Protein AF-T1ITH0-F1 (afdb_monomer_lite)

InterPro domains:
  IPR001873 Epithelial sodium channel [PF00858] (325-694)
  IPR001873 Epithelial sodium channel [PTHR11690] (325-701)

Foldseek 3Di:
DPPPAFFDDQQPDTHAWDDDDPDIDGHGPDLRSVQVVLVVVLVVCVVVVHDDDLVLDADEAADPDDDDDPSNWHDHPNHTHHYDQWDADPNQIQGNPSDRVVSQVVLLVVLLVQLVVLVVVCVVVVNLQPVVLVVCCVPPNLVSNCVVCLVPLLDADVSSVLSVLVNQCVSVVHDSPPDSLLSCQQALNFGPSLCPVSNVVVVVVRPPRPDDDDVSNVVLCVVLVPVPLVVCVVVVHDPVVNVVSVVVSSVSVSVVRNVVSVVCQVPDPPDPCSPVVDDDRHHDPVSCVPPPDDVVPVVVVVVVVVVVVVVVVVCVVVPPFQFPQPVQLPPPPDDPVSNVVSVVQLVVLVVVLVVLLVVLVVVQVVLDKDKDKDKDFDQWDFFFKKKKFWAFLGQVQQQVVLCVVCVVVVDDSSPDGSLVSFDPVQAQQNSLQSLGCVQFWDDKFKDFPVCVPPVDDDDDGQDWDDQDWAQALSGTMGIIGGPDIGRDDARGIKIKIFGDQDDDPDNFGWMWMATAHPLADDRQAASVRTDTDGQNDAFEKAKDKEKEAEDADPVAGADANNQLRVQLLVQLLVVLVVQAQADHNSHPPVVHHHDRDSVRVVSSSVSSNVCSHDPDCVVRTPGGHHRIGMDMDIDTDDDDDDPDGGMYMYDHNRSIYTYMHMDRPDDPVVSLVSSQVSCCVSGVGGPVNVVVVVVVVVVVVVVVVVVVVVVD

Sequence (712 aa):
MRWNIGETSLGKWKLYCLKFADDVAMLAESVDGLQAMITDLERYVVDSKLIVNIVKSKVVVFRRGGRWAKEECWQFMGQSFEVVNSFKYLGFIFSTENARSEHRKERTAKASKVVNKIWGLAKRAGLQEFGKMELLFDLLVLSVVSYGVEVWGLCAYEMVERVQGKFFKMMTGLDRNTPEYIWRMELGRPSIVQWLLRCLQLDLSYKQAERRWCKDLEDLLRSVGSLDLLRGTRNNAPLETICVYMEEVLTIEIEQDFQNCWSRIDGSSYCPYYKDIKLTIGREAYLSVYSDNSNKARKMAFIKKKKNATSIIKSDKYGLYGEPGFKRVLNSGKGFNYNLLWLVVISFSICACSHQIYDRLDYLLSRPIDTKVTVTRNTSVKFPSFTLCPAIGNYRFLEMLRMQKELQTMIPYCESSALILLNPQLNISTLWDLMTLNGTLTDAYVVSRADVFWGERLFISPTLSGPIVTKTVFGSCFTYSLNDLLFYRKNDFGVRFYFQNDVPLCQSIATLFQLHDIDDIINFKIVPGFQLHLPNRQLALGLTAKRFKILNREKQPCDTIKVVSECELKCIENALKNSTHCRLPFTSLFELPLCLNVAEAIDAYIKALKLAYTFDYLAKCNCSKICDEIVYTQALRIDRPETSGSYLTFIFDDNVIEEIEEYYCYTFIPFICDAGGNLGLFLGLSILAVFELGEKIIMYFIKKLKYFKSIF

Secondary structure (DSSP, 8-state):
--TTSS-EEETTEEE-EEEETTEEEE--SSHHHHHHHHHHHHHHHHHTT----TTT-EE----SS-PPPTT---EETTEEPEE-SEEEETTEEEETT--THHHHHHHHHHHHHHHHHHHHHHHHTT---HHHHHHHIIIIIHHHHTTTHHHHTTS--HHHHHHHHHHHHHHHT--TTS-HHHHHHHHT---TTTTHHHHHHHHHHHTTS-----HHHHHHHHHHT-HHHHHHHHTT--HHHHHHHHHHHHHHHHHHHHHHHHHHHHT--S-GGGGGS-SSSS--GGGGTTS-S-TTHHHHHHHHHHHHHHHHHHHGGGTT---TTHHHHS-TTS-HHHHHHHHHHHHHHHHHHHHHHHHHHHHHHT--EEEEEEEEE-SEE-PPEEEEEEPTT--HHHHHHHHHHHTTTT--TTTS-GGGG--SSS-HHHHHHHSBSBTTEEEEEEEETTHHHHSS--S-PPPPEEEEEEEETTEEEEEEE--SPEEP-TTTEEEEEEE--PPPSSS---EEEEEE-TT---TT--GGGSEEE-TTS-EEEEEEEEEEEPPPBTTB-EE-HHHHHHHHHHHHHHHHHTT-SSB-TT---TTSPBP-SHHHHHHHHHHHHHHHHH--HHHH--PPEESEEEEEEEEEE-PPPPSS-EEEEEEEEEEEEEEEEEEESS-HHHHHHHHHHHHHHHH---HHHHHHHHHHHHHHHHHHHHHHTTT-

pLDDT: mean 77.88, std 16.11, range [27.53, 95.75]

Organism: Strigamia maritima (NCBI:txid126957)

Structure (mmCIF, N/CA/C/O backbone):
data_AF-T1ITH0-F1
#
_entry.id   AF-T1ITH0-F1
#
loop_
_atom_site.group_PDB
_atom_site.id
_atom_site.type_symbol
_atom_site.label_atom_id
_atom_site.label_alt_id
_atom_site.label_comp_id
_atom_site.label_asym_id
_atom_site.label_entity_id
_atom_site.label_seq_id
_atom_site.pdbx_PDB_ins_code
_atom_site.Cartn_x
_atom_site.Cartn_y
_atom_site.Cartn_z
_atom_site.occupancy
_atom_site.B_iso_or_equiv
_atom_site.auth_seq_id
_atom_site.auth_comp_id
_atom_site.auth_asym_id
_atom_site.auth_atom_id
_atom_site.pdbx_PDB_model_num
ATOM 1 N N . MET A 1 1 ? -0.686 22.660 19.519 1.00 48.50 1 MET A N 1
ATOM 2 C CA . MET A 1 1 ? -1.688 23.615 20.031 1.00 48.50 1 MET A CA 1
ATOM 3 C C . MET A 1 1 ? -0.980 24.603 20.932 1.00 48.50 1 MET A C 1
ATOM 5 O O . MET A 1 1 ? -0.372 24.188 21.915 1.00 48.50 1 MET A O 1
ATOM 9 N N . ARG A 1 2 ? -0.988 25.881 20.557 1.00 45.59 2 ARG A N 1
ATOM 10 C CA . ARG A 1 2 ? -0.619 26.976 21.448 1.00 45.59 2 ARG A CA 1
ATOM 11 C C . ARG A 1 2 ? -1.685 27.037 22.541 1.00 45.59 2 ARG A C 1
ATOM 13 O O . ARG A 1 2 ? -2.868 27.170 22.257 1.00 45.59 2 ARG A O 1
ATOM 20 N N . TRP A 1 3 ? -1.262 26.872 23.786 1.00 49.34 3 TRP A N 1
ATOM 21 C CA . TRP A 1 3 ? -2.124 27.068 24.947 1.00 49.34 3 TRP A CA 1
ATOM 22 C C . TRP A 1 3 ? -2.513 28.558 24.997 1.00 49.34 3 TRP A C 1
ATOM 24 O O . TRP A 1 3 ? -1.638 29.389 24.747 1.00 49.34 3 TRP A O 1
ATOM 34 N N . ASN A 1 4 ? -3.784 28.873 25.296 1.00 56.50 4 ASN A N 1
ATOM 35 C CA . ASN A 1 4 ? -4.419 30.213 25.378 1.00 56.50 4 ASN A CA 1
ATOM 36 C C . ASN A 1 4 ? -5.311 30.668 24.200 1.00 56.50 4 ASN A C 1
ATOM 38 O O . ASN A 1 4 ? -5.625 31.855 24.126 1.00 56.50 4 ASN A O 1
ATOM 42 N N . ILE A 1 5 ? -5.739 29.789 23.288 1.00 62.69 5 ILE A N 1
ATOM 43 C CA . ILE A 1 5 ? -6.687 30.173 22.226 1.00 62.69 5 ILE A CA 1
ATOM 44 C C . ILE A 1 5 ? -7.815 29.146 22.139 1.00 62.69 5 ILE A C 1
ATOM 46 O O . ILE A 1 5 ? -7.532 27.976 21.905 1.00 62.69 5 ILE A O 1
ATOM 50 N N . GLY A 1 6 ? -9.062 29.598 22.324 1.00 62.47 6 GLY A N 1
ATOM 51 C CA . GLY A 1 6 ? -10.261 28.754 22.345 1.00 62.47 6 GLY A CA 1
ATOM 52 C C . GLY A 1 6 ? -10.281 27.815 23.553 1.00 62.47 6 GLY A C 1
ATOM 53 O O . GLY A 1 6 ? -9.510 26.869 23.643 1.00 62.47 6 GLY A O 1
ATOM 54 N N . GLU A 1 7 ? -11.140 28.092 24.526 1.00 79.25 7 GLU A N 1
ATOM 55 C CA . GLU A 1 7 ? -11.193 27.332 25.775 1.00 79.25 7 GLU A CA 1
ATOM 56 C C . GLU A 1 7 ? -12.628 27.240 26.284 1.00 79.25 7 GLU A C 1
ATOM 58 O O . GLU A 1 7 ? -13.491 28.042 25.920 1.00 79.25 7 GLU A O 1
ATOM 63 N N . THR A 1 8 ? -12.884 26.245 27.125 1.00 81.38 8 THR A N 1
ATOM 64 C CA . THR A 1 8 ? -14.062 26.198 27.988 1.00 81.38 8 THR A CA 1
ATOM 65 C C . THR A 1 8 ? -13.615 26.272 29.438 1.00 81.38 8 THR A C 1
ATOM 67 O O . THR A 1 8 ? -12.768 25.491 29.884 1.00 81.38 8 THR A O 1
ATOM 70 N N . SER A 1 9 ? -14.174 27.221 30.179 1.00 77.88 9 SER A N 1
ATOM 71 C CA . SER A 1 9 ? -13.851 27.450 31.579 1.00 77.88 9 SER A CA 1
ATOM 72 C C . SER A 1 9 ? -14.640 26.498 32.468 1.00 77.88 9 SER A C 1
ATOM 74 O O . SER A 1 9 ? -15.864 26.394 32.400 1.00 77.88 9 SER A O 1
ATOM 76 N N . LEU A 1 10 ? -13.925 25.811 33.352 1.00 70.81 10 LEU A N 1
ATOM 77 C CA . LEU A 1 10 ? -14.481 24.919 34.350 1.00 70.81 10 LEU A CA 1
ATOM 78 C C . LEU A 1 10 ? -13.967 25.293 35.743 1.00 70.81 10 LEU A C 1
ATOM 80 O O . LEU A 1 10 ? -12.945 24.791 36.223 1.00 70.81 10 LEU A O 1
ATOM 84 N N . GLY A 1 11 ? -14.686 26.193 36.411 1.00 70.12 11 GLY A N 1
ATOM 85 C CA . GLY A 1 11 ? -14.236 26.774 37.673 1.00 70.12 11 GLY A CA 1
ATOM 86 C C . GLY A 1 11 ? -12.901 27.497 37.480 1.00 70.12 11 GLY A C 1
ATOM 87 O O . GLY A 1 11 ? -12.825 28.476 36.748 1.00 70.12 11 GLY A O 1
ATOM 88 N N . LYS A 1 12 ? -11.832 26.998 38.115 1.00 71.69 12 LYS A N 1
ATOM 89 C CA . LYS A 1 12 ? -10.462 27.532 37.959 1.00 71.69 12 LYS A CA 1
ATOM 90 C C . LYS A 1 12 ? -9.676 26.908 36.800 1.00 71.69 12 LYS A C 1
ATOM 92 O O . LYS A 1 12 ? -8.558 27.338 36.527 1.00 71.69 12 LYS A O 1
ATOM 97 N N . TRP A 1 13 ? -10.214 25.872 36.164 1.00 71.69 13 TRP A N 1
ATOM 98 C CA . TRP A 1 13 ? -9.530 25.105 35.128 1.00 71.69 13 TRP A CA 1
ATOM 99 C C . TRP A 1 13 ? -9.992 25.545 33.745 1.00 71.69 13 TRP A C 1
ATOM 101 O O . TRP A 1 13 ? -11.167 25.828 33.544 1.00 71.69 13 TRP A O 1
ATOM 111 N N . LYS A 1 14 ? -9.077 25.558 32.778 1.00 79.56 14 LYS A N 1
ATOM 112 C CA . LYS A 1 14 ? -9.389 25.791 31.365 1.00 79.56 14 LYS A CA 1
ATOM 113 C C . LYS A 1 14 ? -9.250 24.478 30.612 1.00 79.56 14 LYS A C 1
ATOM 115 O O . LYS A 1 14 ? -8.180 23.866 30.633 1.00 79.56 14 LYS A O 1
ATOM 120 N N . LEU A 1 15 ? -10.331 24.034 29.984 1.00 81.75 15 LEU A N 1
ATOM 121 C CA . LEU A 1 15 ? -10.377 22.811 29.199 1.00 81.75 15 LEU A CA 1
ATOM 122 C C . LEU A 1 15 ? -10.345 23.165 27.712 1.00 81.75 15 LEU A C 1
ATOM 124 O O . LEU A 1 15 ? -11.206 23.890 27.228 1.00 81.75 15 LEU A O 1
ATOM 128 N N . TYR A 1 16 ? -9.354 22.628 27.004 1.00 83.94 16 TYR A N 1
ATOM 129 C CA . TYR A 1 16 ? -9.150 22.879 25.575 1.00 83.94 16 TYR A CA 1
ATOM 130 C C . TYR A 1 16 ? -9.593 21.674 24.742 1.00 83.94 16 TYR A C 1
ATOM 132 O O . TYR A 1 16 ? -10.399 21.784 23.826 1.00 83.94 16 TYR A O 1
ATOM 140 N N . CYS A 1 17 ? -9.088 20.481 25.063 1.00 86.50 17 CYS A N 1
ATOM 141 C CA . CYS A 1 17 ? -9.446 19.271 24.334 1.00 86.50 17 CYS A CA 1
ATOM 142 C C . CYS A 1 17 ? -9.474 18.029 25.226 1.00 86.50 17 CYS A C 1
ATOM 144 O O . CYS A 1 17 ? -8.793 17.957 26.250 1.00 86.50 17 CYS A O 1
ATOM 146 N N . LEU A 1 18 ? -10.251 17.040 24.793 1.00 85.38 18 LEU A N 1
ATOM 147 C CA . LEU A 1 18 ? -10.263 15.675 25.300 1.00 85.38 18 LEU A CA 1
ATOM 148 C C . LEU A 1 18 ? -9.633 14.779 24.236 1.00 85.38 18 LEU A C 1
ATOM 150 O O . LEU A 1 18 ? -9.989 14.874 23.063 1.00 85.38 18 LEU A O 1
ATOM 154 N N . LYS A 1 19 ? -8.694 13.925 24.638 1.00 84.12 19 LYS A N 1
ATOM 155 C CA . LYS A 1 19 ? -7.997 13.002 23.738 1.00 84.12 19 LYS A CA 1
ATOM 156 C C . LYS A 1 19 ? -8.232 11.580 24.214 1.00 84.12 19 LYS A C 1
ATOM 158 O O . LYS A 1 19 ? -7.979 11.286 25.382 1.00 84.12 19 LYS A O 1
ATOM 163 N N . PHE A 1 20 ? -8.704 10.716 23.328 1.00 80.25 20 PHE A N 1
ATOM 164 C CA . PHE A 1 20 ? -8.919 9.310 23.630 1.00 80.25 20 PHE A CA 1
ATOM 165 C C . PHE A 1 20 ? -8.610 8.457 22.402 1.00 80.25 20 PHE A C 1
ATOM 167 O O . PHE A 1 20 ? -9.308 8.561 21.402 1.00 80.25 20 PHE A O 1
ATOM 174 N N . ALA A 1 21 ? -7.591 7.597 22.496 1.00 81.69 21 ALA A N 1
ATOM 175 C CA . ALA A 1 21 ? -7.097 6.803 21.369 1.00 81.69 21 ALA A CA 1
ATOM 176 C C . ALA A 1 21 ? -6.842 7.678 20.121 1.00 81.69 21 ALA A C 1
ATOM 178 O O . ALA A 1 21 ? -5.970 8.546 20.160 1.00 81.69 21 ALA A O 1
ATOM 179 N N . ASP A 1 22 ? -7.591 7.447 19.045 1.00 77.75 22 ASP A N 1
ATOM 180 C CA . ASP A 1 22 ? -7.567 8.176 17.778 1.00 77.75 22 ASP A CA 1
ATOM 181 C C . ASP A 1 22 ? -8.533 9.378 17.722 1.00 77.75 22 ASP A C 1
ATOM 183 O O . ASP A 1 22 ? -8.431 10.198 16.809 1.00 77.75 22 ASP A O 1
ATOM 187 N N . ASP A 1 23 ? -9.419 9.539 18.711 1.00 82.62 23 ASP A N 1
ATOM 188 C CA . ASP A 1 23 ? -10.396 10.627 18.780 1.00 82.62 23 ASP A CA 1
ATOM 189 C C . ASP A 1 23 ? -9.871 11.842 19.570 1.00 82.62 23 ASP A C 1
ATOM 191 O O . ASP A 1 23 ? -9.338 11.735 20.683 1.00 82.62 23 ASP A O 1
ATOM 195 N N . VAL A 1 24 ? -10.105 13.041 19.026 1.00 87.62 24 VAL A N 1
ATOM 196 C CA . VAL A 1 24 ? -9.873 14.325 19.706 1.00 87.62 24 VAL A CA 1
ATOM 197 C C . VAL A 1 24 ? -11.154 15.154 19.677 1.00 87.62 24 VAL A C 1
ATOM 199 O O . VAL A 1 24 ? -11.662 15.478 18.607 1.00 87.62 24 VAL A O 1
ATOM 202 N N . ALA A 1 25 ? -11.654 15.543 20.849 1.00 90.06 25 ALA A N 1
ATOM 203 C CA . ALA A 1 25 ? -12.754 16.493 20.987 1.00 90.06 25 ALA A CA 1
ATOM 204 C C . ALA A 1 25 ? -12.211 17.848 21.453 1.00 90.06 25 ALA A C 1
ATOM 206 O O . ALA A 1 25 ? -11.591 17.936 22.511 1.00 90.06 25 ALA A O 1
ATOM 207 N N . MET A 1 26 ? -12.436 18.900 20.669 1.00 90.56 26 MET A N 1
ATOM 208 C CA . MET A 1 26 ? -12.062 20.280 21.004 1.00 90.56 26 MET A CA 1
ATOM 209 C C . MET A 1 26 ? -13.279 21.029 21.550 1.00 90.56 26 MET A C 1
ATOM 211 O O . MET A 1 26 ? -14.391 20.838 21.061 1.00 90.56 26 MET A O 1
ATOM 215 N N . LEU A 1 27 ? -13.072 21.850 22.579 1.00 89.94 27 LEU A N 1
ATOM 216 C CA . LEU A 1 27 ? -14.124 22.558 23.306 1.00 89.94 27 LEU A CA 1
ATOM 217 C C . LEU A 1 27 ? -13.781 24.049 23.368 1.00 89.94 27 LEU A C 1
ATOM 219 O O . LEU A 1 27 ? -12.684 24.411 23.788 1.00 89.94 27 LEU A O 1
ATOM 223 N N . ALA A 1 28 ? -14.721 24.906 22.971 1.00 90.69 28 ALA A N 1
ATOM 224 C CA . ALA A 1 28 ? -14.567 26.355 23.026 1.00 90.69 28 ALA A CA 1
ATOM 225 C C . ALA A 1 28 ? -15.904 27.039 23.341 1.00 90.69 28 ALA A C 1
ATOM 227 O O . ALA A 1 28 ? -16.963 26.556 22.939 1.00 90.69 28 ALA A O 1
ATOM 228 N N . GLU A 1 29 ? -15.845 28.179 24.028 1.00 88.81 29 GLU A N 1
ATOM 229 C CA . GLU A 1 29 ? -17.014 29.022 24.330 1.00 88.81 29 GLU A CA 1
ATOM 230 C C . GLU A 1 29 ? -17.378 30.001 23.201 1.00 88.81 29 GLU A C 1
ATOM 232 O O . GLU A 1 29 ? -18.481 30.547 23.199 1.00 88.81 29 GLU A O 1
ATOM 237 N N . SER A 1 30 ? -16.480 30.220 22.233 1.00 88.00 30 SER A N 1
ATOM 238 C CA . SER A 1 30 ? -16.688 31.136 21.107 1.00 88.00 30 SER A CA 1
ATOM 239 C C . SER A 1 30 ? -16.411 30.481 19.754 1.00 88.00 30 SER A C 1
ATOM 241 O O . SER A 1 30 ? -15.579 29.577 19.632 1.00 88.00 30 SER A O 1
ATOM 243 N N . VAL A 1 31 ? -17.101 30.979 18.725 1.00 88.81 31 VAL A N 1
ATOM 244 C CA . VAL A 1 31 ? -16.951 30.544 17.328 1.00 88.81 31 VAL A CA 1
ATOM 245 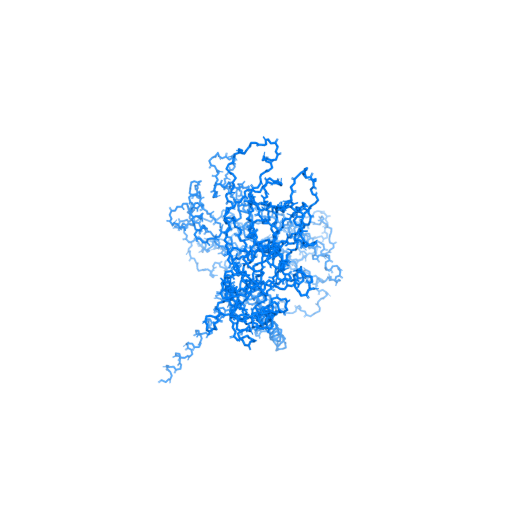C C . VAL A 1 31 ? -15.509 30.728 16.852 1.00 88.81 31 VAL A C 1
ATOM 247 O O . VAL A 1 31 ? -14.888 29.764 16.399 1.00 88.81 31 VAL A O 1
ATOM 250 N N . ASP A 1 32 ? -14.964 31.933 17.038 1.00 89.69 32 ASP A N 1
ATOM 251 C CA . ASP A 1 32 ? -13.588 32.279 16.662 1.00 89.69 32 ASP A CA 1
ATOM 252 C C . ASP A 1 32 ? -12.560 31.458 17.442 1.00 89.69 32 ASP A C 1
ATOM 254 O O . ASP A 1 32 ? -11.541 31.034 16.896 1.00 89.69 32 ASP A O 1
ATOM 258 N N . GLY A 1 33 ? -12.844 31.187 18.721 1.00 90.12 33 GLY A N 1
ATOM 259 C CA . GLY A 1 33 ? -11.999 30.358 19.571 1.00 90.12 33 GLY A CA 1
ATOM 260 C C . GLY A 1 33 ? -11.863 28.944 19.017 1.00 90.12 33 GLY A C 1
ATOM 261 O O . GLY A 1 33 ? -10.745 28.457 18.859 1.00 90.12 33 GLY A O 1
ATOM 262 N N . LEU A 1 34 ? -12.983 28.309 18.653 1.00 92.12 34 LEU A N 1
ATOM 263 C CA . LEU A 1 34 ? -12.957 26.978 18.048 1.00 92.12 34 LEU A CA 1
ATOM 264 C C . LEU A 1 34 ? -12.237 26.986 16.694 1.00 92.12 34 LEU A C 1
ATOM 266 O O . LEU A 1 34 ? -11.426 26.098 16.436 1.00 92.12 34 LEU A O 1
ATOM 270 N N . GLN A 1 35 ? -12.476 27.993 15.846 1.00 93.00 35 GLN A N 1
ATOM 271 C CA . GLN A 1 35 ? -11.798 28.094 14.550 1.00 93.00 35 GLN A CA 1
ATOM 272 C C . GLN A 1 35 ? -10.280 28.229 14.712 1.00 93.00 35 GLN A C 1
ATOM 274 O O . GLN A 1 35 ? -9.521 27.558 14.014 1.00 93.00 35 GLN A O 1
ATOM 279 N N . ALA A 1 36 ? -9.818 29.030 15.670 1.00 90.12 36 ALA A N 1
ATOM 280 C CA . ALA A 1 36 ? -8.393 29.179 15.923 1.00 90.12 36 ALA A CA 1
ATOM 281 C C . ALA A 1 36 ? -7.748 27.879 16.442 1.00 90.12 36 ALA A C 1
ATOM 283 O O . ALA A 1 36 ? -6.635 27.542 16.031 1.00 90.12 36 ALA A O 1
ATOM 284 N N . MET A 1 37 ? -8.455 27.104 17.275 1.00 90.94 37 MET A N 1
ATOM 285 C CA . MET A 1 37 ? -8.010 25.765 17.688 1.00 90.94 37 MET A CA 1
ATOM 286 C C . MET A 1 37 ? -7.925 24.790 16.508 1.00 90.94 37 MET A C 1
ATOM 288 O O . MET A 1 37 ? -6.983 24.000 16.433 1.00 90.94 37 MET A O 1
ATOM 292 N N . ILE A 1 38 ? -8.882 24.857 15.578 1.00 91.69 38 ILE A N 1
ATOM 293 C CA . ILE A 1 38 ? -8.898 24.047 14.354 1.00 91.69 38 ILE A CA 1
ATOM 294 C C . ILE A 1 38 ? -7.692 24.393 13.474 1.00 91.69 38 ILE A C 1
ATOM 296 O O . ILE A 1 38 ? -6.977 23.491 13.050 1.00 91.69 38 ILE A O 1
ATOM 300 N N . THR A 1 39 ? -7.387 25.673 13.270 1.00 90.81 39 THR A N 1
ATOM 301 C CA . THR A 1 39 ? -6.201 26.109 12.509 1.00 90.81 39 THR A CA 1
ATOM 302 C C . THR A 1 39 ? -4.886 25.688 13.177 1.00 90.81 39 THR A C 1
ATOM 304 O O . THR A 1 39 ? -3.896 25.371 12.516 1.00 90.81 39 THR A O 1
ATOM 307 N N . ASP A 1 40 ? -4.850 25.641 14.506 1.00 88.12 40 ASP A N 1
ATOM 308 C CA . ASP A 1 40 ? -3.724 25.076 15.251 1.00 88.12 40 ASP A CA 1
ATOM 309 C C . ASP A 1 40 ? -3.594 23.553 15.058 1.00 88.12 40 ASP A C 1
ATOM 311 O O . ASP A 1 40 ? -2.474 23.031 15.006 1.00 88.12 40 ASP A O 1
ATOM 315 N N . LEU A 1 41 ? -4.720 22.840 14.948 1.00 88.75 41 LEU A N 1
ATOM 316 C CA . LEU A 1 41 ? -4.749 21.418 14.613 1.00 88.75 41 LEU A CA 1
ATOM 317 C C . LEU A 1 41 ? -4.273 21.176 13.175 1.00 88.75 41 LEU A C 1
ATOM 319 O O . LEU A 1 41 ? -3.493 20.254 12.966 1.00 88.75 41 LEU A O 1
ATOM 323 N N . GLU A 1 42 ? -4.673 22.005 12.208 1.00 90.19 42 GLU A N 1
ATOM 324 C CA . GLU A 1 42 ? -4.209 21.917 10.815 1.00 90.19 42 GLU A CA 1
ATOM 325 C C . GLU A 1 42 ? -2.685 21.947 10.730 1.00 90.19 42 GLU A C 1
ATOM 327 O O . GLU A 1 42 ? -2.092 21.047 10.141 1.00 90.19 42 GLU A O 1
ATOM 332 N N . ARG A 1 43 ? -2.046 22.933 11.377 1.00 88.81 43 ARG A N 1
ATOM 333 C CA . ARG A 1 43 ? -0.578 23.045 11.412 1.00 88.81 43 ARG A CA 1
ATOM 334 C C . ARG A 1 43 ? 0.063 21.773 11.960 1.00 88.81 43 ARG A C 1
ATOM 336 O O . ARG A 1 43 ? 0.946 21.205 11.331 1.00 88.81 43 ARG A O 1
ATOM 343 N N . TYR A 1 44 ? -0.446 21.277 13.088 1.00 86.56 44 TYR A N 1
ATOM 344 C CA . TYR A 1 44 ? 0.057 20.045 13.695 1.00 86.56 44 TYR A CA 1
ATOM 345 C C . TYR A 1 44 ? -0.103 18.817 12.785 1.00 86.56 44 TYR A C 1
ATOM 347 O O . TYR A 1 44 ? 0.801 17.986 12.703 1.00 86.56 44 TYR A O 1
ATOM 355 N N . VAL A 1 45 ? -1.248 18.691 12.112 1.00 89.38 45 VAL A N 1
ATOM 356 C CA . VAL A 1 45 ? -1.560 17.576 11.208 1.00 89.38 45 VAL A CA 1
ATOM 357 C C . VAL A 1 45 ? -0.653 17.599 9.976 1.00 89.38 45 VAL A C 1
ATOM 359 O O . VAL A 1 45 ? -0.139 16.545 9.603 1.00 89.38 45 VAL A O 1
ATOM 362 N N . VAL A 1 46 ? -0.401 18.781 9.399 1.00 88.19 46 VAL A N 1
ATOM 363 C CA . VAL A 1 46 ? 0.540 18.972 8.278 1.00 88.19 46 VAL A CA 1
ATOM 364 C C . VAL A 1 46 ? 1.957 18.584 8.690 1.00 88.19 46 VAL A C 1
ATOM 366 O O . VAL A 1 46 ? 2.570 17.743 8.033 1.00 88.19 46 VAL A O 1
ATOM 369 N N . ASP A 1 47 ? 2.446 19.123 9.809 1.00 89.56 47 ASP A N 1
ATOM 370 C CA . ASP A 1 47 ? 3.798 18.844 10.311 1.00 89.56 47 ASP A CA 1
ATOM 371 C C . ASP A 1 47 ? 3.991 17.351 10.621 1.00 89.56 47 ASP A C 1
ATOM 373 O O . ASP A 1 47 ? 5.047 16.773 10.361 1.00 89.56 47 ASP A O 1
ATOM 377 N N . SER A 1 48 ? 2.943 16.704 11.138 1.00 87.06 48 SER A N 1
ATOM 378 C CA . SER A 1 48 ? 2.958 15.287 11.521 1.00 87.06 48 SER A CA 1
ATOM 379 C C . SER A 1 48 ? 2.616 14.330 10.372 1.00 87.06 48 SER A C 1
ATOM 381 O O . SER A 1 48 ? 2.594 13.120 10.590 1.00 87.06 48 SER A O 1
ATOM 383 N N . LYS A 1 49 ? 2.334 14.838 9.161 1.00 88.31 49 LYS A N 1
ATOM 384 C CA . LYS A 1 49 ? 1.889 14.054 7.990 1.00 88.31 49 LYS A CA 1
ATOM 385 C C . LYS A 1 49 ? 0.671 13.157 8.276 1.00 88.31 49 LYS A C 1
ATOM 387 O O . LYS A 1 49 ? 0.558 12.055 7.739 1.00 88.31 49 LYS A O 1
ATOM 392 N N . LEU A 1 50 ? -0.234 13.619 9.139 1.00 84.75 50 LEU A N 1
ATOM 393 C CA . LEU A 1 50 ? -1.479 12.924 9.471 1.00 84.75 50 LEU A CA 1
ATOM 394 C C . LEU A 1 50 ? -2.600 13.346 8.510 1.00 84.75 50 LEU A C 1
ATOM 396 O O . LEU A 1 50 ? -2.548 14.414 7.906 1.00 84.75 50 LEU A O 1
ATOM 400 N N . ILE A 1 51 ? -3.639 12.517 8.381 1.00 84.31 51 ILE A N 1
ATOM 401 C CA . ILE A 1 51 ? -4.824 12.819 7.564 1.00 84.31 51 ILE A CA 1
ATOM 402 C C . ILE A 1 51 ? -6.061 12.754 8.461 1.00 84.31 51 ILE A C 1
ATOM 404 O O . ILE A 1 51 ? -6.364 11.708 9.033 1.00 84.31 51 ILE A O 1
ATOM 408 N N . VAL A 1 52 ? -6.787 13.869 8.575 1.00 85.62 52 VAL A N 1
ATOM 409 C CA . VAL A 1 52 ? -8.045 13.949 9.334 1.00 85.62 52 VAL A CA 1
ATOM 410 C C . VAL A 1 52 ? -9.220 13.611 8.420 1.00 85.62 52 VAL A C 1
ATOM 412 O O . VAL A 1 52 ? -9.350 14.148 7.322 1.00 85.62 52 VAL A O 1
ATOM 415 N N . ASN A 1 53 ? -10.113 12.733 8.879 1.00 89.19 53 ASN A N 1
ATOM 416 C CA . ASN A 1 53 ? -11.326 12.390 8.143 1.00 89.19 53 ASN A CA 1
ATOM 417 C C . ASN A 1 53 ? -12.438 13.419 8.405 1.00 89.19 53 ASN A C 1
ATOM 419 O O . ASN A 1 53 ? -13.252 13.254 9.313 1.00 89.19 53 ASN A O 1
ATOM 423 N N . ILE A 1 54 ? -12.503 14.447 7.559 1.00 88.12 54 ILE A N 1
ATOM 424 C CA . ILE A 1 54 ? -13.468 15.557 7.661 1.00 88.12 54 ILE A CA 1
ATOM 425 C C . ILE A 1 54 ? -14.922 15.063 7.592 1.00 88.12 54 ILE A C 1
ATOM 427 O O . ILE A 1 54 ? -15.800 15.610 8.252 1.00 88.12 54 ILE A O 1
ATOM 431 N N . VAL A 1 55 ? -15.187 13.972 6.864 1.00 87.62 55 VAL A N 1
ATOM 432 C CA . VAL A 1 55 ? -16.532 13.380 6.767 1.00 87.62 55 VAL A CA 1
ATOM 433 C C . VAL A 1 55 ? -16.978 12.769 8.098 1.00 87.62 55 VAL A C 1
ATOM 435 O O . VAL A 1 55 ? -18.171 12.774 8.397 1.00 87.62 55 VAL A O 1
ATOM 438 N N . LYS A 1 56 ? -16.058 12.249 8.915 1.00 89.44 56 LYS A N 1
ATOM 439 C CA . LYS A 1 56 ? -16.373 11.708 10.248 1.00 89.44 56 LYS A CA 1
ATOM 440 C C . LYS A 1 56 ? -16.339 12.770 11.346 1.00 89.44 56 LYS A C 1
ATOM 442 O O . LYS A 1 56 ? -17.066 12.635 12.327 1.00 89.44 56 LYS A O 1
ATOM 447 N N . SER A 1 57 ? -15.531 13.811 11.182 1.00 91.62 57 SER A N 1
ATOM 448 C CA . SER A 1 57 ? -15.429 14.929 12.119 1.00 91.62 57 SER A CA 1
ATOM 449 C C . SER A 1 57 ? -16.659 15.839 12.033 1.00 91.62 57 SER A C 1
ATOM 451 O O . SER A 1 57 ? -17.048 16.274 10.950 1.00 91.62 57 SER A O 1
ATOM 453 N N . LYS A 1 58 ? -17.288 16.123 13.178 1.00 92.69 58 LYS A N 1
ATOM 454 C CA . LYS A 1 58 ? -18.512 16.934 13.278 1.00 92.69 58 LYS A CA 1
ATOM 455 C C . LYS A 1 58 ? -18.372 18.002 14.353 1.00 92.69 58 LYS A C 1
ATOM 457 O O . LYS A 1 58 ? -17.637 17.807 15.319 1.00 92.69 58 LYS A O 1
ATOM 462 N N . VAL A 1 59 ? -19.135 19.084 14.211 1.00 93.06 59 VAL A N 1
ATOM 463 C CA . VAL A 1 59 ? -19.269 20.130 15.234 1.00 93.06 59 VAL A CA 1
ATOM 464 C C . VAL A 1 59 ? -20.674 20.080 15.831 1.00 93.06 59 VAL A C 1
ATOM 466 O O . VAL A 1 59 ? -21.661 19.991 15.103 1.00 93.06 59 VAL A O 1
ATOM 469 N N . VAL A 1 60 ? -20.771 20.142 17.161 1.00 91.50 60 VAL A N 1
ATOM 470 C CA . VAL A 1 60 ? -22.041 20.302 17.885 1.00 91.50 60 VAL A CA 1
ATOM 471 C C . VAL A 1 60 ? -22.003 21.616 18.640 1.00 91.50 60 VAL A C 1
ATOM 473 O O . VAL A 1 60 ? -21.091 21.852 19.427 1.00 91.50 60 VAL A O 1
ATOM 476 N N . VAL A 1 61 ? -23.018 22.447 18.423 1.00 90.44 61 VAL A N 1
ATOM 477 C CA . VAL A 1 61 ? -23.164 23.734 19.107 1.00 90.44 61 VAL A CA 1
ATOM 478 C C . VAL A 1 61 ? -24.184 23.597 20.232 1.00 90.44 61 VAL A C 1
ATOM 480 O O . VAL A 1 61 ? -25.348 23.268 19.991 1.00 90.44 61 VAL A O 1
ATOM 483 N N . PHE A 1 62 ? -23.764 23.859 21.469 1.00 88.88 62 PHE A N 1
ATOM 484 C CA . PHE A 1 62 ? -24.666 23.851 22.618 1.00 88.88 62 PHE A CA 1
ATOM 485 C C . PHE A 1 62 ? -25.430 25.177 22.711 1.00 88.88 62 PHE A C 1
ATOM 487 O O . PHE A 1 62 ? -24.830 26.234 22.885 1.00 88.88 62 PHE A O 1
ATOM 494 N N . ARG A 1 63 ? -26.763 25.133 22.611 1.00 84.44 63 ARG A N 1
ATOM 495 C CA . ARG A 1 63 ? -27.637 26.319 22.586 1.00 84.44 63 ARG A CA 1
ATOM 496 C C . ARG A 1 63 ? -29.004 26.049 23.208 1.00 84.44 63 ARG A C 1
ATOM 498 O O . ARG A 1 63 ? -29.470 24.915 23.260 1.00 84.44 63 ARG A O 1
ATOM 505 N N . ARG A 1 64 ? -29.694 27.114 23.623 1.00 78.69 64 ARG A N 1
ATOM 506 C CA . ARG A 1 64 ? -31.063 27.064 24.175 1.00 78.69 64 ARG A CA 1
ATOM 507 C C . ARG A 1 64 ? -32.124 27.362 23.098 1.00 78.69 64 ARG A C 1
ATOM 509 O O . ARG A 1 64 ? -32.965 28.234 23.286 1.00 78.69 64 ARG A O 1
ATOM 516 N N . GLY A 1 65 ? -32.060 26.653 21.966 1.00 74.62 65 GLY A N 1
ATOM 517 C CA . GLY A 1 65 ? -32.952 26.837 20.807 1.00 74.62 65 GLY A CA 1
ATOM 518 C C . GLY A 1 65 ? -32.512 27.936 19.821 1.00 74.62 65 GLY A C 1
ATOM 519 O O . GLY A 1 65 ? -31.468 28.556 20.004 1.00 74.62 65 GLY A O 1
ATOM 520 N N . GLY A 1 66 ? -33.301 28.156 18.758 1.00 76.75 66 GLY A N 1
ATOM 521 C CA . GLY A 1 66 ? -33.046 29.166 17.711 1.00 76.75 66 GLY A CA 1
ATOM 522 C C . GLY A 1 66 ? -32.481 28.618 16.387 1.00 76.75 66 GLY A C 1
ATOM 523 O O . GLY A 1 66 ? -32.109 27.448 16.289 1.00 76.75 66 GLY A O 1
ATOM 524 N N . ARG A 1 67 ? -32.453 29.463 15.341 1.00 72.31 67 ARG A N 1
ATOM 525 C CA . ARG A 1 67 ? -31.790 29.166 14.050 1.00 72.31 67 ARG A CA 1
ATOM 526 C C . ARG A 1 67 ? -30.274 29.358 14.177 1.00 72.31 67 ARG A C 1
ATOM 528 O O . ARG A 1 67 ? -29.828 30.058 15.078 1.00 72.31 67 ARG A O 1
ATOM 535 N N . TRP A 1 68 ? -29.498 28.739 13.283 1.00 70.94 68 TRP A N 1
ATOM 536 C CA . TRP A 1 68 ? -28.048 28.963 13.217 1.00 70.94 68 TRP A CA 1
ATOM 537 C C . TRP A 1 68 ? -27.727 30.429 12.946 1.00 70.94 68 TRP A C 1
ATOM 539 O O . TRP A 1 68 ? -28.360 31.055 12.086 1.00 70.94 68 TRP A O 1
ATOM 549 N N . ALA A 1 69 ? -26.736 30.957 13.661 1.00 72.44 69 ALA A N 1
ATOM 550 C CA . ALA A 1 69 ? -26.124 32.213 13.258 1.00 72.44 69 ALA A CA 1
ATOM 551 C C . ALA A 1 69 ? -25.292 31.954 11.994 1.00 72.44 69 ALA A C 1
ATOM 553 O O . ALA A 1 69 ? -24.682 30.896 11.854 1.00 72.44 69 ALA A O 1
ATOM 554 N N . LYS A 1 70 ? -25.255 32.909 11.057 1.00 70.31 70 LYS A N 1
ATOM 555 C CA . LYS A 1 70 ? -24.452 32.769 9.823 1.00 70.31 70 LYS A CA 1
ATOM 556 C C . LYS A 1 70 ? -22.959 32.561 10.110 1.00 70.31 70 LYS A C 1
ATOM 558 O O . LYS A 1 70 ? -22.253 32.012 9.275 1.00 70.31 70 LYS A O 1
ATOM 563 N N . GLU A 1 71 ? -22.516 33.011 11.277 1.00 73.31 71 GLU A N 1
ATOM 564 C CA . GLU A 1 71 ? -21.141 32.939 11.765 1.00 73.31 71 GLU A CA 1
ATOM 565 C C . GLU A 1 71 ? -20.765 31.541 12.295 1.00 73.31 71 GLU A C 1
ATOM 567 O O . GLU A 1 71 ? -19.584 31.243 12.392 1.00 73.31 71 GLU A O 1
ATOM 572 N N . GLU A 1 72 ? -21.723 30.643 12.576 1.00 80.31 72 GLU A N 1
ATOM 573 C CA . GLU A 1 72 ? -21.476 29.273 13.073 1.00 80.31 72 GLU A CA 1
ATOM 574 C C . GLU A 1 72 ? -21.007 28.319 11.952 1.00 80.31 72 GLU A C 1
ATOM 576 O O . GLU A 1 72 ? -21.647 27.309 11.649 1.00 80.31 72 GLU A O 1
ATOM 581 N N . CYS A 1 73 ? -19.889 28.651 11.305 1.00 85.06 73 CYS A N 1
ATOM 582 C CA . CYS A 1 73 ? -19.266 27.864 10.246 1.00 85.06 73 CYS A CA 1
ATOM 583 C C . CYS A 1 73 ? -17.771 27.705 10.529 1.00 85.06 73 CYS A C 1
ATOM 585 O O . CYS A 1 73 ? -17.063 28.690 10.716 1.00 85.06 73 CYS A O 1
ATOM 587 N N . TRP A 1 74 ? -17.289 26.462 10.509 1.00 92.38 74 TRP A N 1
ATOM 588 C CA . TRP A 1 74 ? -15.886 26.137 10.762 1.00 92.38 74 TRP A CA 1
ATOM 589 C C . TRP A 1 74 ? -15.273 25.421 9.572 1.00 92.38 74 TRP A C 1
ATOM 591 O O . TRP A 1 74 ? -15.916 24.568 8.956 1.00 92.38 74 TRP A O 1
ATOM 601 N N . GLN A 1 75 ? -14.026 25.754 9.265 1.00 91.06 75 GLN A N 1
ATOM 602 C CA . GLN A 1 75 ? -13.291 25.201 8.133 1.00 91.06 75 GLN A CA 1
ATOM 603 C C . GLN A 1 75 ? -12.008 24.517 8.595 1.00 91.06 75 GLN A C 1
ATOM 605 O O . GLN A 1 75 ? -11.315 25.026 9.474 1.00 91.06 75 GLN A O 1
ATOM 610 N N . PHE A 1 76 ? -11.708 23.379 7.970 1.00 90.44 76 PHE A N 1
ATOM 611 C CA . PHE A 1 76 ? -10.456 22.644 8.089 1.00 90.44 76 PHE A CA 1
ATOM 612 C C . PHE A 1 76 ? -9.836 22.452 6.701 1.00 90.44 76 PHE A C 1
ATOM 614 O O . PHE A 1 76 ? -10.452 21.843 5.826 1.00 90.44 76 PHE A O 1
ATOM 621 N N . MET A 1 77 ? -8.636 22.985 6.475 1.00 86.94 77 MET A N 1
ATOM 622 C CA . MET A 1 77 ? -7.922 22.976 5.189 1.00 86.94 77 MET A CA 1
ATOM 623 C C . MET A 1 77 ? -8.791 23.464 4.014 1.00 86.94 77 MET A C 1
ATOM 625 O O . MET A 1 77 ? -8.766 22.903 2.920 1.00 86.94 77 MET A O 1
ATOM 629 N N . GLY A 1 78 ? -9.611 24.492 4.254 1.00 86.50 78 GLY A N 1
ATOM 630 C CA . GLY A 1 78 ? -10.538 25.052 3.263 1.00 86.50 78 GLY A CA 1
ATOM 631 C C . GLY A 1 78 ? -11.827 24.249 3.034 1.00 86.50 78 GLY A C 1
ATOM 632 O O . GLY A 1 78 ? -12.660 24.672 2.237 1.00 86.50 78 GLY A O 1
ATOM 633 N N . GLN A 1 79 ? -12.036 23.126 3.730 1.00 89.12 79 GLN A N 1
ATOM 634 C CA . GLN A 1 79 ? -13.289 22.361 3.699 1.00 89.12 79 GLN A CA 1
ATOM 635 C C . GLN A 1 79 ? -14.132 22.641 4.948 1.00 89.12 79 GLN A C 1
ATOM 637 O O . GLN A 1 79 ? -13.613 22.648 6.060 1.00 89.12 79 GLN A O 1
ATOM 642 N N . SER A 1 80 ? -15.440 22.844 4.792 1.00 89.56 80 SER A N 1
ATOM 643 C CA . SER A 1 80 ? -16.338 23.103 5.926 1.00 89.56 80 SER A CA 1
ATOM 644 C C . SER A 1 80 ? -16.671 21.832 6.715 1.00 89.56 80 SER A C 1
ATOM 646 O O . SER A 1 80 ? -17.031 20.810 6.129 1.00 89.56 80 SER A O 1
ATOM 648 N N . PHE A 1 81 ? -16.626 21.912 8.048 1.00 91.06 81 PHE A N 1
ATOM 649 C CA . PHE A 1 81 ? -17.170 20.863 8.912 1.00 91.06 81 PHE A CA 1
ATOM 650 C C . PHE A 1 81 ? -18.700 20.843 8.869 1.00 91.06 81 PHE A C 1
ATOM 652 O O . PHE A 1 81 ? -19.356 21.882 8.802 1.00 91.06 81 PHE A O 1
ATOM 659 N N . GLU A 1 82 ? -19.280 19.646 8.982 1.00 92.19 82 GLU A N 1
ATOM 660 C CA . GLU A 1 82 ? -20.725 19.501 9.157 1.00 92.19 82 GLU A CA 1
ATOM 661 C C . GLU A 1 82 ? -21.119 19.798 10.612 1.00 92.19 82 GLU A C 1
ATOM 663 O O . GLU A 1 82 ? -20.628 19.159 11.552 1.00 92.19 82 GLU A O 1
ATOM 668 N N . VAL A 1 83 ? -22.040 20.749 10.782 1.00 91.06 83 VAL A N 1
ATOM 669 C CA . VAL A 1 83 ? -22.659 21.082 12.069 1.00 91.06 83 VAL A CA 1
ATOM 670 C C . VAL A 1 83 ? -23.889 20.201 12.273 1.00 91.06 83 VAL A C 1
ATOM 672 O O . VAL A 1 83 ? -24.830 20.240 11.481 1.00 91.06 83 VAL A O 1
ATOM 675 N N . VAL A 1 84 ? -23.899 19.411 13.346 1.00 91.06 84 VAL A N 1
ATOM 676 C CA . VAL A 1 84 ? -24.958 18.430 13.633 1.00 91.06 84 VAL A CA 1
ATOM 677 C C . VAL A 1 84 ? -25.693 18.754 14.932 1.00 91.06 84 VAL A C 1
ATOM 679 O O . VAL A 1 84 ? -25.132 19.329 15.863 1.00 91.06 84 VAL A O 1
ATOM 682 N N . ASN A 1 85 ? -26.964 18.348 15.021 1.00 89.00 85 ASN A N 1
ATOM 683 C CA . ASN A 1 85 ? -27.778 18.578 16.223 1.00 89.00 85 ASN A CA 1
ATOM 684 C C . ASN A 1 85 ? -27.502 17.574 17.356 1.00 89.00 85 ASN A C 1
ATOM 686 O O . ASN A 1 85 ? -27.831 17.829 18.514 1.00 89.00 85 ASN A O 1
ATOM 690 N N . SER A 1 86 ? -26.917 16.428 17.016 1.00 90.56 86 SER A N 1
ATOM 691 C CA . SER A 1 86 ? -26.620 15.337 17.939 1.00 90.56 86 SER A CA 1
ATOM 692 C C . SER A 1 86 ? -25.358 14.612 17.486 1.00 90.56 86 SER A C 1
ATOM 694 O O . SER A 1 86 ? -25.246 14.255 16.311 1.00 90.56 86 SER A O 1
ATOM 696 N N . PHE A 1 87 ? -24.437 14.332 18.402 1.00 91.69 87 PHE A N 1
ATOM 697 C CA . PHE A 1 87 ? -23.225 13.571 18.110 1.00 91.69 87 PHE A CA 1
ATOM 698 C C . PHE A 1 87 ? -22.922 12.567 19.216 1.00 91.69 87 PHE A C 1
ATOM 700 O O . PHE A 1 87 ? -23.146 12.823 20.399 1.00 91.69 87 PHE A O 1
ATOM 707 N N . LYS A 1 88 ? -22.399 11.404 18.827 1.00 90.75 88 LYS A N 1
ATOM 708 C CA . LYS A 1 88 ? -22.016 10.344 19.758 1.00 90.75 88 LYS A CA 1
ATOM 709 C C . LYS A 1 88 ? -20.511 10.377 19.984 1.00 90.75 88 LYS A C 1
ATOM 711 O O . LYS A 1 88 ? -19.763 9.975 19.102 1.00 90.75 88 LYS A O 1
ATOM 716 N N . TYR A 1 89 ? -20.094 10.755 21.185 1.00 89.12 89 TYR A N 1
ATOM 717 C CA . TYR A 1 89 ? -18.694 10.753 21.601 1.00 89.12 89 TYR A CA 1
ATOM 718 C C . TYR A 1 89 ? -18.482 9.734 22.720 1.00 89.12 89 TYR A C 1
ATOM 720 O O . TYR A 1 89 ? -19.230 9.728 23.698 1.00 89.12 89 TYR A O 1
ATOM 728 N N . LEU A 1 90 ? -17.514 8.823 22.547 1.00 88.19 90 LEU A N 1
ATOM 729 C CA . LEU A 1 90 ? -17.268 7.688 23.451 1.00 88.19 90 LEU A CA 1
ATOM 730 C C . LEU A 1 90 ? -18.571 6.984 23.855 1.00 88.19 90 LEU A C 1
ATOM 732 O O . LEU A 1 90 ? -18.843 6.734 25.022 1.00 88.19 90 LEU A O 1
ATOM 736 N N . GLY A 1 91 ? -19.460 6.739 22.892 1.00 88.00 91 GLY A N 1
ATOM 737 C CA . GLY A 1 91 ? -20.751 6.094 23.131 1.00 88.00 91 GLY A CA 1
ATOM 738 C C . GLY A 1 91 ? -21.819 6.943 23.840 1.00 88.00 91 GLY A C 1
ATOM 739 O O . GLY A 1 91 ? -22.957 6.483 23.914 1.00 88.00 91 GLY A O 1
ATOM 740 N N . PHE A 1 92 ? -21.525 8.139 24.341 1.00 89.38 92 PHE A N 1
ATOM 741 C CA . PHE A 1 92 ? -22.524 9.039 24.923 1.00 89.38 92 PHE A CA 1
ATOM 742 C C . PHE A 1 92 ? -23.055 10.013 23.867 1.00 89.38 92 PHE A C 1
ATOM 744 O O . PHE A 1 92 ? -22.273 10.550 23.084 1.00 89.38 92 PHE A O 1
ATOM 751 N N . ILE A 1 93 ? -24.374 10.224 23.813 1.00 91.19 93 ILE A N 1
ATOM 752 C CA . ILE A 1 93 ? -24.977 11.166 22.858 1.00 91.19 93 ILE A CA 1
ATOM 753 C C . ILE A 1 93 ? -25.074 12.555 23.487 1.00 91.19 93 ILE A C 1
ATOM 755 O O . ILE A 1 93 ? -25.771 12.745 24.484 1.00 91.19 93 ILE A O 1
ATOM 759 N N . PHE A 1 94 ? -24.413 13.518 22.853 1.00 89.94 94 PHE A N 1
ATOM 760 C CA . PHE A 1 94 ? -24.528 14.943 23.131 1.00 89.94 94 PHE A CA 1
ATOM 761 C C . PHE A 1 94 ? -25.469 15.573 22.110 1.00 89.94 94 PHE A C 1
ATOM 763 O O . PHE A 1 94 ? -25.297 15.369 20.911 1.00 89.94 94 PHE A O 1
ATOM 770 N N . SER A 1 95 ? -26.455 16.329 22.583 1.00 89.75 95 SER A N 1
ATOM 771 C CA . SER A 1 95 ? -27.392 17.086 21.749 1.00 89.75 95 SER A CA 1
ATOM 772 C C . SER A 1 95 ? -27.166 18.588 21.915 1.00 89.75 95 SER A C 1
ATOM 774 O O . SER A 1 95 ? -26.575 19.019 22.906 1.00 89.75 95 SER A O 1
ATOM 776 N N . THR A 1 96 ? -27.668 19.400 20.984 1.00 88.00 96 THR A N 1
ATOM 777 C CA . THR A 1 96 ? -27.565 20.872 21.044 1.00 88.00 96 THR A CA 1
ATOM 778 C C . THR A 1 96 ? -28.154 21.462 22.324 1.00 88.00 96 THR A C 1
ATOM 780 O O . THR A 1 96 ? -27.617 22.417 22.869 1.00 88.00 96 THR A O 1
ATOM 783 N N . GLU A 1 97 ? -29.238 20.886 22.843 1.00 83.75 97 GLU A N 1
ATOM 784 C CA . GLU A 1 97 ? -29.859 21.317 24.107 1.00 83.75 97 GLU A CA 1
ATOM 785 C C . GLU A 1 97 ? -29.138 20.750 25.339 1.00 83.75 97 GLU A C 1
ATOM 787 O O . GLU A 1 97 ? -29.528 21.013 26.477 1.00 83.75 97 GLU A O 1
ATOM 792 N N . ASN A 1 98 ? -28.116 19.918 25.119 1.00 82.00 98 ASN A N 1
ATOM 793 C CA . ASN A 1 98 ? -27.489 19.066 26.122 1.00 82.00 98 ASN A CA 1
ATOM 794 C C . ASN A 1 98 ? -28.518 18.199 26.883 1.00 82.00 98 ASN A C 1
ATOM 796 O O . ASN A 1 98 ? -28.357 17.848 28.056 1.00 82.00 98 ASN A O 1
ATOM 800 N N . ALA A 1 99 ? -29.614 17.852 26.202 1.00 82.06 99 ALA A N 1
ATOM 801 C CA . ALA A 1 99 ? -30.673 17.018 26.731 1.00 82.06 99 ALA A CA 1
ATOM 802 C C . ALA A 1 99 ? -30.261 15.541 26.664 1.00 82.06 99 ALA A C 1
ATOM 804 O O . ALA A 1 99 ? -29.964 14.992 25.603 1.00 82.06 99 ALA A O 1
ATOM 805 N N . ARG A 1 100 ? -30.324 14.860 27.811 1.00 84.06 100 ARG A N 1
ATOM 806 C CA . ARG A 1 100 ? -29.964 13.433 27.972 1.00 84.06 100 ARG A CA 1
ATOM 807 C C . ARG A 1 100 ? -31.048 12.465 27.470 1.00 84.06 100 ARG A C 1
ATOM 809 O O . ARG A 1 100 ? -30.901 11.247 27.579 1.00 84.06 100 ARG A O 1
ATOM 816 N N . SER A 1 101 ? -32.170 12.986 26.974 1.00 85.25 101 SER A N 1
ATOM 817 C CA . SER A 1 101 ? -33.333 12.198 26.547 1.00 85.25 101 SER A CA 1
ATOM 818 C C . SER A 1 101 ? -33.017 11.305 25.348 1.00 85.25 101 SER A C 1
ATOM 820 O O . SER A 1 101 ? -33.438 10.149 25.321 1.00 85.25 101 SER A O 1
ATOM 822 N N . GLU A 1 102 ? -32.238 11.807 24.391 1.00 88.56 102 GLU A N 1
ATOM 823 C CA . GLU A 1 102 ? -31.834 11.068 23.196 1.00 88.56 102 GLU A CA 1
ATOM 824 C C . GLU A 1 102 ? -30.908 9.894 23.533 1.00 88.56 102 GLU A C 1
ATOM 826 O O . GLU A 1 102 ? -31.169 8.764 23.116 1.00 88.56 102 GLU A O 1
ATOM 831 N N . HIS A 1 103 ? -29.907 10.124 24.392 1.00 91.31 103 HIS A N 1
ATOM 832 C CA . HIS A 1 103 ? -29.045 9.062 24.921 1.00 91.31 103 HIS A CA 1
ATOM 833 C C . HIS A 1 103 ? -29.867 7.960 25.600 1.00 91.31 103 HIS A C 1
ATOM 835 O O . HIS A 1 103 ? -29.713 6.778 25.289 1.00 91.31 103 HIS A O 1
ATOM 841 N N . ARG A 1 104 ? -30.820 8.327 26.470 1.00 89.56 104 ARG A N 1
ATOM 842 C CA . ARG A 1 104 ? -31.711 7.350 27.123 1.00 89.56 104 ARG A CA 1
ATOM 843 C C . ARG A 1 104 ? -32.566 6.571 26.117 1.00 89.56 104 ARG A C 1
ATOM 845 O O . ARG A 1 104 ? -32.706 5.354 26.263 1.00 89.56 104 ARG A O 1
ATOM 852 N N . LYS A 1 105 ? -33.114 7.220 25.081 1.00 91.50 105 LYS A N 1
ATOM 853 C CA . LYS A 1 105 ? -33.869 6.552 23.995 1.00 91.50 105 LYS A CA 1
ATOM 854 C C . LYS A 1 105 ? -33.005 5.540 23.252 1.00 91.50 105 LYS A C 1
ATOM 856 O O . LYS A 1 105 ? -33.425 4.401 23.056 1.00 91.50 105 LYS A O 1
ATOM 861 N N . GLU A 1 106 ? -31.781 5.911 22.897 1.00 93.19 106 GLU A N 1
ATOM 862 C CA . GLU A 1 106 ? -30.857 5.001 22.223 1.00 93.19 106 GLU A CA 1
ATOM 863 C C . GLU A 1 106 ? -30.520 3.784 23.103 1.00 93.19 106 GLU A C 1
ATOM 865 O O . GLU A 1 106 ? -30.569 2.635 22.647 1.00 93.19 106 GLU A O 1
ATOM 870 N N . ARG A 1 107 ? -30.209 4.020 24.384 1.00 92.25 107 ARG A N 1
ATOM 871 C CA . ARG A 1 107 ? -29.810 2.973 25.335 1.00 92.25 107 ARG A CA 1
ATOM 872 C C . ARG A 1 107 ? -30.941 2.003 25.641 1.00 92.25 107 ARG A C 1
ATOM 874 O O . ARG A 1 107 ? -30.728 0.793 25.588 1.00 92.25 107 ARG A O 1
ATOM 881 N N . THR A 1 108 ? -32.153 2.505 25.861 1.00 92.25 108 THR A N 1
ATOM 882 C CA . THR A 1 108 ? -33.351 1.671 26.072 1.00 92.25 108 THR A CA 1
ATOM 883 C C . THR A 1 108 ? -33.724 0.859 24.830 1.00 92.25 108 THR A C 1
ATOM 885 O O . THR A 1 108 ? -34.059 -0.324 24.948 1.00 92.25 108 THR A O 1
ATOM 888 N N . ALA A 1 109 ? -33.589 1.428 23.626 1.00 94.12 109 ALA A N 1
ATOM 889 C CA . ALA A 1 109 ? -33.791 0.697 22.376 1.00 94.12 109 ALA A CA 1
ATOM 890 C C . ALA A 1 109 ? -32.750 -0.421 22.188 1.00 94.12 109 ALA A C 1
ATOM 892 O O . ALA A 1 109 ? -33.101 -1.553 21.842 1.00 94.12 109 ALA A O 1
ATOM 893 N N . LYS A 1 110 ? -31.468 -0.141 22.458 1.00 93.88 110 LYS A N 1
ATOM 894 C CA . LYS A 1 110 ? -30.393 -1.147 22.426 1.00 93.88 110 LYS A CA 1
ATOM 895 C C . LYS A 1 110 ? -30.618 -2.252 23.454 1.00 93.88 110 LYS A C 1
ATOM 897 O O . LYS A 1 110 ? -30.573 -3.426 23.093 1.00 93.88 110 LYS A O 1
ATOM 902 N N . ALA A 1 111 ? -30.928 -1.895 24.694 1.00 92.88 111 ALA A N 1
ATOM 903 C CA . ALA A 1 111 ? -31.218 -2.852 25.753 1.00 92.88 111 ALA A CA 1
ATOM 904 C C . ALA A 1 111 ? -32.423 -3.738 25.406 1.00 92.88 111 ALA A C 1
ATOM 906 O O . ALA A 1 111 ? -32.361 -4.953 25.558 1.00 92.88 111 ALA A O 1
ATOM 907 N N . SER A 1 112 ? -33.475 -3.170 24.813 1.00 93.50 112 SER A N 1
ATOM 908 C CA . SER A 1 112 ? -34.634 -3.935 24.334 1.00 93.50 112 SER A CA 1
ATOM 909 C C . SER A 1 112 ? -34.273 -4.970 23.262 1.00 93.50 112 SER A C 1
ATOM 911 O O . SER A 1 112 ? -34.844 -6.064 23.248 1.00 93.50 112 SER A O 1
ATOM 913 N N . LYS A 1 113 ? -33.318 -4.659 22.372 1.00 94.62 113 LYS A N 1
ATOM 914 C CA . LYS A 1 113 ? -32.784 -5.625 21.394 1.00 94.62 113 LYS A CA 1
ATOM 915 C C . LYS A 1 113 ? -31.992 -6.737 22.086 1.00 94.62 113 LYS A C 1
ATOM 917 O O . LYS A 1 113 ? -32.124 -7.897 21.702 1.00 94.62 113 LYS A O 1
ATOM 922 N N . VAL A 1 114 ? -31.207 -6.399 23.111 1.00 93.31 114 VAL A N 1
ATOM 923 C CA . VAL A 1 114 ? -30.456 -7.373 23.920 1.00 93.31 114 VAL A CA 1
ATOM 924 C C . VAL A 1 114 ? -31.405 -8.311 24.664 1.00 93.31 114 VAL A C 1
ATOM 926 O O . VAL A 1 114 ? -31.230 -9.522 24.570 1.00 93.31 114 VAL A O 1
ATOM 929 N N . VAL A 1 115 ? -32.468 -7.787 25.283 1.00 92.94 115 VAL A N 1
ATOM 930 C CA . VAL A 1 115 ? -33.538 -8.586 25.907 1.00 92.94 115 VAL A CA 1
ATOM 931 C C . VAL A 1 115 ? -34.093 -9.623 24.926 1.00 92.94 115 VAL A C 1
ATOM 933 O O . VAL A 1 115 ? -34.136 -10.806 25.249 1.00 92.94 115 VAL A O 1
ATOM 936 N N . ASN A 1 116 ? -34.450 -9.216 23.702 1.00 91.88 116 ASN A N 1
ATOM 937 C CA . ASN A 1 116 ? -34.983 -10.140 22.692 1.00 91.88 116 ASN A CA 1
ATOM 938 C C . ASN A 1 116 ? -33.968 -11.228 22.290 1.00 91.88 116 ASN A C 1
ATOM 940 O O . ASN A 1 116 ? -34.348 -12.382 22.089 1.00 91.88 116 ASN A O 1
ATOM 944 N N . LYS A 1 117 ? -32.678 -10.879 22.179 1.00 93.00 117 LYS A N 1
ATOM 945 C CA . LYS A 1 117 ? -31.611 -11.843 21.863 1.00 93.00 117 LYS A CA 1
ATOM 946 C C . LYS A 1 117 ? -31.398 -12.847 22.993 1.00 93.00 117 LYS A C 1
ATOM 948 O O . LYS A 1 117 ? -31.354 -14.045 22.719 1.00 93.00 117 LYS A O 1
ATOM 953 N N . ILE A 1 118 ? -31.304 -12.365 24.236 1.00 90.12 118 ILE A N 1
ATOM 954 C CA . ILE A 1 118 ? -31.194 -13.210 25.433 1.00 90.12 118 ILE A CA 1
ATOM 955 C C . ILE A 1 118 ? -32.378 -14.166 25.483 1.00 90.12 118 ILE A C 1
ATOM 957 O O . ILE A 1 118 ? -32.180 -15.361 25.656 1.00 90.12 118 ILE A O 1
ATOM 961 N N . TRP A 1 119 ? -33.589 -13.663 25.244 1.00 88.56 119 TRP A N 1
ATOM 962 C CA . TRP A 1 119 ? -34.793 -14.483 25.255 1.00 88.56 119 TRP A CA 1
ATOM 963 C C . TRP A 1 119 ? -34.760 -15.604 24.210 1.00 88.56 119 TRP A C 1
ATOM 965 O O . TRP A 1 119 ? -35.025 -16.762 24.523 1.00 88.56 119 TRP A O 1
ATOM 975 N N . GLY A 1 120 ? -34.383 -15.284 22.968 1.00 87.00 120 GLY A N 1
ATOM 976 C CA . GLY A 1 120 ? -34.253 -16.284 21.907 1.00 87.00 120 GLY A CA 1
ATOM 977 C C . GLY A 1 120 ? -33.189 -17.345 22.210 1.00 87.00 120 GLY A C 1
ATOM 978 O O . GLY A 1 120 ? -33.402 -18.522 21.924 1.00 87.00 120 GLY A O 1
ATOM 979 N N . LEU A 1 121 ? -32.061 -16.942 22.802 1.00 88.25 121 LEU A N 1
ATOM 980 C CA . LEU A 1 121 ? -30.993 -17.855 23.220 1.00 88.25 121 LEU A CA 1
ATOM 981 C C . LEU A 1 121 ? -31.428 -18.744 24.383 1.00 88.25 121 LEU A C 1
ATOM 983 O O . LEU A 1 121 ? -31.288 -19.959 24.288 1.00 88.25 121 LEU A O 1
ATOM 987 N N . ALA A 1 122 ? -31.999 -18.156 25.433 1.00 86.50 122 ALA A N 1
ATOM 988 C CA . ALA A 1 122 ? -32.492 -18.879 26.597 1.00 86.50 122 ALA A CA 1
ATOM 989 C C . ALA A 1 122 ? -33.530 -19.933 26.191 1.00 86.50 122 ALA A C 1
ATOM 991 O O . ALA A 1 122 ? -33.417 -21.087 26.594 1.00 86.50 122 ALA A O 1
ATOM 992 N N . LYS A 1 123 ? -34.467 -19.576 25.300 1.00 85.25 123 LYS A N 1
ATOM 993 C CA . LYS A 1 123 ? -35.475 -20.509 24.783 1.00 85.25 123 LYS 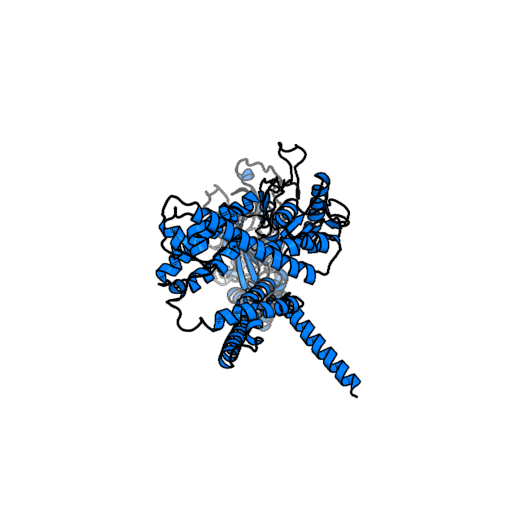A CA 1
ATOM 994 C C . LYS A 1 123 ? -34.853 -21.682 24.017 1.00 85.25 123 LYS A C 1
ATOM 996 O O . LYS A 1 123 ? -35.245 -22.819 24.249 1.00 85.25 123 LYS A O 1
ATOM 1001 N N . ARG A 1 124 ? -33.884 -21.428 23.128 1.00 87.19 124 ARG A N 1
ATOM 1002 C CA . ARG A 1 124 ? -33.185 -22.497 22.382 1.00 87.19 124 ARG A CA 1
ATOM 1003 C C . ARG A 1 124 ? -32.335 -23.388 23.283 1.00 87.19 124 ARG A C 1
ATOM 1005 O O . ARG A 1 124 ? -32.237 -24.578 23.032 1.00 87.19 124 ARG A O 1
ATOM 1012 N N . ALA A 1 125 ? -31.736 -22.808 24.317 1.00 85.75 125 ALA A N 1
ATOM 1013 C CA . ALA A 1 125 ? -30.910 -23.521 25.282 1.00 85.75 125 ALA A CA 1
ATOM 1014 C C . ALA A 1 125 ?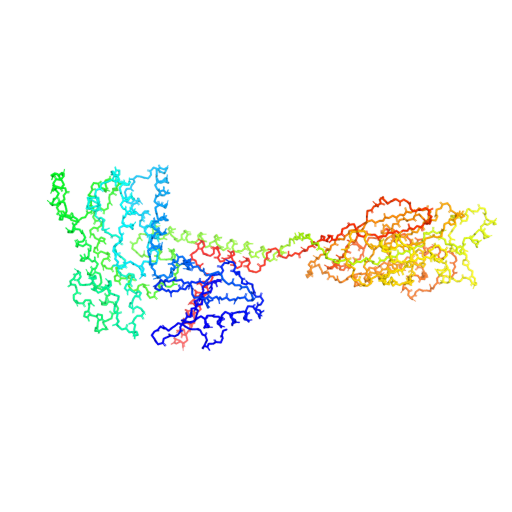 -31.726 -24.239 26.373 1.00 85.75 125 ALA A C 1
ATOM 1016 O O . ALA A 1 125 ? -31.133 -24.839 27.264 1.00 85.75 125 ALA A O 1
ATOM 1017 N N . GLY A 1 126 ? -33.062 -24.139 26.360 1.00 82.06 126 GLY A N 1
ATOM 1018 C CA . GLY A 1 126 ? -33.911 -24.692 27.419 1.00 82.06 126 GLY A CA 1
ATOM 1019 C C . GLY A 1 126 ? -33.684 -24.048 28.793 1.00 82.06 126 GLY A C 1
ATOM 1020 O O . GLY A 1 126 ? -33.989 -24.651 29.818 1.00 82.06 126 GLY A O 1
ATOM 1021 N N . LEU A 1 127 ? -33.131 -22.832 28.845 1.00 80.44 127 LEU A N 1
ATOM 1022 C CA . LEU A 1 127 ? -32.836 -22.141 30.094 1.00 80.44 127 LEU A CA 1
ATOM 1023 C C . LEU A 1 127 ? -34.121 -21.548 30.682 1.00 80.44 127 LEU A C 1
ATOM 1025 O O . LEU A 1 127 ? -34.594 -20.510 30.225 1.00 80.44 127 LEU A O 1
ATOM 1029 N N . GLN A 1 128 ? -34.655 -22.196 31.716 1.00 70.62 128 GLN A N 1
ATOM 1030 C CA . GLN A 1 128 ? -35.853 -21.738 32.435 1.00 70.62 128 GLN A CA 1
ATOM 1031 C C . GLN A 1 128 ? -35.581 -21.357 33.899 1.00 70.62 128 GLN A C 1
ATOM 1033 O O . GLN A 1 128 ? -36.484 -20.955 34.624 1.00 70.62 128 GLN A O 1
ATOM 1038 N N . GLU A 1 129 ? -34.329 -21.452 34.352 1.00 78.56 129 GLU A N 1
ATOM 1039 C CA . GLU A 1 129 ? -33.978 -21.148 35.737 1.00 78.56 129 GLU A CA 1
ATOM 1040 C C . GLU A 1 129 ? -33.983 -19.632 35.999 1.00 78.56 129 GLU A C 1
ATOM 1042 O O . GLU A 1 129 ? -33.166 -18.882 35.451 1.00 78.56 129 GLU A O 1
ATOM 1047 N N . PHE A 1 130 ? -34.865 -19.192 36.903 1.00 78.50 130 PHE A N 1
ATOM 1048 C CA . PHE A 1 130 ? -35.040 -17.784 37.271 1.00 78.50 130 PHE A CA 1
ATOM 1049 C C . PHE A 1 130 ? -33.737 -17.098 37.687 1.00 78.50 130 PHE A C 1
ATOM 1051 O O . PHE A 1 130 ? -33.458 -15.988 37.242 1.00 78.50 130 PHE A O 1
ATOM 1058 N N . GLY A 1 131 ? -32.918 -17.742 38.527 1.00 76.81 131 GLY A N 1
ATOM 1059 C CA . GLY A 1 131 ? -31.671 -17.146 39.019 1.00 76.81 131 GLY A CA 1
ATOM 1060 C C . GLY A 1 131 ? -30.659 -16.854 37.906 1.00 76.81 131 GLY A C 1
ATOM 1061 O O . GLY A 1 131 ? -29.978 -15.831 37.942 1.00 76.81 131 GLY A O 1
ATOM 1062 N N . LYS A 1 132 ? -30.587 -17.716 36.885 1.00 81.00 132 LYS A N 1
ATOM 1063 C CA . LYS A 1 132 ? -29.698 -17.524 35.731 1.00 81.00 132 LYS A CA 1
ATOM 1064 C C . LYS A 1 132 ? -30.223 -16.448 34.787 1.00 81.00 132 LYS A C 1
ATOM 1066 O O . LYS A 1 132 ? -29.440 -15.633 34.313 1.00 81.00 132 LYS A O 1
ATOM 1071 N N . MET A 1 133 ? -31.531 -16.411 34.542 1.00 83.44 133 MET A N 1
ATOM 1072 C CA . MET A 1 133 ? -32.152 -15.365 33.721 1.00 83.44 133 MET A CA 1
ATOM 1073 C C . MET A 1 133 ? -32.004 -13.980 34.352 1.00 83.44 133 MET A C 1
ATOM 1075 O O . MET A 1 133 ? -31.634 -13.020 33.682 1.00 83.44 133 MET A O 1
ATOM 1079 N N . GLU A 1 134 ? -32.205 -13.890 35.658 1.00 83.25 134 GLU A N 1
ATOM 1080 C CA . GLU A 1 134 ? -31.978 -12.678 36.434 1.00 83.25 134 GLU A CA 1
ATOM 1081 C C . GLU A 1 134 ? -30.506 -12.231 36.389 1.00 83.25 134 GLU A C 1
ATOM 1083 O O . GLU A 1 134 ? -30.220 -11.060 36.146 1.00 83.25 134 GLU A O 1
ATOM 1088 N N . LEU A 1 135 ? -29.559 -13.168 36.508 1.00 82.31 135 LEU A N 1
ATOM 1089 C CA . LEU A 1 135 ? -28.136 -12.868 36.338 1.00 82.31 135 LEU A CA 1
ATOM 1090 C C . LEU A 1 135 ? -27.820 -12.353 34.922 1.00 82.31 135 LEU A C 1
ATOM 1092 O O . LEU A 1 135 ? -27.028 -11.426 34.767 1.00 82.31 135 LEU A O 1
ATOM 1096 N N . LEU A 1 136 ? -28.435 -12.926 33.881 1.00 85.94 136 LEU A N 1
ATOM 1097 C CA . LEU A 1 136 ? -28.269 -12.455 32.502 1.00 85.94 136 LEU A CA 1
ATOM 1098 C C . LEU A 1 136 ? -28.802 -11.032 32.317 1.00 85.94 136 LEU A C 1
ATOM 1100 O O . LEU A 1 136 ? -28.188 -10.246 31.595 1.00 85.94 136 LEU A O 1
ATOM 1104 N N . PHE A 1 137 ? -29.904 -10.680 32.980 1.00 86.38 137 PHE A N 1
ATOM 1105 C CA . PHE A 1 137 ? -30.394 -9.306 33.000 1.00 86.38 137 PHE A CA 1
ATOM 1106 C C . PHE A 1 137 ? -29.367 -8.357 33.624 1.00 86.38 137 PHE A C 1
ATOM 1108 O O . PHE A 1 137 ? -28.962 -7.395 32.967 1.00 86.38 137 PHE A O 1
ATOM 1115 N N . ASP A 1 138 ? -28.897 -8.665 34.836 1.00 82.06 138 ASP A N 1
ATOM 1116 C CA . ASP A 1 138 ? -27.955 -7.819 35.579 1.00 82.06 138 ASP A CA 1
ATOM 1117 C C . ASP A 1 138 ? -26.607 -7.662 34.836 1.00 82.06 138 ASP A C 1
ATOM 1119 O O . ASP A 1 138 ? -25.992 -6.597 34.871 1.00 82.06 138 ASP A O 1
ATOM 1123 N N . LEU A 1 139 ? -26.143 -8.691 34.117 1.00 80.88 139 LEU A N 1
ATOM 1124 C CA . LEU A 1 139 ? -24.865 -8.647 33.393 1.00 80.88 139 LEU A CA 1
ATOM 1125 C C . LEU A 1 139 ? -24.957 -8.001 32.006 1.00 80.88 139 LEU A C 1
ATOM 1127 O O . LEU A 1 139 ? -24.041 -7.282 31.605 1.00 80.88 139 LEU A O 1
ATOM 1131 N N . LEU A 1 140 ? -26.020 -8.273 31.245 1.00 86.81 140 LEU A N 1
ATOM 1132 C CA . LEU A 1 140 ? -26.077 -7.942 29.814 1.00 86.81 140 LEU A CA 1
ATOM 1133 C C . LEU A 1 140 ? -27.049 -6.811 29.486 1.00 86.81 140 LEU A C 1
ATOM 1135 O O . LEU A 1 140 ? -26.788 -6.021 28.584 1.00 86.81 140 LEU A O 1
ATOM 1139 N N . VAL A 1 141 ? -28.193 -6.747 30.168 1.00 87.56 141 VAL A N 1
ATOM 1140 C CA . VAL A 1 141 ? -29.210 -5.719 29.901 1.00 87.56 141 VAL A CA 1
ATOM 1141 C C . VAL A 1 141 ? -28.891 -4.476 30.712 1.00 87.56 141 VAL A C 1
ATOM 1143 O O . VAL A 1 141 ? -28.823 -3.375 30.163 1.00 87.56 141 VAL A O 1
ATOM 1146 N N . LEU A 1 142 ? -28.637 -4.666 32.006 1.00 84.69 142 LEU A N 1
ATOM 1147 C CA . LEU A 1 142 ? -28.379 -3.580 32.934 1.00 84.69 142 LEU A CA 1
ATOM 1148 C C . LEU A 1 142 ? -27.102 -2.818 32.568 1.00 84.69 142 LEU A C 1
ATOM 1150 O O . LEU A 1 142 ? -27.124 -1.596 32.580 1.00 84.69 142 LEU A O 1
ATOM 1154 N N . SER A 1 143 ? -26.044 -3.511 32.131 1.00 85.44 143 SER A N 1
ATOM 1155 C CA . SER A 1 143 ? -24.788 -2.893 31.674 1.00 85.44 143 SER A CA 1
ATOM 1156 C C . SER A 1 143 ? -24.955 -1.990 30.445 1.00 85.44 143 SER A C 1
ATOM 1158 O O . SER A 1 143 ? -24.275 -0.972 30.319 1.00 85.44 143 SER A O 1
ATOM 1160 N N . VAL A 1 144 ? -25.883 -2.324 29.542 1.00 88.50 144 VAL A N 1
ATOM 1161 C CA . VAL A 1 144 ? -26.188 -1.511 28.354 1.00 88.50 144 VAL A CA 1
ATOM 1162 C C . VAL A 1 144 ? -27.004 -0.283 28.730 1.00 88.50 144 VAL A C 1
ATOM 1164 O O . VAL A 1 144 ? -26.732 0.808 28.222 1.00 88.50 144 VAL A O 1
ATOM 1167 N N . VAL A 1 145 ? -28.001 -0.466 29.600 1.00 87.75 145 VAL A N 1
ATOM 1168 C CA . VAL A 1 145 ? -28.847 0.621 30.097 1.00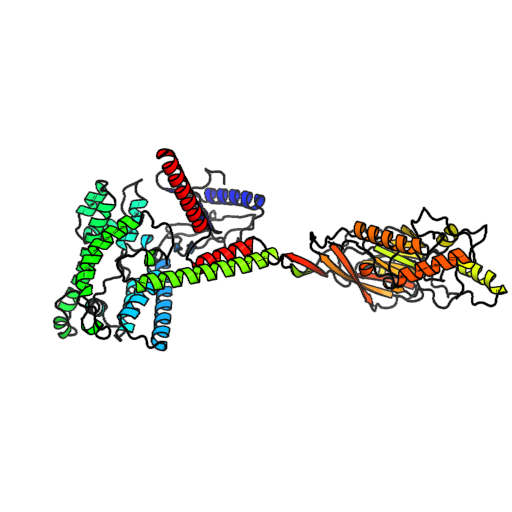 87.75 145 VAL A CA 1
ATOM 1169 C C . VAL A 1 145 ? -28.034 1.580 30.954 1.00 87.75 145 VAL A C 1
ATOM 1171 O O . VAL A 1 145 ? -28.168 2.776 30.757 1.00 87.75 145 VAL A O 1
ATOM 1174 N N . SER A 1 146 ? -27.164 1.088 31.839 1.00 83.06 146 SER A N 1
ATOM 1175 C CA . SER A 1 146 ? -26.417 1.889 32.818 1.00 83.06 146 SER A CA 1
ATOM 1176 C C . SER A 1 146 ? -25.250 2.681 32.222 1.00 83.06 146 SER A C 1
ATOM 1178 O O . SER A 1 146 ? -24.440 3.232 32.962 1.00 83.06 146 SER A O 1
ATOM 1180 N N . TYR A 1 147 ? -25.092 2.707 30.899 1.00 86.81 147 TYR A N 1
ATOM 1181 C CA . TYR A 1 147 ? -23.969 3.396 30.277 1.00 86.81 147 TYR A CA 1
ATOM 1182 C C . TYR A 1 147 ? -24.087 4.920 30.431 1.00 86.81 147 TYR A C 1
ATOM 1184 O O . TYR A 1 147 ? -25.020 5.543 29.904 1.00 86.81 147 TYR A O 1
ATOM 1192 N N . GLY A 1 148 ? -23.116 5.521 31.120 1.00 81.50 148 GLY A N 1
ATOM 1193 C CA . GLY A 1 148 ? -23.094 6.949 31.436 1.00 81.50 148 GLY A CA 1
ATOM 1194 C C . GLY A 1 148 ? -24.148 7.357 32.465 1.00 81.50 148 GLY A C 1
ATOM 1195 O O . GLY A 1 148 ? -24.554 8.518 32.484 1.00 81.50 148 GLY A O 1
ATOM 1196 N N . VAL A 1 149 ? -24.651 6.407 33.262 1.00 80.81 149 VAL A N 1
ATOM 1197 C CA . VAL A 1 149 ? -25.692 6.647 34.272 1.00 80.81 149 VAL A CA 1
ATOM 1198 C C . VAL A 1 149 ? -25.258 7.669 35.313 1.00 80.81 149 VAL A C 1
ATOM 1200 O O . VAL A 1 149 ? -26.090 8.368 35.865 1.00 80.81 149 VAL A O 1
ATOM 1203 N N . GLU A 1 150 ? -23.960 7.850 35.494 1.00 76.31 150 GLU A N 1
ATOM 1204 C CA . GLU A 1 150 ? -23.375 8.838 36.387 1.00 76.31 150 GLU A CA 1
ATOM 1205 C C . GLU A 1 150 ? -23.718 10.280 35.985 1.00 76.31 150 GLU A C 1
ATOM 1207 O O . GLU A 1 150 ? -23.698 11.181 36.815 1.00 76.31 150 GLU A O 1
ATOM 1212 N N . VAL A 1 151 ? -24.080 10.494 34.714 1.00 76.81 151 VAL A N 1
ATOM 1213 C CA . VAL A 1 151 ? -24.445 11.802 34.152 1.00 76.81 151 VAL A CA 1
ATOM 1214 C C . VAL A 1 151 ? -25.963 12.030 34.152 1.00 76.81 151 VAL A C 1
ATOM 1216 O O . VAL A 1 151 ? -26.409 13.178 34.125 1.00 76.81 151 VAL A O 1
ATOM 1219 N N . TRP A 1 152 ? -26.786 10.973 34.130 1.00 78.38 152 TRP A N 1
ATOM 1220 C CA . TRP A 1 152 ? -28.242 11.094 33.927 1.00 78.38 152 TRP A CA 1
ATOM 1221 C C . TRP A 1 152 ? -29.125 10.303 34.896 1.00 78.38 152 TRP A C 1
ATOM 1223 O O . TRP A 1 152 ? -30.339 10.467 34.838 1.00 78.38 152 TRP A O 1
ATOM 1233 N N . GLY A 1 153 ? -28.561 9.464 35.760 1.00 76.69 153 GLY A N 1
ATOM 1234 C CA . GLY A 1 153 ? -29.256 8.455 36.563 1.00 76.69 153 GLY A CA 1
ATOM 1235 C C . GLY A 1 153 ? -29.676 8.885 37.964 1.00 76.69 153 GLY A C 1
ATOM 1236 O O . GLY A 1 153 ? -29.885 8.024 38.810 1.00 76.69 153 GLY A O 1
ATOM 1237 N N . LEU A 1 154 ? -29.773 10.191 38.228 1.00 71.25 154 LEU A N 1
ATOM 1238 C CA . LEU A 1 154 ? -30.258 10.724 39.510 1.00 71.25 154 LEU A CA 1
ATOM 1239 C C . LEU A 1 154 ? -31.775 10.552 39.707 1.00 71.25 154 LEU A C 1
ATOM 1241 O O . LEU A 1 154 ? -32.249 10.638 40.833 1.00 71.25 154 LEU A O 1
ATOM 1245 N N . CYS A 1 155 ? -32.532 10.305 38.634 1.00 70.38 155 CYS A N 1
ATOM 1246 C CA . CYS A 1 155 ? -33.987 10.153 38.677 1.00 70.38 155 CYS A CA 1
ATOM 1247 C C . CYS A 1 155 ? -34.438 8.858 37.993 1.00 70.38 155 CYS A C 1
ATOM 1249 O O . CYS A 1 155 ? -33.778 8.364 37.072 1.00 70.38 155 CYS A O 1
ATOM 1251 N N . ALA A 1 156 ? -35.608 8.357 38.393 1.00 72.44 156 ALA A N 1
ATOM 1252 C CA . ALA A 1 156 ? -36.297 7.276 37.698 1.00 72.44 156 ALA A CA 1
ATOM 1253 C C . ALA A 1 156 ? -36.824 7.754 36.336 1.00 72.44 156 ALA A C 1
ATOM 1255 O O . ALA A 1 156 ? -37.413 8.829 36.221 1.00 72.44 156 ALA A O 1
ATOM 1256 N N . TYR A 1 157 ? -36.663 6.930 35.300 1.00 82.75 157 TYR A N 1
ATOM 1257 C CA . TYR A 1 157 ? -37.226 7.202 33.978 1.00 82.75 157 TYR A CA 1
ATOM 1258 C C . TYR A 1 157 ? -38.087 6.030 33.533 1.00 82.75 157 TYR A C 1
ATOM 1260 O O . TYR A 1 157 ? -37.583 4.927 33.331 1.00 82.75 157 TYR A O 1
ATOM 1268 N N . GLU A 1 158 ? -39.370 6.288 33.284 1.00 85.75 158 GLU A N 1
ATOM 1269 C CA . GLU A 1 158 ? -40.352 5.263 32.907 1.00 85.75 158 GLU A CA 1
ATOM 1270 C C . GLU A 1 158 ? -39.880 4.401 31.722 1.00 85.75 158 GLU A C 1
ATOM 1272 O O . GLU A 1 158 ? -39.989 3.180 31.724 1.00 85.75 158 GLU A O 1
ATOM 1277 N N . MET A 1 159 ? -39.269 5.018 30.709 1.00 87.19 159 MET A N 1
ATOM 1278 C CA . MET A 1 159 ? -38.741 4.300 29.545 1.00 87.19 159 MET A CA 1
ATOM 1279 C C . MET A 1 159 ? -37.645 3.274 29.875 1.00 87.19 159 MET A C 1
ATOM 1281 O O . MET A 1 159 ? -37.495 2.291 29.150 1.00 87.19 159 MET A O 1
ATOM 1285 N N . VAL A 1 160 ? -36.874 3.509 30.939 1.00 86.81 160 VAL A N 1
ATOM 1286 C CA . VAL A 1 160 ? -35.843 2.591 31.436 1.00 86.81 160 VAL A CA 1
ATOM 1287 C C . VAL A 1 160 ? -36.508 1.449 32.200 1.00 86.81 160 VAL A C 1
ATOM 1289 O O . VAL A 1 160 ? -36.217 0.282 31.938 1.00 86.81 160 VAL A O 1
ATOM 1292 N N . GLU A 1 161 ? -37.477 1.779 33.049 1.00 87.75 161 GLU A N 1
ATOM 1293 C CA . GLU A 1 161 ? -38.270 0.813 33.814 1.00 87.75 161 GLU A CA 1
ATOM 1294 C C . GLU A 1 161 ? -39.055 -0.152 32.918 1.00 87.75 161 GLU A C 1
ATOM 1296 O O . GLU A 1 161 ? -39.093 -1.357 33.173 1.00 87.75 161 GLU A O 1
ATOM 1301 N N . ARG A 1 162 ? -39.574 0.327 31.782 1.00 89.56 162 ARG A N 1
ATOM 1302 C CA . ARG A 1 162 ? -40.241 -0.519 30.779 1.00 89.56 162 ARG A CA 1
ATOM 1303 C C . ARG A 1 162 ? -39.338 -1.636 30.245 1.00 89.56 162 ARG A C 1
ATOM 1305 O O . ARG A 1 162 ? -39.842 -2.706 29.902 1.00 89.56 162 ARG A O 1
ATOM 1312 N N . VAL A 1 163 ? -38.016 -1.433 30.177 1.00 91.31 163 VAL A N 1
ATOM 1313 C CA . VAL A 1 163 ? -37.067 -2.486 29.764 1.00 91.31 163 VAL A CA 1
ATOM 1314 C C . VAL A 1 163 ? -36.965 -3.572 30.837 1.00 91.31 163 VAL A C 1
ATOM 1316 O O . VAL A 1 163 ? -37.002 -4.757 30.495 1.00 91.31 163 VAL A O 1
ATOM 1319 N N . GLN A 1 164 ? -36.898 -3.182 32.117 1.00 89.50 164 GLN A N 1
ATOM 1320 C CA . GLN A 1 164 ? -36.944 -4.114 33.249 1.00 89.50 164 GLN A CA 1
ATOM 1321 C C . GLN A 1 164 ? -38.255 -4.896 33.246 1.00 89.50 164 GLN A C 1
ATOM 1323 O O . GLN A 1 164 ? -38.242 -6.126 33.180 1.00 89.50 164 GLN A O 1
ATOM 1328 N N . GLY A 1 165 ? -39.385 -4.188 33.219 1.00 90.69 165 GLY A N 1
ATOM 1329 C CA . GLY A 1 165 ? -40.708 -4.801 33.226 1.00 90.69 165 GLY A CA 1
ATOM 1330 C C . GLY A 1 165 ? -40.900 -5.775 32.070 1.00 90.69 165 GLY A C 1
ATOM 1331 O O . GLY A 1 165 ? -41.367 -6.889 32.284 1.00 90.69 165 GLY A O 1
ATOM 1332 N N . LYS A 1 166 ? -40.464 -5.418 30.856 1.00 91.06 166 LYS A N 1
ATOM 1333 C CA . LYS A 1 166 ? -40.508 -6.329 29.707 1.00 91.06 166 LYS A CA 1
ATOM 1334 C C . LYS A 1 166 ? -39.749 -7.631 29.976 1.00 91.06 166 LYS A C 1
ATOM 1336 O O . LYS A 1 166 ? -40.289 -8.701 29.709 1.00 91.06 166 LYS A O 1
ATOM 1341 N N . PHE A 1 167 ? -38.519 -7.555 30.485 1.00 91.00 167 PHE A N 1
ATOM 1342 C CA . PHE A 1 167 ? -37.703 -8.744 30.743 1.00 91.00 167 PHE A CA 1
ATOM 1343 C C . PHE A 1 167 ? -38.334 -9.649 31.808 1.00 91.00 167 PHE A C 1
ATOM 1345 O O . PHE A 1 167 ? -38.502 -10.848 31.587 1.00 91.00 167 PHE A O 1
ATOM 1352 N N . PHE A 1 168 ? -38.721 -9.072 32.946 1.00 89.12 168 PHE A N 1
ATOM 1353 C CA . PHE A 1 168 ? -39.229 -9.830 34.087 1.00 89.12 168 PHE A CA 1
ATOM 1354 C C . PHE A 1 168 ? -40.638 -10.387 33.856 1.00 89.12 168 PHE A C 1
ATOM 1356 O O . PHE A 1 168 ? -40.907 -11.516 34.266 1.00 89.12 168 PHE A O 1
ATOM 1363 N N . LYS A 1 169 ? -41.507 -9.676 33.123 1.00 89.81 169 LYS A N 1
ATOM 1364 C CA . LYS A 1 169 ? -42.807 -10.210 32.680 1.00 89.81 169 LYS A CA 1
ATOM 1365 C C . LYS A 1 169 ? -42.639 -11.388 31.729 1.00 89.81 169 LYS A C 1
ATOM 1367 O O . LYS A 1 169 ? -43.278 -12.414 31.914 1.00 89.81 169 LYS A O 1
ATOM 1372 N N . MET A 1 170 ? -41.727 -11.279 30.758 1.00 88.50 170 MET A N 1
ATOM 1373 C CA . MET A 1 170 ? -41.422 -12.396 29.860 1.00 88.50 170 MET A CA 1
ATOM 1374 C C . MET A 1 170 ? -40.923 -13.609 30.652 1.00 88.50 170 MET A C 1
ATOM 1376 O O . MET A 1 170 ? -41.444 -14.702 30.463 1.00 88.50 170 MET A O 1
ATOM 1380 N N . MET A 1 171 ? -39.978 -13.407 31.578 1.00 86.06 171 MET A N 1
ATOM 1381 C CA . MET A 1 171 ? -39.421 -14.470 32.424 1.00 86.06 171 MET A CA 1
ATOM 1382 C C . MET A 1 171 ? -40.470 -15.176 33.291 1.00 86.06 171 MET A C 1
ATOM 1384 O O . MET A 1 171 ? -40.406 -16.389 33.444 1.00 86.06 171 MET A O 1
ATOM 1388 N N . THR A 1 172 ? -41.417 -14.427 33.852 1.00 82.31 172 THR A N 1
ATOM 1389 C CA . THR A 1 172 ? -42.487 -14.963 34.714 1.00 82.31 172 THR A CA 1
ATOM 1390 C C . THR A 1 172 ? -43.696 -15.484 33.933 1.00 82.31 172 THR A C 1
ATOM 1392 O O . THR A 1 172 ? -44.573 -16.100 34.526 1.00 82.31 172 THR A O 1
ATOM 1395 N N . GLY A 1 173 ? -43.764 -15.246 32.619 1.00 84.00 173 GLY A N 1
ATOM 1396 C CA . GLY A 1 173 ? -44.936 -15.574 31.803 1.00 84.00 173 GLY A CA 1
ATOM 1397 C C . GLY A 1 173 ? -46.136 -14.646 32.030 1.00 84.00 173 GLY A C 1
ATOM 1398 O O . GLY A 1 173 ? -47.244 -14.980 31.622 1.00 84.00 173 GLY A O 1
ATOM 1399 N N . LEU A 1 174 ? -45.932 -13.491 32.670 1.00 86.44 174 LEU A N 1
ATOM 1400 C CA . LEU A 1 174 ? -46.984 -12.506 32.912 1.00 86.44 174 LEU A CA 1
ATOM 1401 C C . LEU A 1 174 ? -47.381 -11.775 31.626 1.00 86.44 174 LEU A C 1
ATOM 1403 O O . LEU A 1 174 ? -46.555 -11.538 30.737 1.00 86.44 174 LEU A O 1
ATOM 1407 N N . ASP A 1 175 ? -48.645 -11.346 31.567 1.00 86.38 175 ASP A N 1
ATOM 1408 C CA . ASP A 1 175 ? -49.130 -10.506 30.478 1.00 86.38 175 ASP A CA 1
ATOM 1409 C C . ASP A 1 175 ? -48.349 -9.184 30.397 1.00 86.38 175 ASP A C 1
ATOM 1411 O O . ASP A 1 175 ? -47.856 -8.630 31.388 1.00 86.38 175 ASP A O 1
ATOM 1415 N N . ARG A 1 176 ? -48.240 -8.640 29.182 1.00 81.94 176 ARG A N 1
ATOM 1416 C CA . ARG A 1 176 ? -47.524 -7.379 28.949 1.00 81.94 176 ARG A CA 1
ATOM 1417 C C . ARG A 1 176 ? -48.147 -6.217 29.722 1.00 81.94 176 ARG A C 1
ATOM 1419 O O . ARG A 1 176 ? -47.405 -5.322 30.135 1.00 81.94 176 ARG A O 1
ATOM 1426 N N . ASN A 1 177 ? -49.454 -6.257 29.968 1.00 84.88 177 ASN A N 1
ATOM 1427 C CA . ASN A 1 177 ? -50.207 -5.215 30.656 1.00 84.88 177 ASN A CA 1
ATOM 1428 C C . ASN A 1 177 ? -50.231 -5.381 32.178 1.00 84.88 177 ASN A C 1
ATOM 1430 O O . ASN A 1 177 ? -50.749 -4.499 32.859 1.00 84.88 177 ASN A O 1
ATOM 1434 N N . THR A 1 178 ? -49.641 -6.449 32.734 1.00 84.75 178 THR A N 1
ATOM 1435 C CA . THR A 1 178 ? -49.597 -6.635 34.190 1.00 84.75 178 THR A CA 1
ATOM 1436 C C . THR A 1 178 ? -48.964 -5.409 34.865 1.00 84.75 178 THR A C 1
ATOM 1438 O O . THR A 1 178 ? -47.851 -5.021 34.483 1.00 84.75 178 THR A O 1
ATOM 1441 N N . PRO A 1 179 ? -49.632 -4.773 35.843 1.00 85.31 179 PRO A N 1
ATOM 1442 C CA . PRO A 1 179 ? -49.117 -3.577 36.498 1.00 85.31 179 PRO A CA 1
ATOM 1443 C C . PRO A 1 179 ? -47.727 -3.767 37.111 1.00 85.31 179 PRO A C 1
ATOM 1445 O O . PRO A 1 179 ? -47.385 -4.846 37.600 1.00 85.31 179 PRO A O 1
ATOM 1448 N N . GLU A 1 180 ? -46.903 -2.713 37.080 1.00 85.38 180 GLU A N 1
ATOM 1449 C CA . GLU A 1 180 ? -45.489 -2.843 37.444 1.00 85.38 180 GLU A CA 1
ATOM 1450 C C . GLU A 1 180 ? -45.240 -3.189 38.907 1.00 85.38 180 GLU A C 1
ATOM 1452 O O . GLU A 1 180 ? -44.376 -4.008 39.210 1.00 85.38 180 GLU A O 1
ATOM 1457 N N . TYR A 1 181 ? -46.033 -2.605 39.799 1.00 81.75 181 TYR A N 1
ATOM 1458 C CA . TYR A 1 181 ? -45.909 -2.811 41.236 1.00 81.75 181 TYR A CA 1
ATOM 1459 C C . TYR A 1 181 ? -46.141 -4.276 41.641 1.00 81.75 181 TYR A C 1
ATOM 1461 O O . TYR A 1 181 ? -45.535 -4.734 42.599 1.00 81.75 181 TYR A O 1
ATOM 1469 N N . ILE A 1 182 ? -46.937 -5.045 40.886 1.00 79.94 182 ILE A N 1
ATOM 1470 C CA . ILE A 1 182 ? -47.256 -6.445 41.213 1.00 79.94 182 ILE A CA 1
ATOM 1471 C C . ILE A 1 182 ? -46.027 -7.339 41.030 1.00 79.94 182 ILE A C 1
ATOM 1473 O O . ILE A 1 182 ? -45.582 -7.992 41.969 1.00 79.94 182 ILE A O 1
ATOM 1477 N N . TRP A 1 183 ? -45.429 -7.349 39.834 1.00 82.50 183 TRP A N 1
ATOM 1478 C CA . TRP A 1 183 ? -44.274 -8.218 39.577 1.00 82.50 183 TRP A CA 1
ATOM 1479 C C . TRP A 1 183 ? -43.017 -7.755 40.322 1.00 82.50 183 TRP A C 1
ATOM 1481 O O . TRP A 1 183 ? -42.180 -8.586 40.670 1.00 82.50 183 TRP A O 1
ATOM 1491 N N . ARG A 1 184 ? -42.874 -6.449 40.592 1.00 81.75 184 ARG A N 1
ATOM 1492 C CA . ARG A 1 184 ? -41.782 -5.914 41.423 1.00 81.75 184 ARG A CA 1
ATOM 1493 C C . ARG A 1 184 ? -41.859 -6.443 42.848 1.00 81.75 184 ARG A C 1
ATOM 1495 O O . ARG A 1 184 ? -40.849 -6.919 43.367 1.00 81.75 184 ARG A O 1
ATOM 1502 N N . MET A 1 185 ? -43.055 -6.403 43.440 1.00 76.31 185 MET A N 1
ATOM 1503 C CA . MET A 1 185 ? -43.315 -6.940 44.773 1.00 76.31 185 MET A CA 1
ATOM 1504 C C . MET A 1 185 ? -43.094 -8.449 44.829 1.00 76.31 185 MET A C 1
ATOM 1506 O O . MET A 1 185 ? -42.437 -8.931 45.751 1.00 76.31 185 MET A O 1
ATOM 1510 N N . GLU A 1 186 ? -43.551 -9.192 43.822 1.00 75.31 186 GLU A N 1
ATOM 1511 C CA . GLU A 1 186 ? -43.391 -10.649 43.779 1.00 75.31 186 GLU A CA 1
ATOM 1512 C C . GLU A 1 186 ? -41.919 -11.075 43.694 1.00 75.31 186 GLU A C 1
ATOM 1514 O O . GLU A 1 186 ? -41.454 -11.962 44.411 1.00 75.31 186 GLU A O 1
ATOM 1519 N N . LEU A 1 187 ? -41.145 -10.387 42.853 1.00 76.88 187 LEU A N 1
ATOM 1520 C CA . LEU A 1 187 ? -39.740 -10.706 42.614 1.00 76.88 187 LEU A CA 1
ATOM 1521 C C . LEU A 1 187 ? -38.777 -10.045 43.610 1.00 76.88 187 LEU A C 1
ATOM 1523 O O . LEU A 1 187 ? -37.585 -10.360 43.596 1.00 76.88 187 LEU A O 1
ATOM 1527 N N . GLY A 1 188 ? -39.262 -9.127 44.452 1.00 74.50 188 GLY A N 1
ATOM 1528 C CA . GLY A 1 188 ? -38.422 -8.300 45.320 1.00 74.50 188 GLY A CA 1
ATOM 1529 C C . GLY A 1 188 ? -37.441 -7.433 44.527 1.00 74.50 188 GLY A C 1
ATOM 1530 O O . GLY A 1 188 ? -36.292 -7.264 44.939 1.00 74.50 188 GLY A O 1
ATOM 1531 N N . ARG A 1 189 ? -37.861 -6.933 43.357 1.00 78.06 189 ARG A N 1
ATOM 1532 C CA . ARG A 1 189 ? -37.026 -6.134 42.450 1.00 78.06 189 ARG A CA 1
ATOM 1533 C C . ARG A 1 189 ? -37.444 -4.657 42.499 1.00 78.06 189 ARG A C 1
ATOM 1535 O O . ARG A 1 189 ? -38.537 -4.348 42.029 1.00 78.06 189 ARG A O 1
ATOM 1542 N N . PRO A 1 190 ? -36.591 -3.759 43.025 1.00 75.94 190 PRO A N 1
ATOM 1543 C CA . PRO A 1 190 ? -36.883 -2.329 43.049 1.00 75.94 190 PRO A CA 1
ATOM 1544 C C . PRO A 1 190 ? -36.688 -1.695 41.667 1.00 75.94 190 PRO A C 1
ATOM 1546 O O . PRO A 1 190 ? -36.218 -2.336 40.717 1.00 75.94 190 PRO A O 1
ATOM 1549 N N . SER A 1 191 ? -37.035 -0.416 41.562 1.00 77.38 191 SER A N 1
ATOM 1550 C CA . SER A 1 191 ? -36.727 0.422 40.403 1.00 77.38 191 SER A CA 1
ATOM 1551 C C . SER A 1 191 ? -35.224 0.446 40.081 1.00 77.38 191 SER A C 1
ATOM 1553 O O . SER A 1 191 ? -34.376 0.333 40.971 1.00 77.38 191 SER A O 1
ATOM 1555 N N . ILE A 1 192 ? -34.866 0.677 38.811 1.00 74.19 192 ILE A N 1
ATOM 1556 C CA . ILE A 1 192 ? -33.481 0.856 38.327 1.00 74.19 192 ILE A CA 1
ATOM 1557 C C . ILE A 1 192 ? -32.916 2.235 38.745 1.00 74.19 192 ILE A C 1
ATOM 1559 O O . ILE A 1 192 ? -32.229 2.917 37.987 1.00 74.19 192 ILE A O 1
ATOM 1563 N N . VAL A 1 193 ? -33.201 2.669 39.972 1.00 62.06 193 VAL A N 1
ATOM 1564 C CA . VAL A 1 193 ? -32.755 3.942 40.570 1.00 62.06 193 VAL A CA 1
ATOM 1565 C C . VAL A 1 193 ? -31.483 3.744 41.410 1.00 62.06 193 VAL A C 1
ATOM 1567 O O . VAL A 1 193 ? -30.855 4.698 41.851 1.00 62.06 193 VAL A O 1
ATOM 1570 N N . GLN A 1 194 ? -31.010 2.502 41.557 1.00 59.03 194 GLN A N 1
ATOM 1571 C CA . GLN A 1 194 ? -29.873 2.105 42.406 1.00 59.03 194 GLN A CA 1
ATOM 1572 C C . GLN A 1 194 ? -28.488 2.672 42.002 1.00 59.03 194 GLN A C 1
ATOM 1574 O O . GLN A 1 194 ? -27.461 2.236 42.523 1.00 59.03 194 GLN A O 1
ATOM 1579 N N . TRP A 1 195 ? -28.417 3.648 41.094 1.00 66.06 195 TRP A N 1
ATOM 1580 C CA . TRP A 1 195 ? -27.167 4.230 40.591 1.00 66.06 195 TRP A CA 1
ATOM 1581 C C . TRP A 1 195 ? -26.713 5.491 41.322 1.00 66.06 195 TRP A C 1
ATOM 1583 O O . TRP A 1 195 ? -25.689 6.061 40.947 1.00 66.06 195 TRP A O 1
ATOM 1593 N N . LEU A 1 196 ? -27.417 5.896 42.383 1.00 59.72 196 LEU A N 1
ATOM 1594 C CA . LEU A 1 196 ? -27.106 7.097 43.164 1.00 59.72 196 LEU A CA 1
ATOM 1595 C C . LEU A 1 196 ? -25.647 7.142 43.629 1.00 59.72 196 LEU A C 1
ATOM 1597 O O . LEU A 1 196 ? -25.008 8.183 43.499 1.00 59.72 196 LEU A O 1
ATOM 1601 N N . LEU A 1 197 ? -25.089 6.003 44.061 1.00 59.09 197 LEU A N 1
ATOM 1602 C CA . LEU A 1 197 ? -23.664 5.862 44.407 1.00 59.09 197 LEU A CA 1
ATOM 1603 C C . LEU A 1 197 ? -22.725 6.253 43.266 1.00 59.09 197 LEU A C 1
ATOM 1605 O O . LEU A 1 197 ? -21.749 6.955 43.507 1.00 59.09 197 LEU A O 1
ATOM 1609 N N . ARG A 1 198 ? -23.024 5.856 42.026 1.00 63.56 198 ARG A N 1
ATOM 1610 C CA . ARG A 1 198 ? -22.158 6.173 40.883 1.00 63.56 198 ARG A CA 1
ATOM 1611 C C . ARG A 1 198 ? -22.290 7.633 40.448 1.00 63.56 198 ARG A C 1
ATOM 1613 O O . ARG A 1 198 ? -21.281 8.263 40.153 1.00 63.56 198 ARG A O 1
ATOM 1620 N N . CYS A 1 199 ? -23.506 8.186 40.462 1.00 65.31 199 CYS A N 1
ATOM 1621 C CA . CYS A 1 199 ? -23.750 9.602 40.163 1.00 65.31 199 CYS A CA 1
ATOM 1622 C C . CYS A 1 199 ? -23.024 10.526 41.155 1.00 65.31 199 CYS A C 1
ATOM 1624 O O . CYS A 1 199 ? -22.351 11.474 40.757 1.00 65.31 199 CYS A O 1
ATOM 1626 N N . LEU A 1 200 ? -23.102 10.216 42.452 1.00 59.78 200 LEU A N 1
ATOM 1627 C CA . LEU A 1 200 ? -22.510 11.034 43.512 1.00 59.78 200 LEU A CA 1
ATOM 1628 C C . LEU A 1 200 ? -20.994 10.894 43.627 1.00 59.78 200 LEU A C 1
ATOM 1630 O O . LEU A 1 200 ? -20.333 11.886 43.916 1.00 59.78 200 LEU A O 1
ATOM 1634 N N . GLN A 1 201 ? -20.421 9.713 43.372 1.00 61.19 201 GLN A N 1
ATOM 1635 C CA . GLN A 1 201 ? -18.962 9.563 43.280 1.00 61.19 201 GLN A CA 1
ATOM 1636 C C . GLN A 1 201 ? -18.371 10.519 42.235 1.00 61.19 201 GLN A C 1
ATOM 1638 O O . GLN A 1 201 ? -17.348 11.157 42.488 1.00 61.19 201 GLN A O 1
ATOM 1643 N N . LEU A 1 202 ? -19.052 10.673 41.096 1.00 62.41 202 LEU A N 1
ATOM 1644 C CA . LEU A 1 202 ? -18.654 11.610 40.052 1.00 62.41 202 LEU A CA 1
ATOM 1645 C C . LEU A 1 202 ? -18.866 13.071 40.479 1.00 62.41 202 LEU A C 1
ATOM 1647 O O . LEU A 1 202 ? -17.924 13.859 40.395 1.00 62.41 202 LEU A O 1
ATOM 1651 N N . ASP A 1 203 ? -20.027 13.424 41.035 1.00 58.34 203 ASP A N 1
ATOM 1652 C CA . ASP A 1 203 ? -20.295 14.791 41.517 1.00 58.34 203 ASP A CA 1
ATOM 1653 C C . ASP A 1 203 ? -19.327 15.245 42.634 1.00 58.34 203 ASP A C 1
ATOM 1655 O O . ASP A 1 203 ? -18.845 16.383 42.618 1.00 58.34 203 ASP A O 1
ATOM 1659 N N . LEU A 1 204 ? -18.988 14.359 43.579 1.00 56.41 204 LEU A N 1
ATOM 1660 C CA . LEU A 1 204 ? -18.038 14.622 44.671 1.00 56.41 204 LEU A CA 1
ATOM 1661 C C . LEU A 1 204 ? -16.598 14.759 44.168 1.00 56.41 204 LEU A C 1
ATOM 1663 O O . LEU A 1 204 ? -15.846 15.579 44.694 1.00 56.41 204 LEU A O 1
ATOM 1667 N N . SER A 1 205 ? -16.218 13.988 43.145 1.00 54.97 205 SER A N 1
ATOM 1668 C CA . SER A 1 205 ? -14.892 14.089 42.525 1.00 54.97 205 SER A CA 1
ATOM 1669 C C . SER A 1 205 ? -14.684 15.411 41.775 1.00 54.97 205 SER A C 1
ATOM 1671 O O . SER A 1 205 ? -13.556 15.883 41.655 1.00 54.97 205 SER A O 1
ATOM 1673 N N . TYR A 1 206 ? -15.770 16.035 41.307 1.00 52.03 206 TYR A N 1
ATOM 1674 C CA . TYR A 1 206 ? -15.725 17.196 40.420 1.00 52.03 206 TYR A CA 1
ATOM 1675 C C . TYR A 1 206 ? -15.911 18.544 41.141 1.00 52.03 206 TYR A C 1
ATOM 1677 O O . TYR A 1 206 ? -15.318 19.549 40.749 1.00 52.03 206 TYR A O 1
ATOM 1685 N N . LYS A 1 207 ? -16.704 18.603 42.223 1.00 52.56 207 LYS A N 1
ATOM 1686 C CA . LYS A 1 207 ? -17.106 19.866 42.886 1.00 52.56 207 LYS A CA 1
ATOM 1687 C C . LYS A 1 207 ? -16.310 20.239 44.143 1.00 52.56 207 LYS A C 1
ATOM 1689 O O . LYS A 1 207 ? -16.874 20.721 45.125 1.00 52.56 207 LYS A O 1
ATOM 1694 N N . GLN A 1 208 ? -14.981 20.150 44.088 1.00 47.69 208 GLN A N 1
ATOM 1695 C CA . GLN A 1 208 ? -14.127 20.893 45.032 1.00 47.69 208 GLN A CA 1
ATOM 1696 C C . GLN A 1 208 ? -14.081 22.413 44.747 1.00 47.69 208 GLN A C 1
ATOM 1698 O O . GLN A 1 208 ? -13.624 23.162 45.606 1.00 47.69 208 GLN A O 1
ATOM 1703 N N . ALA A 1 209 ? -14.572 22.891 43.591 1.00 41.12 209 ALA A N 1
ATOM 1704 C CA . ALA A 1 209 ? -14.361 24.277 43.150 1.00 41.12 209 ALA A CA 1
ATOM 1705 C C . ALA A 1 209 ? -15.560 25.244 43.279 1.00 41.12 209 ALA A C 1
ATOM 1707 O O . ALA A 1 209 ? -15.316 26.433 43.429 1.00 41.12 209 ALA A O 1
ATOM 1708 N N . GLU A 1 210 ? -16.823 24.799 43.289 1.00 44.03 210 GLU A N 1
ATOM 1709 C CA . GLU A 1 210 ? -17.979 25.686 43.535 1.00 44.03 210 GLU A CA 1
ATOM 1710 C C . GLU A 1 210 ? -19.208 24.861 43.959 1.00 44.03 210 GLU A C 1
ATOM 1712 O O . GLU A 1 210 ? -19.732 24.027 43.216 1.00 44.03 210 GLU A O 1
ATOM 1717 N N . ARG A 1 211 ? -19.645 25.042 45.210 1.00 47.53 211 ARG A N 1
ATOM 1718 C CA . ARG A 1 211 ? -20.650 24.193 45.870 1.00 47.53 211 ARG A CA 1
ATOM 1719 C C . ARG A 1 211 ? -22.083 24.627 45.536 1.00 47.53 211 ARG A C 1
ATOM 1721 O O . ARG A 1 211 ? -22.777 25.190 46.378 1.00 47.53 211 ARG A O 1
ATOM 1728 N N . ARG A 1 212 ? -22.546 24.334 44.319 1.00 47.25 212 ARG A N 1
ATOM 1729 C CA . ARG A 1 212 ? -23.984 24.249 43.990 1.00 47.25 212 ARG A CA 1
ATOM 1730 C C . ARG A 1 212 ? -24.304 22.824 43.571 1.00 47.25 212 ARG A C 1
ATOM 1732 O O . ARG A 1 212 ? -23.737 22.338 42.593 1.00 47.25 212 ARG A O 1
ATOM 1739 N N . TRP A 1 213 ? -25.166 22.133 44.307 1.00 53.53 213 TRP A N 1
ATOM 1740 C CA . TRP A 1 213 ? -25.581 20.776 43.953 1.00 53.53 213 TRP A CA 1
ATOM 1741 C C . TRP A 1 213 ? -26.492 20.794 42.727 1.00 53.53 213 TRP A C 1
ATOM 1743 O O . TRP A 1 213 ? -27.063 21.826 42.374 1.00 53.53 213 TRP A O 1
ATOM 1753 N N . CYS A 1 214 ? -26.585 19.660 42.028 1.00 59.06 214 CYS A N 1
ATOM 1754 C CA . CYS A 1 214 ? -27.633 19.511 41.028 1.00 59.06 214 CYS A CA 1
ATOM 1755 C C . CYS A 1 214 ? -28.980 19.595 41.754 1.00 59.06 214 CYS A C 1
ATOM 1757 O O . CYS A 1 214 ? -29.164 18.912 42.760 1.00 59.06 214 CYS A O 1
ATOM 1759 N N . LYS A 1 215 ? -29.902 20.425 41.257 1.00 64.00 215 LYS A N 1
ATOM 1760 C CA . LYS A 1 215 ? -31.245 20.561 41.834 1.00 64.00 215 LYS A CA 1
ATOM 1761 C C . LYS A 1 215 ? -31.928 19.193 41.980 1.00 64.00 215 LYS A C 1
ATOM 1763 O O . LYS A 1 215 ? -32.493 18.917 43.026 1.00 64.00 215 LYS A O 1
ATOM 1768 N N . ASP A 1 216 ? -31.738 18.314 40.996 1.00 63.53 216 ASP A N 1
ATOM 1769 C CA . ASP A 1 216 ? -32.258 16.940 40.989 1.00 63.53 216 ASP A CA 1
ATOM 1770 C C . ASP A 1 216 ? -31.775 16.118 42.197 1.00 63.53 216 ASP A C 1
ATOM 1772 O O . ASP A 1 216 ? -32.530 15.339 42.772 1.00 63.53 216 ASP A O 1
ATOM 1776 N N . LEU A 1 217 ? -30.521 16.309 42.617 1.00 67.12 217 LEU A N 1
ATOM 1777 C CA . LEU A 1 217 ? -29.981 15.649 43.800 1.00 67.12 217 LEU A CA 1
ATOM 1778 C C . LEU A 1 217 ? -30.500 16.297 45.090 1.00 67.12 217 LEU A C 1
ATOM 1780 O O . LEU A 1 217 ? -30.811 15.583 46.036 1.00 67.12 217 LEU A O 1
ATOM 1784 N N . GLU A 1 218 ? -30.592 17.627 45.160 1.00 66.25 218 GLU A N 1
ATOM 1785 C CA . GLU A 1 218 ? -31.173 18.290 46.336 1.00 66.25 218 GLU A CA 1
ATOM 1786 C C . GLU A 1 218 ? -32.632 17.874 46.550 1.00 66.25 218 GLU A C 1
ATOM 1788 O O . GLU A 1 218 ? -33.028 17.603 47.683 1.00 66.25 218 GLU A O 1
ATOM 1793 N N . ASP A 1 219 ? -33.409 17.785 45.471 1.00 69.75 219 ASP A N 1
ATOM 1794 C CA . ASP A 1 219 ? -34.802 17.344 45.483 1.00 69.75 219 ASP A CA 1
ATOM 1795 C C . ASP A 1 219 ? -34.909 15.877 45.937 1.00 69.75 219 ASP A C 1
ATOM 1797 O O . ASP A 1 219 ? -35.725 15.560 46.805 1.00 69.75 219 ASP A O 1
ATOM 1801 N N . LEU A 1 220 ? -34.020 15.000 45.454 1.00 68.12 220 LEU A N 1
ATOM 1802 C CA . LEU A 1 220 ? -33.938 13.613 45.916 1.00 68.12 220 LEU A CA 1
ATOM 1803 C C . LEU A 1 220 ? -33.596 13.523 47.411 1.00 68.12 220 LEU A C 1
ATOM 1805 O O . LEU A 1 220 ? -34.294 12.858 48.173 1.00 68.12 220 LEU A O 1
ATOM 1809 N N . LEU A 1 221 ? -32.550 14.215 47.866 1.00 69.00 221 LEU A N 1
ATOM 1810 C CA . LEU A 1 221 ? -32.131 14.181 49.271 1.00 69.00 221 LEU A CA 1
ATOM 1811 C C . LEU A 1 221 ? -33.215 14.718 50.212 1.00 69.00 221 LEU A C 1
ATOM 1813 O O . LEU A 1 221 ? -33.368 14.215 51.326 1.00 69.00 221 LEU A O 1
ATOM 1817 N N . ARG A 1 222 ? -34.002 15.700 49.754 1.00 69.94 222 ARG A N 1
ATOM 1818 C CA . ARG A 1 222 ? -35.196 16.178 50.464 1.00 69.94 222 ARG A CA 1
ATOM 1819 C C . ARG A 1 222 ? -36.292 15.114 50.525 1.00 69.94 222 ARG A C 1
ATOM 1821 O O . ARG A 1 222 ? -36.894 14.969 51.583 1.00 69.94 222 ARG A O 1
ATOM 1828 N N . SER A 1 223 ? -36.531 14.370 49.442 1.00 68.88 223 SER A N 1
ATOM 1829 C CA . SER A 1 223 ? -37.553 13.309 49.404 1.00 68.88 223 SER A CA 1
ATOM 1830 C C . SER A 1 223 ? -37.242 12.122 50.328 1.00 68.88 223 SER A C 1
ATOM 1832 O O . SER A 1 223 ? -38.141 11.585 50.971 1.00 68.88 223 SER A O 1
ATOM 1834 N N . VAL A 1 224 ? -35.959 11.784 50.489 1.00 67.81 224 VAL A N 1
ATOM 1835 C CA . VAL A 1 224 ? -35.497 10.682 51.352 1.00 67.81 224 VAL A CA 1
ATOM 1836 C C . VAL A 1 224 ? -35.436 11.086 52.839 1.00 67.81 224 VAL A C 1
ATOM 1838 O O . VAL A 1 224 ? -35.372 10.236 53.723 1.00 67.81 224 VAL A O 1
ATOM 1841 N N . GLY A 1 225 ? -35.468 12.387 53.154 1.00 62.34 225 GLY A N 1
ATOM 1842 C CA . GLY A 1 225 ? -35.489 12.895 54.534 1.00 62.34 225 GLY A CA 1
ATOM 1843 C C . GLY A 1 225 ? -34.143 12.849 55.277 1.00 62.34 225 GLY A C 1
ATOM 1844 O O . GLY A 1 225 ? -34.086 13.186 56.460 1.00 62.34 225 GLY A O 1
ATOM 1845 N N . SER A 1 226 ? -33.041 12.487 54.610 1.00 63.00 226 SER A N 1
ATOM 1846 C CA . SER A 1 226 ? -31.706 12.433 55.226 1.00 63.00 226 SER A CA 1
ATOM 1847 C C . SER A 1 226 ? -31.024 13.808 55.221 1.00 63.00 226 SER A C 1
ATOM 1849 O O . SER A 1 226 ? -30.255 14.169 54.325 1.00 63.00 226 SER A O 1
ATOM 1851 N N . LEU A 1 227 ? -31.298 14.603 56.261 1.00 59.22 227 LEU A N 1
ATOM 1852 C CA . LEU A 1 227 ? -30.617 15.883 56.510 1.00 59.22 227 LEU A CA 1
ATOM 1853 C C . LEU A 1 227 ? -29.124 15.708 56.855 1.00 59.22 227 LEU A C 1
ATOM 1855 O O . LEU A 1 227 ? -28.364 16.672 56.748 1.00 59.22 227 LEU A O 1
ATOM 1859 N N . ASP A 1 228 ? -28.694 14.503 57.236 1.00 61.38 228 ASP A N 1
ATOM 1860 C CA . ASP A 1 228 ? -27.323 14.211 57.667 1.00 61.38 228 ASP A CA 1
ATOM 1861 C C . ASP A 1 228 ? -26.337 14.108 56.497 1.00 61.38 228 ASP A C 1
ATOM 1863 O O . ASP A 1 228 ? -25.218 14.612 56.607 1.00 61.38 228 ASP A O 1
ATOM 1867 N N . LEU A 1 229 ? -26.757 13.596 55.331 1.00 61.75 229 LEU A N 1
ATOM 1868 C CA . LEU A 1 229 ? -25.941 13.633 54.109 1.00 61.75 229 LEU A CA 1
ATOM 1869 C C . LEU A 1 229 ? -25.771 15.073 53.593 1.00 61.75 229 LEU A C 1
ATOM 1871 O O . LEU A 1 229 ? -24.669 15.478 53.216 1.00 61.75 229 LEU A O 1
ATOM 1875 N N . LEU A 1 230 ? -26.831 15.887 53.647 1.00 61.47 230 LEU A N 1
ATOM 1876 C CA . LEU A 1 230 ? -26.769 17.315 53.311 1.00 61.47 230 LEU A CA 1
ATOM 1877 C C . LEU A 1 230 ? -25.858 18.092 54.278 1.00 61.47 230 LEU A C 1
ATOM 1879 O O . LEU A 1 230 ? -25.095 18.952 53.839 1.00 61.47 230 LEU A O 1
ATOM 1883 N N . ARG A 1 231 ? -25.878 17.785 55.584 1.00 63.31 231 ARG A N 1
ATOM 1884 C CA . ARG A 1 231 ? -24.962 18.390 56.573 1.00 63.31 231 ARG A CA 1
ATOM 1885 C C . ARG A 1 231 ? -23.522 17.907 56.407 1.00 63.31 231 ARG A C 1
ATOM 1887 O O . ARG A 1 231 ? -22.614 18.733 56.398 1.00 63.31 231 ARG A O 1
ATOM 1894 N N . GLY A 1 232 ? -23.302 16.604 56.246 1.00 59.75 232 GLY A N 1
ATOM 1895 C CA . GLY A 1 232 ? -21.973 16.003 56.097 1.00 59.75 232 GLY A CA 1
ATOM 1896 C C . GLY A 1 232 ? -21.246 16.490 54.846 1.00 59.75 232 GLY A C 1
ATOM 1897 O O . GLY A 1 232 ? -20.064 16.827 54.897 1.00 59.75 232 GLY A O 1
ATOM 1898 N N . THR A 1 233 ? -21.967 16.625 53.735 1.00 57.28 233 THR A N 1
ATOM 1899 C CA . THR A 1 233 ? -21.402 17.142 52.485 1.00 57.28 233 THR A CA 1
ATOM 1900 C C . THR A 1 233 ? -21.169 18.661 52.513 1.00 57.28 233 THR A C 1
ATOM 1902 O O . THR A 1 233 ? -20.203 19.149 51.925 1.00 57.28 233 THR A O 1
ATOM 1905 N N . ARG A 1 234 ? -21.973 19.430 53.264 1.00 61.12 234 ARG A N 1
ATOM 1906 C CA . ARG A 1 234 ? -21.750 20.872 53.498 1.00 61.12 234 ARG A CA 1
ATOM 1907 C C . ARG A 1 234 ? -20.568 21.136 54.445 1.00 61.12 234 ARG A C 1
ATOM 1909 O O . ARG A 1 234 ? -19.843 22.114 54.249 1.00 61.12 234 ARG A O 1
ATOM 1916 N N . ASN A 1 235 ? -20.329 20.225 55.391 1.00 62.41 235 ASN A N 1
ATOM 1917 C CA . ASN A 1 235 ? -19.263 20.284 56.398 1.00 62.41 235 ASN A CA 1
ATOM 1918 C C . ASN A 1 235 ? -17.960 19.570 55.987 1.00 62.41 235 ASN A C 1
ATOM 1920 O O . ASN A 1 235 ? -17.060 19.441 56.812 1.00 62.41 235 ASN A O 1
ATOM 1924 N N . ASN A 1 236 ? -17.818 19.156 54.720 1.00 61.84 236 ASN A N 1
ATOM 1925 C CA . ASN A 1 236 ? -16.583 18.563 54.187 1.00 61.84 236 ASN A CA 1
ATOM 1926 C C . ASN A 1 236 ? -16.175 17.233 54.868 1.00 61.84 236 ASN A C 1
ATOM 1928 O O . ASN A 1 236 ? -14.992 16.986 55.105 1.00 61.84 236 ASN A O 1
ATOM 1932 N N . ALA A 1 237 ? -17.150 16.377 55.195 1.00 64.00 237 ALA A N 1
ATOM 1933 C CA . ALA A 1 237 ? -16.891 15.061 55.778 1.00 64.00 237 ALA A CA 1
ATOM 1934 C C . ALA A 1 237 ? -16.029 14.161 54.854 1.00 64.00 237 ALA A C 1
ATOM 1936 O O . ALA A 1 237 ? -16.075 14.317 53.630 1.00 64.00 237 ALA A O 1
ATOM 1937 N N . PRO A 1 238 ? -15.268 13.196 55.410 1.00 66.94 238 PRO A N 1
ATOM 1938 C CA . PRO A 1 238 ? -14.498 12.229 54.627 1.00 66.94 238 PRO A CA 1
ATOM 1939 C C . PRO A 1 238 ? -15.370 11.436 53.644 1.00 66.94 238 PRO A C 1
ATOM 1941 O O . PRO A 1 238 ? -16.526 11.121 53.936 1.00 66.94 238 PRO A O 1
ATOM 1944 N N . LEU A 1 239 ? -14.794 11.049 52.500 1.00 63.50 239 LEU A N 1
ATOM 1945 C CA . LEU A 1 239 ? -15.495 10.304 51.444 1.00 63.50 239 LEU A CA 1
ATOM 1946 C C . LEU A 1 239 ? -16.111 8.992 51.959 1.00 63.50 239 LEU A C 1
ATOM 1948 O O . LEU A 1 239 ? -17.202 8.620 51.537 1.00 63.50 239 LEU A O 1
ATOM 1952 N N . GLU A 1 240 ? -15.449 8.316 52.901 1.00 66.38 240 GLU A N 1
ATOM 1953 C CA . GLU A 1 240 ? -15.964 7.090 53.523 1.00 66.38 240 GLU A CA 1
ATOM 1954 C C . GLU A 1 240 ? -17.248 7.347 54.318 1.00 66.38 240 GLU A C 1
ATOM 1956 O O . GLU A 1 240 ? -18.196 6.572 54.228 1.00 66.38 240 GLU A O 1
ATOM 1961 N N . THR A 1 241 ? -17.317 8.463 55.046 1.00 66.75 241 THR A N 1
ATOM 1962 C CA . THR A 1 241 ? -18.511 8.873 55.795 1.00 66.75 241 THR A CA 1
ATOM 1963 C C . THR A 1 241 ? -19.657 9.225 54.850 1.00 66.75 241 THR A C 1
ATOM 1965 O O . THR A 1 241 ? -20.797 8.835 55.085 1.00 66.75 241 THR A O 1
ATOM 1968 N N . ILE A 1 242 ? -19.346 9.900 53.741 1.00 65.75 242 ILE A N 1
ATOM 1969 C CA . ILE A 1 242 ? -20.329 10.214 52.701 1.00 65.75 242 ILE A CA 1
ATOM 1970 C C . ILE A 1 242 ? -20.881 8.923 52.076 1.00 65.75 242 ILE A C 1
ATOM 1972 O O . ILE A 1 242 ? -22.091 8.803 51.918 1.00 65.75 242 ILE A O 1
ATOM 1976 N N . CYS A 1 243 ? -20.033 7.927 51.800 1.00 64.81 243 CYS A N 1
ATOM 1977 C CA . CYS A 1 243 ? -20.476 6.629 51.282 1.00 64.81 243 CYS A CA 1
ATOM 1978 C C . CYS A 1 243 ? -21.421 5.895 52.250 1.00 64.81 243 CYS A C 1
ATOM 1980 O O . CYS A 1 243 ? -22.389 5.291 51.798 1.00 64.81 243 CYS A O 1
ATOM 1982 N N . VAL A 1 244 ? -21.187 5.970 53.566 1.00 69.56 244 VAL A N 1
ATOM 1983 C CA . VAL A 1 244 ? -22.070 5.347 54.573 1.00 69.56 244 VAL A CA 1
ATOM 1984 C C . VAL A 1 244 ? -23.449 6.006 54.588 1.00 69.56 244 VAL A C 1
ATOM 1986 O O . VAL A 1 244 ? -24.454 5.313 54.449 1.00 69.56 244 VAL A O 1
ATOM 1989 N N . TYR A 1 245 ? -23.509 7.340 54.658 1.00 70.94 245 TYR A N 1
ATOM 1990 C CA . TYR A 1 245 ? -24.781 8.072 54.576 1.00 70.94 245 TYR A CA 1
ATOM 1991 C C . TYR A 1 245 ? -25.536 7.782 53.274 1.00 70.94 245 TYR A C 1
ATOM 1993 O O . TYR A 1 245 ? -26.763 7.785 53.226 1.00 70.94 245 TYR A O 1
ATOM 2001 N N . MET A 1 246 ? -24.807 7.509 52.196 1.00 66.31 246 MET A N 1
ATOM 2002 C CA . MET A 1 246 ? -25.390 7.140 50.916 1.00 66.31 246 MET A CA 1
ATOM 2003 C C . MET A 1 246 ? -25.972 5.727 50.874 1.00 66.31 246 MET A C 1
ATOM 2005 O O . MET A 1 246 ? -27.008 5.525 50.242 1.00 66.31 246 MET A O 1
ATOM 2009 N N . GLU A 1 247 ? -25.326 4.749 51.509 1.00 67.50 247 GLU A N 1
ATOM 2010 C CA . GLU A 1 247 ? -25.896 3.405 51.650 1.00 67.50 247 GLU A CA 1
ATOM 2011 C C . GLU A 1 247 ? -27.218 3.457 52.429 1.00 67.50 247 GLU A C 1
ATOM 2013 O O . GLU A 1 247 ? -28.172 2.756 52.082 1.00 67.50 247 GLU A O 1
ATOM 2018 N N . GLU A 1 248 ? -27.308 4.337 53.428 1.00 71.19 248 GLU A N 1
ATOM 2019 C CA . GLU A 1 248 ? -28.545 4.604 54.165 1.00 71.19 248 GLU A CA 1
ATOM 2020 C C . GLU A 1 248 ? -29.610 5.243 53.266 1.00 71.19 248 GLU A C 1
ATOM 2022 O O . GLU A 1 248 ? -30.721 4.722 53.187 1.00 71.19 248 GLU A O 1
ATOM 2027 N N . VAL A 1 249 ? -29.267 6.296 52.513 1.00 70.94 249 VAL A N 1
ATOM 2028 C CA . VAL A 1 249 ? -30.182 6.950 51.554 1.00 70.94 249 VAL A CA 1
ATOM 2029 C C . VAL A 1 249 ? -30.712 5.968 50.509 1.00 70.94 249 VAL A C 1
ATOM 2031 O O . VAL A 1 249 ? -31.911 5.934 50.256 1.00 70.94 249 VAL A O 1
ATOM 2034 N N . LEU A 1 250 ? -29.849 5.123 49.939 1.00 69.62 250 LEU A N 1
ATOM 2035 C CA . LEU A 1 250 ? -30.259 4.081 48.993 1.00 69.62 250 LEU A CA 1
ATOM 2036 C C . LEU A 1 250 ? -31.204 3.058 49.621 1.00 69.62 250 LEU A C 1
ATOM 2038 O O . LEU A 1 250 ? -32.122 2.582 48.958 1.00 69.62 250 LEU A O 1
ATOM 2042 N N . THR A 1 251 ? -30.968 2.696 50.881 1.00 70.75 251 THR A N 1
ATOM 2043 C CA . THR A 1 251 ? -31.828 1.753 51.601 1.00 70.75 251 THR A CA 1
ATOM 2044 C C . THR A 1 251 ? -33.208 2.357 51.835 1.00 70.75 251 THR A C 1
ATOM 2046 O O . THR A 1 251 ? -34.206 1.679 51.606 1.00 70.75 251 THR A O 1
ATOM 2049 N N . ILE A 1 252 ? -33.267 3.632 52.230 1.00 72.94 252 ILE A N 1
ATOM 2050 C CA . ILE A 1 252 ? -34.528 4.351 52.435 1.00 72.94 252 ILE A CA 1
ATOM 2051 C C . ILE A 1 252 ? -35.285 4.499 51.110 1.00 72.94 252 ILE A C 1
ATOM 2053 O O . ILE A 1 252 ? -36.476 4.220 51.077 1.00 72.94 252 ILE A O 1
ATOM 2057 N N . GLU A 1 253 ? -34.611 4.856 50.015 1.00 72.88 253 GLU A N 1
ATOM 2058 C CA . GLU A 1 253 ? -35.235 4.976 48.687 1.00 72.88 253 GLU A CA 1
ATOM 2059 C C . GLU A 1 253 ? -35.842 3.642 48.217 1.00 72.88 253 GLU A C 1
ATOM 2061 O O . GLU A 1 253 ? -36.971 3.595 47.734 1.00 72.88 253 GLU A O 1
ATOM 2066 N N . ILE A 1 254 ? -35.115 2.530 48.393 1.00 73.12 254 ILE A N 1
ATOM 2067 C CA . ILE A 1 254 ? -35.617 1.186 48.062 1.00 73.12 254 ILE A CA 1
ATOM 2068 C C . ILE A 1 254 ? -36.843 0.839 48.912 1.00 73.12 254 ILE A C 1
ATOM 2070 O O . ILE A 1 254 ? -37.816 0.287 48.399 1.00 73.12 254 ILE A O 1
ATOM 2074 N N . GLU A 1 255 ? -36.796 1.150 50.205 1.00 73.75 255 GLU A N 1
ATOM 2075 C CA . GLU A 1 255 ? -37.904 0.908 51.124 1.00 73.75 255 GLU A CA 1
ATOM 2076 C C . GLU A 1 255 ? -39.135 1.748 50.746 1.00 73.75 255 GLU A C 1
ATOM 2078 O O . GLU A 1 255 ? -40.240 1.217 50.673 1.00 73.75 255 GLU A O 1
ATOM 2083 N N . GLN A 1 256 ? -38.948 3.028 50.411 1.00 77.31 256 GLN A N 1
ATOM 2084 C CA . GLN A 1 256 ? -40.011 3.913 49.928 1.00 77.31 256 GLN A CA 1
ATOM 2085 C C . GLN A 1 256 ? -40.616 3.423 48.600 1.00 77.31 256 GLN A C 1
ATOM 2087 O O . GLN A 1 256 ? -41.837 3.452 48.444 1.00 77.31 256 GLN A O 1
ATOM 2092 N N . ASP A 1 257 ? -39.810 2.924 47.655 1.00 76.38 257 ASP A N 1
ATOM 2093 C CA . ASP A 1 257 ? -40.301 2.326 46.399 1.00 76.38 257 ASP A CA 1
ATOM 2094 C C . ASP A 1 257 ? -41.204 1.109 46.672 1.00 76.38 257 ASP A C 1
ATOM 2096 O O . ASP A 1 257 ? -42.308 0.999 46.125 1.00 76.38 257 ASP A O 1
ATOM 2100 N N . PHE A 1 258 ? -40.791 0.222 47.585 1.00 76.50 258 PHE A N 1
ATOM 2101 C CA . PHE A 1 258 ? -41.616 -0.917 47.992 1.00 76.50 258 PHE A CA 1
ATOM 2102 C C . PHE A 1 258 ? -42.883 -0.488 48.737 1.00 76.50 258 PHE A C 1
ATOM 2104 O O . PHE A 1 258 ? -43.952 -1.026 48.449 1.00 76.50 258 PHE A O 1
ATOM 2111 N N . GLN A 1 259 ? -42.807 0.500 49.630 1.00 77.62 259 GLN A N 1
ATOM 2112 C CA . GLN A 1 259 ? -43.976 1.054 50.322 1.00 77.62 259 GLN A CA 1
ATOM 2113 C C . GLN A 1 259 ? -44.979 1.679 49.343 1.00 77.62 259 GLN A C 1
ATOM 2115 O O . GLN A 1 259 ? -46.184 1.456 49.458 1.00 77.62 259 GLN A O 1
ATOM 2120 N N . ASN A 1 260 ? -44.497 2.391 48.321 1.00 81.31 260 ASN A N 1
ATOM 2121 C CA . ASN A 1 260 ? -45.332 2.935 47.250 1.00 81.31 260 ASN A CA 1
ATOM 2122 C C . ASN A 1 260 ? -46.019 1.827 46.438 1.00 81.31 260 ASN A C 1
ATOM 2124 O O . ASN A 1 260 ? -47.190 1.956 46.070 1.00 81.31 260 ASN A O 1
ATOM 2128 N N . CYS A 1 261 ? -45.314 0.725 46.164 1.00 79.88 261 CYS A N 1
ATOM 2129 C CA . CYS A 1 261 ? -45.904 -0.447 45.518 1.00 79.88 261 CYS A CA 1
ATOM 2130 C C . CYS A 1 261 ? -46.983 -1.098 46.398 1.00 79.88 261 CYS A C 1
ATOM 2132 O O . CYS A 1 261 ? -48.063 -1.407 45.897 1.00 79.88 261 CYS A O 1
ATOM 2134 N N . TRP A 1 262 ? -46.717 -1.248 47.696 1.00 76.81 262 TRP A N 1
ATOM 2135 C CA . TRP A 1 262 ? -47.657 -1.767 48.693 1.00 76.81 262 TRP A CA 1
ATOM 2136 C C . TRP A 1 262 ? -48.926 -0.925 48.807 1.00 76.81 262 TRP A C 1
ATOM 2138 O O . TRP A 1 262 ? -50.023 -1.455 48.682 1.00 76.81 262 TRP A O 1
ATOM 2148 N N . SER A 1 263 ? -48.790 0.398 48.926 1.00 81.38 263 SER A N 1
ATOM 2149 C CA . SER A 1 263 ? -49.922 1.331 48.984 1.00 81.38 263 SER A CA 1
ATOM 2150 C C . SER A 1 263 ? -50.873 1.169 47.787 1.00 81.38 263 SER A C 1
ATOM 2152 O O . SER A 1 263 ? -52.097 1.207 47.934 1.00 81.38 263 SER A O 1
ATOM 2154 N N . ARG A 1 264 ? -50.325 0.909 46.590 1.00 82.25 264 ARG A N 1
ATOM 2155 C CA . ARG A 1 264 ? -51.115 0.630 45.378 1.00 82.25 264 ARG A CA 1
ATOM 2156 C C . ARG A 1 264 ? -51.805 -0.734 45.404 1.00 82.25 264 ARG A C 1
ATOM 2158 O O . ARG A 1 264 ? -52.867 -0.872 44.801 1.00 82.25 264 ARG A O 1
ATOM 2165 N N . ILE A 1 265 ? -51.215 -1.731 46.061 1.00 77.50 265 ILE A N 1
ATOM 2166 C CA . ILE A 1 265 ? -51.823 -3.054 46.255 1.00 77.50 265 ILE A CA 1
ATOM 2167 C C . ILE A 1 265 ? -52.983 -2.956 47.249 1.00 77.50 265 ILE A C 1
ATOM 2169 O O . ILE A 1 265 ? -54.087 -3.396 46.929 1.00 77.50 265 ILE A O 1
ATOM 2173 N N . ASP A 1 266 ? -52.774 -2.302 48.392 1.00 75.31 266 ASP A N 1
ATOM 2174 C CA . ASP A 1 266 ? -53.798 -2.120 49.430 1.00 75.31 266 ASP A CA 1
ATOM 2175 C C . ASP A 1 266 ? -55.005 -1.328 48.913 1.00 75.31 266 ASP A C 1
ATOM 2177 O O . ASP A 1 266 ? -56.163 -1.676 49.176 1.00 75.31 266 ASP A O 1
ATOM 2181 N N . GLY A 1 267 ? -54.733 -0.291 48.114 1.00 76.00 267 GLY A N 1
ATOM 2182 C CA . GLY A 1 267 ? -55.743 0.525 47.443 1.00 76.00 267 GLY A CA 1
ATOM 2183 C C . GLY A 1 267 ? -56.384 -0.126 46.212 1.00 76.00 267 GLY A C 1
ATOM 2184 O O . GLY A 1 267 ? -57.312 0.447 45.642 1.00 76.00 267 GLY A O 1
ATOM 2185 N N . SER A 1 268 ? -55.922 -1.304 45.776 1.00 72.06 268 SER A N 1
ATOM 2186 C CA . SER A 1 268 ? -56.451 -1.969 44.582 1.00 72.06 268 SER A CA 1
ATOM 2187 C C . SER A 1 268 ? -57.874 -2.483 44.815 1.00 72.06 268 SER A C 1
ATOM 2189 O O . SER A 1 268 ? -58.140 -3.251 45.742 1.00 72.06 268 SER A O 1
ATOM 2191 N N . SER A 1 269 ? -58.790 -2.095 43.927 1.00 69.69 269 SER A N 1
ATOM 2192 C CA . SER A 1 269 ? -60.155 -2.633 43.834 1.00 69.69 269 SER A CA 1
ATOM 2193 C C . SER A 1 269 ? -60.289 -3.755 42.797 1.00 69.69 269 SER A C 1
ATOM 2195 O O . SER A 1 269 ? -61.341 -4.379 42.702 1.00 69.69 269 SER A O 1
ATOM 2197 N N . TYR A 1 270 ? -59.235 -4.018 42.014 1.00 64.94 270 TYR A N 1
ATOM 2198 C CA . TYR A 1 270 ? -59.308 -4.856 40.813 1.00 64.94 270 TYR A CA 1
ATOM 2199 C C . TYR A 1 270 ? -59.284 -6.362 41.115 1.00 64.94 270 TYR A C 1
ATOM 2201 O O . TYR A 1 270 ? -59.890 -7.151 40.398 1.00 64.94 270 TYR A O 1
ATOM 2209 N N . CYS A 1 271 ? -58.569 -6.776 42.165 1.00 64.69 271 CYS A N 1
ATOM 2210 C CA . CYS A 1 271 ? -58.492 -8.170 42.601 1.00 64.69 271 CYS A CA 1
ATOM 2211 C C . CYS A 1 271 ? -58.205 -8.215 44.117 1.00 64.69 271 CYS A C 1
ATOM 2213 O O . CYS A 1 271 ? -57.109 -7.821 44.528 1.00 64.69 271 CYS A O 1
ATOM 2215 N N . PRO A 1 272 ? -59.166 -8.667 44.950 1.00 64.12 272 PRO A N 1
ATOM 2216 C CA . PRO A 1 272 ? -59.028 -8.704 46.410 1.00 64.12 272 PRO A CA 1
ATOM 2217 C C . PRO A 1 272 ? -57.865 -9.579 46.885 1.00 64.12 272 PRO A C 1
ATOM 2219 O O . PRO A 1 272 ? -57.197 -9.224 47.849 1.00 64.12 272 PRO A O 1
ATOM 2222 N N . TYR A 1 273 ? -57.571 -10.658 46.151 1.00 64.38 273 TYR A N 1
ATOM 2223 C CA . TYR A 1 273 ? -56.520 -11.622 46.483 1.00 64.38 273 TYR A CA 1
ATOM 2224 C C . TYR A 1 273 ? -55.111 -11.014 46.509 1.00 64.38 273 TYR A C 1
ATOM 2226 O O . TYR A 1 273 ? -54.227 -11.558 47.158 1.00 64.38 273 TYR A O 1
ATOM 2234 N N . TYR A 1 274 ? -54.873 -9.872 45.849 1.00 61.94 274 TYR A N 1
ATOM 2235 C CA . TYR A 1 274 ? -53.575 -9.190 45.947 1.00 61.94 274 TYR A CA 1
ATOM 2236 C C . TYR A 1 274 ? -53.268 -8.672 47.352 1.00 61.94 274 TYR A C 1
ATOM 2238 O O . TYR A 1 274 ? -52.095 -8.558 47.696 1.00 61.94 274 TYR A O 1
ATOM 2246 N N . LYS A 1 275 ? -54.294 -8.420 48.170 1.00 63.69 275 LYS A N 1
ATOM 2247 C CA . LYS A 1 275 ? -54.134 -8.022 49.576 1.00 63.69 275 LYS A CA 1
ATOM 2248 C C . LYS A 1 275 ? -53.659 -9.183 50.454 1.00 63.69 275 LYS A C 1
ATOM 2250 O O . LYS A 1 275 ? -53.073 -8.952 51.504 1.00 63.69 275 LYS A O 1
ATOM 2255 N N . ASP A 1 276 ? -53.843 -10.415 49.979 1.00 62.09 276 ASP A N 1
ATOM 2256 C CA . ASP A 1 276 ? -53.420 -11.640 50.659 1.00 62.09 276 ASP A CA 1
ATOM 2257 C C . ASP A 1 276 ? -52.013 -12.102 50.223 1.00 62.09 276 ASP A C 1
ATOM 2259 O O . ASP A 1 276 ? -51.444 -13.015 50.819 1.00 62.09 276 ASP A O 1
ATOM 2263 N N . ILE A 1 277 ? -51.438 -11.498 49.170 1.00 56.59 277 ILE A N 1
ATOM 2264 C CA . ILE A 1 277 ? -50.284 -12.053 48.441 1.00 56.59 277 ILE A CA 1
ATOM 2265 C C . ILE A 1 277 ? -48.930 -11.812 49.126 1.00 56.59 277 ILE A C 1
ATOM 2267 O O . ILE A 1 277 ? -47.961 -12.492 48.791 1.00 56.59 277 ILE A O 1
ATOM 2271 N N . LYS A 1 278 ? -48.803 -10.926 50.126 1.00 59.38 278 LYS A N 1
ATOM 2272 C CA . LYS A 1 278 ? -47.493 -10.730 50.770 1.00 59.38 278 LYS A CA 1
ATOM 2273 C C . LYS A 1 278 ? -47.578 -10.059 52.133 1.00 59.38 278 LYS A C 1
ATOM 2275 O O . LYS A 1 278 ? -48.282 -9.082 52.264 1.00 59.38 278 LYS A O 1
ATOM 2280 N N . LEU A 1 279 ? -46.812 -10.533 53.122 1.00 53.44 279 LEU A N 1
ATOM 2281 C CA . LEU A 1 279 ? -46.615 -9.868 54.430 1.00 53.44 279 LEU A CA 1
ATOM 2282 C C . LEU A 1 279 ? -45.149 -9.470 54.685 1.00 53.44 279 LEU A C 1
ATOM 2284 O O . LEU A 1 279 ? -44.838 -8.854 55.700 1.00 53.44 279 LEU A O 1
ATOM 2288 N N . THR A 1 280 ? -44.220 -9.840 53.792 1.00 54.81 280 THR A N 1
ATOM 2289 C CA . THR A 1 280 ? -42.774 -9.620 53.981 1.00 54.81 280 THR A CA 1
ATOM 2290 C C . THR A 1 280 ? -42.093 -9.124 52.705 1.00 54.81 280 THR A C 1
ATOM 2292 O O . THR A 1 280 ? -42.422 -9.556 51.604 1.00 54.81 280 THR A O 1
ATOM 2295 N N . ILE A 1 281 ? -41.123 -8.215 52.834 1.00 54.12 281 ILE A N 1
ATOM 2296 C CA . ILE A 1 281 ? -40.334 -7.695 51.706 1.00 54.12 281 ILE A CA 1
ATOM 2297 C C . ILE A 1 281 ? -39.236 -8.717 51.355 1.00 54.12 281 ILE A C 1
ATOM 2299 O O . ILE A 1 281 ? -38.383 -9.029 52.187 1.00 54.12 281 ILE A O 1
ATOM 2303 N N . GLY A 1 282 ? -39.242 -9.263 50.132 1.00 54.19 282 GLY A N 1
ATOM 2304 C CA . GLY A 1 282 ? -38.234 -10.236 49.685 1.00 54.19 282 GLY A CA 1
ATOM 2305 C C . GLY A 1 282 ? -38.678 -11.136 48.527 1.00 54.19 282 GLY A C 1
ATOM 2306 O O . GLY A 1 282 ? -39.811 -11.058 48.064 1.00 54.19 282 GLY A O 1
ATOM 2307 N N . ARG A 1 283 ? -37.769 -11.989 48.037 1.00 55.75 283 ARG A N 1
ATOM 2308 C CA . ARG A 1 283 ? -38.038 -12.967 46.967 1.00 55.75 283 ARG A CA 1
ATOM 2309 C C . ARG A 1 283 ? -38.713 -14.217 47.528 1.00 55.75 283 ARG A C 1
ATOM 2311 O O . ARG A 1 283 ? -38.245 -14.760 48.527 1.00 55.75 283 ARG A O 1
ATOM 2318 N N . GLU A 1 284 ? -39.731 -14.706 46.829 1.00 60.16 284 GLU A N 1
ATOM 2319 C CA . GLU A 1 284 ? -40.481 -15.894 47.233 1.00 60.16 284 GLU A CA 1
ATOM 2320 C C . GLU A 1 284 ? -39.656 -17.184 47.226 1.00 60.16 284 GLU A C 1
ATOM 2322 O O . GLU A 1 284 ? -38.835 -17.431 46.335 1.00 60.16 284 GLU A O 1
ATOM 2327 N N . ALA A 1 285 ? -39.920 -18.052 48.205 1.00 57.72 285 ALA A N 1
ATOM 2328 C CA . ALA A 1 285 ? -39.253 -19.345 48.322 1.00 57.72 285 ALA A CA 1
ATOM 2329 C C . ALA A 1 285 ? -39.589 -20.271 47.141 1.00 57.72 285 ALA A C 1
ATOM 2331 O O . ALA A 1 285 ? -38.729 -21.030 46.693 1.00 57.72 285 ALA A O 1
ATOM 2332 N N . TYR A 1 286 ? -40.792 -20.170 46.570 1.00 59.06 286 TYR A N 1
ATOM 2333 C CA . TYR A 1 286 ? -41.186 -21.000 45.431 1.00 59.06 286 TYR A CA 1
ATOM 2334 C C . TYR A 1 286 ? -40.429 -20.633 44.135 1.00 59.06 286 TYR A C 1
ATOM 2336 O O . TYR A 1 286 ? -40.187 -21.493 43.293 1.00 59.06 286 TYR A O 1
ATOM 2344 N N . LEU A 1 287 ? -39.927 -19.395 44.011 1.00 54.72 287 LEU A N 1
ATOM 2345 C CA . LEU A 1 287 ? -39.013 -18.986 42.930 1.00 54.72 287 LEU A CA 1
ATOM 2346 C C . LEU A 1 287 ? -37.608 -19.600 43.073 1.00 54.72 287 LEU A C 1
ATOM 2348 O O . LEU A 1 287 ? -36.766 -19.426 42.188 1.00 54.72 287 LEU A O 1
ATOM 2352 N N . SER A 1 288 ? -37.335 -20.285 44.190 1.00 51.34 288 SER A N 1
ATOM 2353 C CA . SER A 1 288 ? -36.088 -21.009 44.462 1.00 51.34 288 SER A CA 1
ATOM 2354 C C . SER A 1 288 ? -36.205 -22.534 44.314 1.00 51.34 288 SER A C 1
ATOM 2356 O O . SER A 1 288 ? -35.212 -23.231 44.506 1.00 51.34 288 SER A O 1
ATOM 2358 N N . VAL A 1 289 ? -37.370 -23.059 43.903 1.00 41.97 289 VAL A N 1
ATOM 2359 C CA . VAL A 1 289 ? -37.685 -24.509 43.865 1.00 41.97 289 VAL A CA 1
ATOM 2360 C C . VAL A 1 289 ? -36.936 -25.297 42.774 1.00 41.97 289 VAL A C 1
ATOM 2362 O O . VAL A 1 289 ? -37.010 -26.517 42.741 1.00 41.97 289 VAL A O 1
ATOM 2365 N N . TYR A 1 290 ? -36.101 -24.647 41.956 1.00 40.59 290 TYR A N 1
ATOM 2366 C CA . TYR A 1 290 ? -35.134 -25.329 41.075 1.00 40.59 290 TYR A CA 1
ATOM 2367 C C . TYR A 1 290 ? -33.660 -25.131 41.465 1.00 40.59 290 TYR A C 1
ATOM 2369 O O . TYR A 1 290 ? -32.764 -25.381 40.662 1.00 40.59 290 TYR A O 1
ATOM 2377 N N . SER A 1 291 ? -33.376 -24.709 42.700 1.00 33.16 291 SER A N 1
ATOM 2378 C CA . SER A 1 291 ? -32.013 -24.724 43.238 1.00 33.16 291 SER A CA 1
ATOM 2379 C C . SER A 1 291 ? -32.000 -25.357 44.623 1.00 33.16 291 SER A C 1
ATOM 2381 O O . SER A 1 291 ? -32.257 -24.696 45.633 1.00 33.16 291 SER A O 1
ATOM 2383 N N . ASP A 1 292 ? -31.686 -26.645 44.659 1.00 31.59 292 ASP A N 1
ATOM 2384 C CA . ASP A 1 292 ? -31.456 -27.364 45.899 1.00 31.59 292 ASP A CA 1
ATOM 2385 C C . ASP A 1 292 ? -30.242 -26.772 46.653 1.00 31.59 292 ASP A C 1
ATOM 2387 O O . ASP A 1 292 ? -29.227 -26.401 46.055 1.00 31.59 292 ASP A O 1
ATOM 2391 N N . ASN A 1 293 ? -30.364 -26.675 47.981 1.00 32.75 293 ASN A N 1
ATOM 2392 C CA . ASN A 1 293 ? -29.305 -26.389 48.967 1.00 32.75 293 ASN A CA 1
ATOM 2393 C C . ASN A 1 293 ? -28.596 -25.010 49.001 1.00 32.75 293 ASN A C 1
ATOM 2395 O O . ASN A 1 293 ? -27.366 -24.941 49.039 1.00 32.75 293 ASN A O 1
ATOM 2399 N N . SER A 1 294 ? -29.311 -23.879 49.150 1.00 37.00 294 SER A N 1
ATOM 2400 C CA . SER A 1 294 ? -28.635 -22.602 49.518 1.00 37.00 294 SER A CA 1
ATOM 2401 C C . SER A 1 294 ? -29.326 -21.670 50.531 1.00 37.00 294 SER A C 1
ATOM 2403 O O . SER A 1 294 ? -28.799 -20.594 50.841 1.00 37.00 294 SER A O 1
ATOM 2405 N N . ASN A 1 295 ? -30.441 -22.073 51.149 1.00 37.44 295 ASN A N 1
ATOM 2406 C CA . ASN A 1 295 ? -31.239 -21.148 51.972 1.00 37.44 295 ASN A CA 1
ATOM 2407 C C . ASN A 1 295 ? -30.788 -20.955 53.435 1.00 37.44 295 ASN A C 1
ATOM 2409 O O . ASN A 1 295 ? -31.288 -20.054 54.103 1.00 37.44 295 ASN A O 1
ATOM 2413 N N . LYS A 1 296 ? -29.746 -21.653 53.913 1.00 33.84 296 LYS A N 1
ATOM 2414 C CA . LYS A 1 296 ? -29.034 -21.270 55.157 1.00 33.84 296 LYS A CA 1
ATOM 2415 C C . LYS A 1 296 ? -27.838 -20.338 54.898 1.00 33.84 296 LYS A C 1
ATOM 2417 O O . LYS A 1 296 ? -27.477 -19.532 55.752 1.00 33.84 296 LYS A O 1
ATOM 2422 N N . ALA A 1 297 ? -27.275 -20.371 53.687 1.00 35.22 297 ALA A N 1
ATOM 2423 C CA . ALA A 1 297 ? -26.102 -19.582 53.307 1.00 35.22 297 ALA A CA 1
ATOM 2424 C C . ALA A 1 297 ? -26.440 -18.129 52.924 1.00 35.22 297 ALA A C 1
ATOM 2426 O O . ALA A 1 297 ? -25.607 -17.244 53.106 1.00 35.22 297 ALA A O 1
ATOM 2427 N N . ARG A 1 298 ? -27.660 -17.842 52.443 1.00 41.53 298 ARG A N 1
ATOM 2428 C CA . ARG A 1 298 ? -28.055 -16.488 52.000 1.00 41.53 298 ARG A CA 1
ATOM 2429 C C . ARG A 1 298 ? -28.380 -15.508 53.134 1.00 41.53 298 ARG A C 1
ATOM 2431 O O . ARG A 1 298 ? -28.015 -14.339 53.026 1.00 41.53 298 ARG A O 1
ATOM 2438 N N . LYS A 1 299 ? -28.934 -15.979 54.258 1.00 34.06 299 LYS A N 1
ATOM 2439 C CA . LYS A 1 299 ? -29.136 -15.148 55.466 1.00 34.06 299 LYS A CA 1
ATOM 2440 C C . LYS A 1 299 ? -27.792 -14.755 56.109 1.00 34.06 299 LYS A C 1
ATOM 2442 O O . LYS A 1 299 ? -27.619 -13.620 56.542 1.00 34.06 299 LYS A O 1
ATOM 2447 N N . MET A 1 300 ? -26.789 -15.640 56.037 1.00 32.25 300 MET A N 1
ATOM 2448 C CA . MET A 1 300 ? -25.391 -15.316 56.357 1.00 32.25 300 MET A CA 1
ATOM 2449 C C . MET A 1 300 ? -24.700 -14.474 55.270 1.00 32.25 300 MET A C 1
ATOM 2451 O O . MET A 1 300 ? -23.846 -13.660 55.605 1.00 32.25 300 MET A O 1
ATOM 2455 N N . ALA A 1 301 ? -25.064 -14.600 53.989 1.00 32.75 301 ALA A N 1
ATOM 2456 C CA . ALA A 1 301 ? -24.474 -13.819 52.897 1.00 32.75 301 ALA A CA 1
ATOM 2457 C C . ALA A 1 301 ? -24.899 -12.344 52.895 1.00 32.75 301 ALA A C 1
ATOM 2459 O O . ALA A 1 301 ? -24.127 -11.519 52.421 1.00 32.75 301 ALA A O 1
ATOM 2460 N N . PHE A 1 302 ? -26.060 -11.990 53.454 1.00 35.06 302 PHE A N 1
ATOM 2461 C CA . PHE A 1 302 ? -26.471 -10.590 53.623 1.00 35.06 302 PHE A CA 1
ATOM 2462 C C . PHE A 1 302 ? -25.648 -9.890 54.723 1.00 35.06 302 PHE A C 1
ATOM 2464 O O . PHE A 1 302 ? -25.141 -8.787 54.528 1.00 35.06 302 PHE A O 1
ATOM 2471 N N . ILE A 1 303 ? -25.368 -10.596 55.825 1.00 33.91 303 ILE A N 1
ATOM 2472 C CA . ILE A 1 303 ? -24.466 -10.136 56.898 1.00 33.91 303 ILE A CA 1
ATOM 2473 C C . ILE A 1 303 ? -22.991 -10.155 56.436 1.00 33.91 303 ILE A C 1
ATOM 2475 O O . ILE A 1 303 ? -22.208 -9.275 56.792 1.00 33.91 303 ILE A O 1
ATOM 2479 N N . LYS A 1 304 ? -22.603 -11.101 55.567 1.00 30.98 304 LYS A N 1
ATOM 2480 C CA . LYS A 1 304 ? -21.258 -11.180 54.962 1.00 30.98 304 LYS A CA 1
ATOM 2481 C C . LYS A 1 304 ? -21.054 -10.151 53.838 1.00 30.98 304 LYS A C 1
ATOM 2483 O O . LYS A 1 304 ? -19.942 -9.659 53.683 1.00 30.98 304 LYS A O 1
ATOM 2488 N N . LYS A 1 305 ? -22.114 -9.736 53.125 1.00 33.94 305 LYS A N 1
ATOM 2489 C CA . LYS A 1 305 ? -22.106 -8.580 52.204 1.00 33.94 305 LYS A CA 1
ATOM 2490 C C . LYS A 1 305 ? -21.819 -7.275 52.952 1.00 33.94 305 LYS A C 1
ATOM 2492 O O . LYS A 1 305 ? -21.052 -6.470 52.441 1.00 33.94 305 LYS A O 1
ATOM 2497 N N . LYS A 1 306 ? -22.319 -7.130 54.187 1.00 34.88 306 LYS A N 1
ATOM 2498 C CA . LYS A 1 306 ? -22.055 -5.971 55.062 1.00 34.88 306 LYS A CA 1
ATOM 2499 C C . LYS A 1 306 ? -20.584 -5.865 55.512 1.00 34.88 306 LYS A C 1
ATOM 2501 O O . LYS A 1 306 ? -20.073 -4.763 55.657 1.00 34.88 306 LYS A O 1
ATOM 2506 N N . LYS A 1 307 ? -19.874 -6.997 55.660 1.00 29.36 307 LYS A N 1
ATOM 2507 C CA . LYS A 1 307 ? -18.412 -7.038 55.911 1.00 29.36 307 LYS A CA 1
ATOM 2508 C C . LYS A 1 307 ? -17.559 -6.973 54.637 1.00 29.36 307 LYS A C 1
ATOM 2510 O O . LYS A 1 307 ? -16.432 -6.490 54.679 1.00 29.36 307 LYS A O 1
ATOM 2515 N N . ASN A 1 308 ? -18.085 -7.433 53.501 1.00 28.48 308 ASN A N 1
ATOM 2516 C CA . ASN A 1 308 ? -17.371 -7.368 52.227 1.00 28.48 308 ASN A CA 1
ATOM 2517 C C . ASN A 1 308 ? -17.468 -5.990 51.559 1.00 28.48 308 ASN A C 1
ATOM 2519 O O . ASN A 1 308 ? -16.522 -5.622 50.873 1.00 28.48 308 ASN A O 1
ATOM 2523 N N . ALA A 1 309 ? -18.524 -5.203 51.788 1.00 27.89 309 ALA A N 1
ATOM 2524 C CA . ALA A 1 309 ? -18.601 -3.811 51.327 1.00 27.89 309 ALA A CA 1
ATOM 2525 C C . ALA A 1 309 ? -17.454 -2.960 51.909 1.00 27.89 309 ALA A C 1
ATOM 2527 O O . ALA A 1 309 ? -16.772 -2.243 51.184 1.00 27.89 309 ALA A O 1
ATOM 2528 N N . THR A 1 310 ? -17.106 -3.182 53.180 1.00 28.03 310 THR A N 1
ATOM 2529 C CA . THR A 1 310 ? -15.946 -2.558 53.840 1.00 28.03 310 THR A CA 1
ATOM 2530 C C . THR A 1 310 ? -14.593 -3.055 53.302 1.00 28.03 310 THR A C 1
ATOM 2532 O O . THR A 1 310 ? -13.603 -2.328 53.364 1.00 28.03 310 THR A O 1
ATOM 2535 N N . SER A 1 311 ? -14.523 -4.263 52.724 1.00 29.70 311 SER A N 1
ATOM 2536 C CA . SER A 1 311 ? -13.320 -4.753 52.022 1.00 29.70 311 SER A CA 1
ATOM 2537 C C . SER A 1 311 ? -13.251 -4.345 50.546 1.00 29.70 311 SER A C 1
ATOM 2539 O O . SER A 1 311 ? -12.156 -4.221 50.005 1.00 29.70 311 SER A O 1
ATOM 2541 N N . ILE A 1 312 ? -14.398 -4.094 49.906 1.00 29.81 312 ILE A N 1
ATOM 2542 C CA . ILE A 1 312 ? -14.481 -3.596 48.528 1.00 29.81 312 ILE A CA 1
ATOM 2543 C C . ILE A 1 312 ? -13.982 -2.145 48.491 1.00 29.81 312 ILE A C 1
ATOM 2545 O O . ILE A 1 312 ? -13.144 -1.826 47.652 1.00 29.81 312 ILE A O 1
ATOM 2549 N N . ILE A 1 313 ? -14.325 -1.335 49.498 1.00 31.25 313 ILE A N 1
ATOM 2550 C CA . ILE A 1 313 ? -13.837 0.048 49.648 1.00 31.25 313 ILE A CA 1
ATOM 2551 C C . ILE A 1 313 ? -12.323 0.105 49.953 1.00 31.25 313 ILE A C 1
ATOM 2553 O O . ILE A 1 313 ? -11.630 1.009 49.494 1.00 31.25 313 ILE A O 1
ATOM 2557 N N . LYS A 1 314 ? -11.745 -0.903 50.629 1.00 27.53 314 LYS A N 1
ATOM 2558 C CA . LYS A 1 314 ? -10.274 -1.026 50.747 1.00 27.53 314 LYS A CA 1
ATOM 2559 C C . LYS A 1 314 ? -9.592 -1.527 49.464 1.00 27.53 314 LYS A C 1
ATOM 2561 O O . LYS A 1 314 ? -8.387 -1.328 49.314 1.00 27.53 314 LYS A O 1
ATOM 2566 N N . SER A 1 315 ? -10.327 -2.157 48.543 1.00 28.31 315 SER A N 1
ATOM 2567 C CA . SER A 1 315 ? -9.781 -2.703 47.290 1.00 28.31 315 SER A CA 1
ATOM 2568 C C . SER A 1 315 ? -9.759 -1.706 46.127 1.00 28.31 315 SER A C 1
ATOM 2570 O O . SER A 1 315 ? -8.999 -1.906 45.179 1.00 28.31 315 SER A O 1
ATOM 2572 N N . ASP A 1 316 ? -10.493 -0.595 46.224 1.00 28.86 316 ASP A N 1
ATOM 2573 C CA . ASP A 1 316 ? -10.515 0.439 45.180 1.00 28.86 316 ASP A CA 1
ATOM 2574 C C . ASP A 1 316 ? -9.252 1.314 45.151 1.00 28.86 316 ASP A C 1
ATOM 2576 O O . ASP A 1 316 ? -8.997 1.996 44.163 1.00 28.86 316 ASP A O 1
ATOM 2580 N N . LYS A 1 317 ? -8.352 1.185 46.138 1.00 30.38 317 LYS A N 1
ATOM 2581 C CA . LYS A 1 317 ? -6.975 1.703 46.018 1.00 30.38 317 LYS A CA 1
ATOM 2582 C C . LYS A 1 317 ? -6.101 0.905 45.035 1.00 30.38 317 LYS A C 1
ATOM 2584 O O . LYS A 1 317 ? -5.025 1.369 44.674 1.00 30.38 317 LYS A O 1
ATOM 2589 N N . TYR A 1 318 ? -6.561 -0.266 44.584 1.00 33.28 318 TYR A N 1
ATOM 2590 C CA . TYR A 1 318 ? -5.879 -1.128 43.608 1.00 33.28 318 TYR A CA 1
ATOM 2591 C C . TYR A 1 318 ? -6.735 -1.412 42.355 1.00 33.28 318 TYR A C 1
ATOM 2593 O O . TYR A 1 318 ? -6.373 -2.250 41.530 1.00 33.28 318 TYR A O 1
ATOM 2601 N N . GLY A 1 319 ? -7.862 -0.709 42.188 1.00 28.39 319 GLY A N 1
ATOM 2602 C CA . GLY A 1 319 ? -8.860 -0.922 41.133 1.00 28.39 319 GLY A CA 1
ATOM 2603 C C . GLY A 1 319 ? -8.526 -0.359 39.747 1.00 28.39 319 GLY A C 1
ATOM 2604 O O . GLY A 1 319 ? -9.401 -0.358 38.889 1.00 28.39 319 GLY A O 1
ATOM 2605 N N . LEU A 1 320 ? -7.290 0.087 39.502 1.00 32.12 320 LEU A N 1
ATOM 2606 C CA . LEU A 1 320 ? -6.846 0.577 38.187 1.00 32.12 320 LEU A CA 1
ATOM 2607 C C . LEU A 1 320 ? -6.372 -0.529 37.225 1.00 32.12 320 LEU A C 1
ATOM 2609 O O . LEU A 1 320 ? -5.986 -0.230 36.102 1.00 32.12 320 LEU A O 1
ATOM 2613 N N . TYR A 1 321 ? -6.436 -1.803 37.625 1.00 36.62 321 TYR A N 1
ATOM 2614 C CA . TYR A 1 321 ? -5.954 -2.919 36.808 1.00 36.62 321 TYR A CA 1
ATOM 2615 C C . TYR A 1 321 ? -7.093 -3.873 36.456 1.00 36.62 321 TYR A C 1
ATOM 2617 O O . TYR A 1 321 ? -7.659 -4.560 37.314 1.00 36.62 321 TYR A O 1
ATOM 2625 N N . GLY A 1 322 ? -7.444 -3.890 35.170 1.00 37.41 322 GLY A N 1
ATOM 2626 C CA . GLY A 1 322 ? -8.389 -4.824 34.571 1.00 37.41 322 GLY A CA 1
ATOM 2627 C C . GLY A 1 322 ? -7.826 -6.241 34.530 1.00 37.41 322 GLY A C 1
ATOM 2628 O O . GLY A 1 322 ? -7.424 -6.710 33.479 1.00 37.41 322 GLY A O 1
ATOM 2629 N N . GLU A 1 323 ? -7.812 -6.942 35.663 1.00 51.09 323 GLU A N 1
ATOM 2630 C CA . GLU A 1 323 ? -7.429 -8.359 35.730 1.00 51.09 323 GLU A CA 1
ATOM 2631 C C . GLU A 1 323 ? -8.636 -9.220 36.148 1.00 51.09 323 GLU A C 1
ATOM 2633 O O . GLU A 1 323 ? -8.892 -9.420 37.343 1.00 51.09 323 GLU A O 1
ATOM 2638 N N . PRO A 1 324 ? -9.420 -9.753 35.190 1.00 51.41 324 PRO A N 1
ATOM 2639 C CA . PRO A 1 324 ? -10.637 -10.510 35.490 1.00 51.41 324 PRO A CA 1
ATOM 2640 C C . PRO A 1 324 ? -10.374 -11.847 36.209 1.00 51.41 324 PRO A C 1
ATOM 2642 O O . PRO A 1 324 ? -11.246 -12.343 36.931 1.00 51.41 324 PRO A O 1
ATOM 2645 N N . GLY A 1 325 ? -9.186 -12.437 36.012 1.00 50.47 325 GLY A N 1
ATOM 2646 C CA . GLY A 1 325 ? -8.816 -13.770 36.508 1.00 50.47 325 GLY A CA 1
ATOM 2647 C C . GLY A 1 325 ? -8.115 -13.779 37.871 1.00 50.47 325 GLY A C 1
ATOM 2648 O O . GLY A 1 325 ? -8.510 -14.537 38.759 1.00 50.47 325 GLY A O 1
ATOM 2649 N N . PHE A 1 326 ? -7.123 -12.909 38.083 1.00 55.59 326 PHE A N 1
ATOM 2650 C CA . PHE A 1 326 ? -6.284 -12.917 39.295 1.00 55.59 326 PHE A CA 1
ATOM 2651 C C . PHE A 1 326 ? -7.081 -12.629 40.580 1.00 55.59 326 PHE A C 1
ATOM 2653 O O . PHE A 1 326 ? -6.873 -13.276 41.611 1.00 55.59 326 PHE A O 1
ATOM 2660 N N . LYS A 1 327 ? -8.105 -11.763 40.495 1.00 57.84 327 LYS A N 1
ATOM 2661 C CA . LYS A 1 327 ? -9.073 -11.509 41.584 1.00 57.84 327 LYS A CA 1
ATOM 2662 C C . LYS A 1 327 ? -9.839 -12.762 42.041 1.00 57.84 327 LYS A C 1
ATOM 2664 O O . LYS A 1 327 ? -10.363 -12.783 43.156 1.00 57.84 327 LYS A O 1
ATOM 2669 N N . ARG A 1 328 ? -9.950 -13.803 41.204 1.00 57.03 328 ARG A N 1
ATOM 2670 C CA . ARG A 1 328 ? -10.664 -15.048 41.543 1.00 57.03 328 ARG A CA 1
ATOM 2671 C C . ARG A 1 328 ? -9.779 -16.067 42.262 1.00 57.03 328 ARG A C 1
ATOM 2673 O O . ARG A 1 328 ? -10.324 -16.802 43.078 1.00 57.03 328 ARG A O 1
ATOM 2680 N N . VAL A 1 329 ? -8.464 -16.065 42.017 1.00 56.00 329 VAL A N 1
ATOM 2681 C CA . VAL A 1 329 ? -7.478 -16.951 42.676 1.00 56.00 329 VAL A CA 1
ATOM 2682 C C . VAL A 1 329 ? -7.091 -16.441 44.069 1.00 56.00 329 VAL A C 1
ATOM 2684 O O . VAL A 1 329 ? -6.924 -17.232 44.991 1.00 56.00 329 VAL A O 1
ATOM 2687 N N . LEU A 1 330 ? -7.014 -15.119 44.259 1.00 53.22 330 LEU A N 1
ATOM 2688 C CA . LEU A 1 330 ? -6.647 -14.495 45.543 1.00 53.22 330 LEU A CA 1
ATOM 2689 C C . LEU A 1 330 ? -7.770 -14.512 46.603 1.00 53.22 330 LEU A C 1
ATOM 2691 O O . LEU A 1 330 ? -7.553 -14.105 47.744 1.00 53.22 330 LEU A O 1
ATOM 2695 N N . ASN A 1 331 ? -8.971 -14.990 46.262 1.00 51.53 331 ASN A N 1
ATOM 2696 C CA . ASN A 1 331 ? -10.080 -15.118 47.209 1.00 51.53 331 ASN A CA 1
ATOM 2697 C C . ASN A 1 331 ? -9.957 -16.422 48.020 1.00 51.53 331 ASN A C 1
ATOM 2699 O O . ASN A 1 331 ? -10.467 -17.467 47.622 1.00 51.53 331 ASN A O 1
ATOM 2703 N N . SER A 1 332 ? -9.352 -16.346 49.210 1.00 47.34 332 SER A N 1
ATOM 2704 C CA . SER A 1 332 ? -9.120 -17.472 50.142 1.00 47.34 332 SER A CA 1
ATOM 2705 C C . SER A 1 332 ? -10.385 -18.131 50.728 1.00 47.34 332 SER A C 1
ATOM 2707 O O . SER A 1 332 ? -10.293 -19.050 51.537 1.00 47.34 332 SER A O 1
ATOM 2709 N N . GLY A 1 333 ? -11.581 -17.674 50.341 1.00 52.16 333 GLY A N 1
ATOM 2710 C CA . GLY A 1 333 ? -12.864 -18.115 50.898 1.00 52.16 333 GLY A CA 1
ATOM 2711 C C . GLY A 1 333 ? -13.562 -19.270 50.168 1.00 52.16 333 GLY A C 1
ATOM 2712 O O . GLY A 1 333 ? -14.656 -19.651 50.583 1.00 52.16 333 GLY A O 1
ATOM 2713 N N . LYS A 1 334 ? -12.993 -19.806 49.079 1.00 55.34 334 LYS A N 1
ATOM 2714 C CA . LYS A 1 334 ? -13.518 -20.975 48.348 1.00 55.34 334 LYS A CA 1
ATOM 2715 C C . LYS A 1 334 ? -12.476 -22.098 48.365 1.00 55.34 334 LYS A C 1
ATOM 2717 O O . LYS A 1 334 ? -11.284 -21.822 48.322 1.00 55.34 334 LYS A O 1
ATOM 2722 N N . GLY A 1 335 ? -12.933 -23.347 48.486 1.00 67.00 335 GLY A N 1
ATOM 2723 C CA . GLY A 1 335 ? -12.073 -24.515 48.716 1.00 67.00 335 GLY A CA 1
ATOM 2724 C C . GLY A 1 335 ? -10.987 -24.732 47.652 1.00 67.00 335 GLY A C 1
ATOM 2725 O O . GLY A 1 335 ? -11.108 -24.262 46.522 1.00 67.00 335 GLY A O 1
ATOM 2726 N N . PHE A 1 336 ? -9.949 -25.488 48.019 1.00 72.12 336 PHE A N 1
ATOM 2727 C CA . PHE A 1 336 ? -8.731 -25.744 47.233 1.00 72.12 336 PHE A CA 1
ATOM 2728 C C . PHE A 1 336 ? -8.988 -26.062 45.747 1.00 72.12 336 PHE A C 1
ATOM 2730 O O . PHE A 1 336 ? -8.367 -25.463 44.871 1.00 72.12 336 PHE A O 1
ATOM 2737 N N . ASN A 1 337 ? -9.977 -26.912 45.455 1.00 76.06 337 ASN A N 1
ATOM 2738 C CA . ASN A 1 337 ? -10.314 -27.332 44.089 1.00 76.06 337 ASN A CA 1
ATOM 2739 C C . ASN A 1 337 ? -10.762 -26.170 43.180 1.00 76.06 337 ASN A C 1
ATOM 2741 O O . ASN A 1 337 ? -10.485 -26.183 41.984 1.00 76.06 337 ASN A O 1
ATOM 2745 N N . TYR A 1 338 ? -11.424 -25.145 43.729 1.00 75.38 338 TYR A N 1
ATOM 2746 C CA . TYR A 1 338 ? -11.842 -23.964 42.964 1.00 75.38 338 TYR A CA 1
ATOM 2747 C C . TYR A 1 338 ? -10.638 -23.099 42.567 1.00 75.38 338 TYR A C 1
ATOM 2749 O O . TYR A 1 338 ? -10.564 -22.628 41.433 1.00 75.38 338 TYR A O 1
ATOM 2757 N N . ASN A 1 339 ? -9.680 -22.919 43.479 1.00 73.06 339 ASN A N 1
ATOM 2758 C CA . ASN A 1 339 ? -8.466 -22.149 43.204 1.00 73.06 339 ASN A CA 1
ATOM 2759 C C . ASN A 1 339 ? -7.556 -22.889 42.217 1.00 73.06 339 ASN A C 1
ATOM 2761 O O . ASN A 1 339 ? -7.026 -22.263 41.303 1.00 73.06 339 ASN A O 1
ATOM 2765 N N . LEU A 1 340 ? -7.446 -24.216 42.346 1.00 80.75 340 LEU A N 1
ATOM 2766 C CA . LEU A 1 340 ? -6.705 -25.059 41.407 1.00 80.75 340 LEU A CA 1
ATOM 2767 C C . LEU A 1 340 ? -7.287 -24.975 39.987 1.00 80.75 340 LEU A C 1
ATOM 2769 O O . LEU A 1 340 ? -6.540 -24.783 39.033 1.00 80.75 340 LEU A O 1
ATOM 2773 N N . LEU A 1 341 ? -8.616 -25.033 39.846 1.00 82.81 341 LEU A N 1
ATOM 2774 C CA . LEU A 1 341 ? -9.286 -24.883 38.551 1.00 82.81 341 LEU A CA 1
ATOM 2775 C C . LEU A 1 341 ? -8.958 -23.533 37.893 1.00 82.81 341 LEU A C 1
ATOM 2777 O O . LEU A 1 341 ? -8.595 -23.487 36.721 1.00 82.81 341 LEU A O 1
ATOM 2781 N N . TRP A 1 342 ? -9.060 -22.428 38.638 1.00 78.69 342 TRP A N 1
ATOM 2782 C CA . TRP A 1 342 ? -8.753 -21.098 38.100 1.00 78.69 342 TRP A CA 1
ATOM 2783 C C . TRP A 1 342 ? -7.270 -20.915 37.775 1.00 78.69 342 TRP A C 1
ATOM 2785 O O . TRP A 1 342 ? -6.961 -20.246 36.792 1.00 78.69 342 TRP A O 1
ATOM 2795 N N . LEU A 1 343 ? -6.364 -21.533 38.538 1.00 83.06 343 LEU A N 1
ATOM 2796 C CA . LEU A 1 343 ? -4.937 -21.557 38.214 1.00 83.06 343 LEU A CA 1
ATOM 2797 C C . LEU A 1 343 ? -4.670 -22.280 36.890 1.00 83.06 343 LEU A C 1
ATOM 2799 O O . LEU A 1 343 ? -3.942 -21.750 36.056 1.00 83.06 343 LEU A O 1
ATOM 2803 N N . VAL A 1 344 ? -5.303 -23.435 36.658 1.00 86.94 344 VAL A N 1
ATOM 2804 C CA . VAL A 1 344 ? -5.182 -24.174 35.389 1.00 86.94 344 VAL A CA 1
ATOM 2805 C C . VAL A 1 344 ? -5.721 -23.349 34.220 1.00 86.94 344 VAL A C 1
ATOM 2807 O O . VAL A 1 344 ? -5.055 -23.234 33.195 1.00 86.94 344 VAL A O 1
ATOM 2810 N N . VAL A 1 345 ? -6.890 -22.719 34.381 1.00 85.94 345 VAL A N 1
ATOM 2811 C CA . VAL A 1 345 ? -7.496 -21.875 33.336 1.00 85.94 345 VAL A CA 1
ATOM 2812 C C . VAL A 1 345 ? -6.610 -20.675 33.004 1.00 85.94 345 VAL A C 1
ATOM 2814 O O . VAL A 1 345 ? -6.366 -20.406 31.832 1.00 85.94 345 VAL A O 1
ATOM 2817 N N . ILE A 1 346 ? -6.091 -19.969 34.013 1.00 85.19 346 ILE A N 1
ATOM 2818 C CA . ILE A 1 346 ? -5.205 -18.817 33.798 1.00 85.19 346 ILE A CA 1
ATOM 2819 C C . ILE A 1 346 ? -3.892 -19.264 33.150 1.00 85.19 346 ILE A C 1
ATOM 2821 O O . ILE A 1 346 ? -3.438 -18.620 32.209 1.00 85.19 346 ILE A O 1
ATOM 2825 N N . SER A 1 347 ? -3.310 -20.379 33.599 1.00 88.12 347 SER A N 1
ATOM 2826 C CA . SER A 1 347 ? -2.093 -20.937 33.003 1.00 88.12 347 SER A CA 1
ATOM 2827 C C . SER A 1 347 ? -2.296 -21.282 31.530 1.00 88.12 347 SER A C 1
ATOM 2829 O O . SER A 1 347 ? -1.461 -20.929 30.703 1.00 88.12 347 SER A O 1
ATOM 2831 N N . PHE A 1 348 ? -3.413 -21.925 31.185 1.00 91.81 348 PHE A N 1
ATOM 2832 C CA . PHE A 1 348 ? -3.745 -22.239 29.799 1.00 91.81 348 PHE A CA 1
ATOM 2833 C C . PHE A 1 348 ? -3.922 -20.970 28.955 1.00 91.81 348 PHE A C 1
ATOM 2835 O O . PHE A 1 348 ? -3.353 -20.881 27.869 1.00 91.81 348 PHE A O 1
ATOM 2842 N N . SER A 1 349 ? -4.636 -19.960 29.467 1.00 90.06 349 SER A N 1
ATOM 2843 C CA . SER A 1 349 ? -4.802 -18.672 28.780 1.00 90.06 349 SER A CA 1
ATOM 2844 C C . SER A 1 349 ? -3.475 -17.943 28.555 1.00 90.06 349 SER A C 1
ATOM 2846 O O . SER A 1 349 ? -3.277 -17.374 27.485 1.00 90.06 349 SER A O 1
ATOM 2848 N N . ILE A 1 350 ? -2.554 -17.975 29.526 1.00 90.25 350 ILE A N 1
ATOM 2849 C CA . ILE A 1 350 ? -1.208 -17.399 29.377 1.00 90.25 350 ILE A CA 1
ATOM 2850 C C . ILE A 1 350 ? -0.432 -18.155 28.298 1.00 90.25 350 ILE A C 1
ATOM 2852 O O . ILE A 1 350 ? 0.081 -17.520 27.383 1.00 90.25 350 ILE A O 1
ATOM 2856 N N . CYS A 1 351 ? -0.390 -19.490 28.353 1.00 93.94 351 CYS A N 1
ATOM 2857 C CA . CYS A 1 351 ? 0.311 -20.298 27.353 1.00 93.94 351 CYS A CA 1
ATOM 2858 C C . CYS A 1 351 ? -0.236 -20.069 25.937 1.00 93.94 351 CYS A C 1
ATOM 2860 O O . CYS A 1 351 ? 0.545 -19.876 25.007 1.00 93.94 351 CYS A O 1
ATOM 2862 N N . ALA A 1 352 ? -1.561 -20.043 25.773 1.00 93.00 352 ALA A N 1
ATOM 2863 C CA . ALA A 1 352 ? -2.200 -19.778 24.488 1.00 93.00 352 ALA A CA 1
ATOM 2864 C C . ALA A 1 352 ? -1.874 -18.367 23.968 1.00 93.00 352 ALA A C 1
ATOM 2866 O O . ALA A 1 352 ? -1.501 -18.212 22.807 1.00 93.00 352 ALA A O 1
ATOM 2867 N N . CYS A 1 353 ? -1.947 -17.354 24.836 1.00 93.81 353 CYS A N 1
ATOM 2868 C CA . CYS A 1 353 ? -1.600 -15.975 24.500 1.00 93.81 353 CYS A CA 1
ATOM 2869 C C . CYS A 1 353 ? -0.129 -15.850 24.072 1.00 93.81 353 CYS A C 1
ATOM 2871 O O . CYS A 1 353 ? 0.162 -15.305 23.009 1.00 93.81 353 CYS A O 1
ATOM 2873 N N . SER A 1 354 ? 0.799 -16.415 24.851 1.00 92.50 354 SER A N 1
ATOM 2874 C CA . SER A 1 354 ? 2.229 -16.413 24.529 1.00 92.50 354 SER A CA 1
ATOM 2875 C C . SER A 1 354 ? 2.526 -17.128 23.214 1.00 92.50 354 SER A C 1
ATOM 2877 O O . SER A 1 354 ? 3.324 -16.627 22.429 1.00 92.50 354 SER A O 1
ATOM 2879 N N . HIS A 1 355 ? 1.866 -18.258 22.945 1.00 95.44 355 HIS A N 1
ATOM 2880 C CA . HIS A 1 355 ? 2.039 -18.984 21.690 1.00 95.44 355 HIS A CA 1
ATOM 2881 C C . HIS A 1 355 ? 1.555 -18.171 20.482 1.00 95.44 355 HIS A C 1
ATOM 2883 O O . HIS A 1 355 ? 2.278 -18.065 19.498 1.00 95.44 355 HIS A O 1
ATOM 2889 N N . GLN A 1 356 ? 0.383 -17.534 20.565 1.00 95.06 356 GLN A N 1
ATOM 2890 C CA . GLN A 1 356 ? -0.126 -16.704 19.468 1.00 95.06 356 GLN A CA 1
ATOM 2891 C C . GLN A 1 356 ? 0.716 -15.446 19.236 1.00 95.06 356 GLN A C 1
ATOM 2893 O O . GLN A 1 356 ? 0.953 -15.068 18.093 1.00 95.06 356 GLN A O 1
ATOM 2898 N N . ILE A 1 357 ? 1.194 -14.794 20.300 1.00 94.31 357 ILE A N 1
ATOM 2899 C CA . ILE A 1 357 ? 2.102 -13.645 20.165 1.00 94.31 357 ILE A CA 1
ATOM 2900 C C . ILE A 1 357 ? 3.427 -14.085 19.536 1.00 94.31 357 ILE A C 1
ATOM 2902 O O . ILE A 1 357 ? 3.945 -13.379 18.674 1.00 94.31 357 ILE A O 1
ATOM 2906 N N . TYR A 1 358 ? 3.956 -15.245 19.933 1.00 95.56 358 TYR A N 1
ATOM 2907 C CA . TYR A 1 358 ? 5.161 -15.815 19.336 1.00 95.56 358 TYR A CA 1
ATOM 2908 C C . TYR A 1 358 ? 4.969 -16.124 17.846 1.00 95.56 358 TYR A C 1
ATOM 2910 O O . TYR A 1 358 ? 5.801 -15.714 17.050 1.00 95.56 358 TYR A O 1
ATOM 2918 N N . ASP A 1 359 ? 3.857 -16.749 17.457 1.00 95.75 359 ASP A N 1
ATOM 2919 C CA . ASP A 1 359 ? 3.510 -17.007 16.051 1.00 95.75 359 ASP A CA 1
ATOM 2920 C C . ASP A 1 359 ? 3.457 -15.710 15.225 1.00 95.75 359 ASP A C 1
ATOM 2922 O O . ASP A 1 359 ? 4.059 -15.607 14.158 1.00 95.75 359 ASP A O 1
ATOM 2926 N N . ARG A 1 360 ? 2.813 -14.658 15.751 1.00 94.38 360 ARG A N 1
ATOM 2927 C CA . ARG A 1 360 ? 2.785 -13.341 15.090 1.00 94.38 360 ARG A CA 1
ATOM 2928 C C . ARG A 1 360 ? 4.162 -12.673 15.031 1.00 94.38 360 ARG A C 1
ATOM 2930 O O . ARG A 1 360 ? 4.434 -11.939 14.081 1.00 94.38 360 ARG A O 1
ATOM 2937 N N . LEU A 1 361 ? 5.012 -12.884 16.037 1.00 94.50 361 LEU A N 1
ATOM 2938 C CA . LEU A 1 361 ? 6.384 -12.376 16.055 1.00 94.50 361 LEU A CA 1
ATOM 2939 C C . LEU A 1 361 ? 7.251 -13.105 15.026 1.00 94.50 361 LEU A C 1
ATOM 2941 O O . LEU A 1 361 ? 7.982 -12.448 14.291 1.00 94.50 361 LEU A O 1
ATOM 2945 N N . ASP A 1 362 ? 7.143 -14.429 14.940 1.00 95.00 362 ASP A N 1
ATOM 2946 C CA . ASP A 1 362 ? 7.830 -15.236 13.931 1.00 95.00 362 ASP A CA 1
ATOM 2947 C C . ASP A 1 362 ? 7.396 -14.818 12.521 1.00 95.00 362 ASP A C 1
ATOM 2949 O O . ASP A 1 362 ? 8.235 -14.528 11.667 1.00 95.00 362 ASP A O 1
ATOM 2953 N N . TYR A 1 363 ? 6.091 -14.610 12.316 1.00 94.06 363 TYR A N 1
ATOM 2954 C CA . TYR A 1 363 ? 5.568 -14.065 11.068 1.00 94.06 363 TYR A CA 1
ATOM 2955 C C . TYR A 1 363 ? 6.147 -12.676 10.754 1.00 94.06 363 TYR A C 1
ATOM 2957 O O . TYR A 1 363 ? 6.582 -12.445 9.631 1.00 94.06 363 TYR A O 1
ATOM 2965 N N . LEU A 1 364 ? 6.259 -11.762 11.726 1.00 93.44 364 LEU A N 1
ATOM 2966 C CA . LEU A 1 364 ? 6.915 -10.459 11.521 1.00 93.44 364 LEU A CA 1
ATOM 2967 C C . LEU A 1 364 ? 8.398 -10.596 11.145 1.00 93.44 364 LEU A C 1
ATOM 2969 O O . LEU A 1 364 ? 8.878 -9.895 10.248 1.00 93.44 364 LEU A O 1
ATOM 2973 N N . LEU A 1 365 ? 9.125 -11.486 11.821 1.00 91.50 365 LEU A N 1
ATOM 2974 C CA . LEU A 1 365 ? 10.548 -11.731 11.583 1.00 91.50 365 LEU A CA 1
ATOM 2975 C C . LEU A 1 365 ? 10.801 -12.428 10.242 1.00 91.50 365 LEU A C 1
ATOM 2977 O O . LEU A 1 365 ? 11.841 -12.186 9.630 1.00 91.50 365 LEU A O 1
ATOM 2981 N N . SER A 1 366 ? 9.836 -13.206 9.744 1.00 91.25 366 SER A N 1
ATOM 2982 C CA . SER A 1 366 ? 9.881 -13.798 8.403 1.00 91.25 366 SER A CA 1
ATOM 2983 C C . SER A 1 366 ? 9.823 -12.755 7.274 1.00 91.25 366 SER A C 1
ATOM 2985 O O . SER A 1 366 ? 10.165 -13.078 6.139 1.00 91.25 366 SER A O 1
ATOM 2987 N N . ARG A 1 367 ? 9.462 -11.495 7.589 1.00 89.31 367 ARG A N 1
ATOM 2988 C CA . ARG A 1 367 ? 9.353 -10.358 6.652 1.00 89.31 367 ARG A CA 1
ATOM 2989 C C . ARG A 1 367 ? 8.504 -10.702 5.415 1.00 89.31 367 ARG A C 1
ATOM 2991 O O . ARG A 1 367 ? 9.017 -10.661 4.298 1.00 89.31 367 ARG A O 1
ATOM 2998 N N . PRO A 1 368 ? 7.213 -11.027 5.593 1.00 92.19 368 PRO A N 1
ATOM 2999 C CA . PRO A 1 368 ? 6.362 -11.504 4.516 1.00 92.19 368 PRO A CA 1
ATOM 3000 C C . PRO A 1 368 ? 6.082 -10.373 3.524 1.00 92.19 368 PRO A C 1
ATOM 3002 O O . PRO A 1 368 ? 5.750 -9.245 3.909 1.00 92.19 368 PRO A O 1
ATOM 3005 N N . ILE A 1 369 ? 6.224 -10.691 2.242 1.00 91.81 369 ILE A N 1
ATOM 3006 C CA . ILE A 1 369 ? 6.093 -9.753 1.127 1.00 91.81 369 ILE A CA 1
ATOM 3007 C C . ILE A 1 369 ? 4.813 -10.091 0.381 1.00 91.81 369 ILE A C 1
ATOM 3009 O O . ILE A 1 369 ? 4.505 -11.263 0.175 1.00 91.81 369 ILE A O 1
ATOM 3013 N N . ASP A 1 370 ? 4.095 -9.054 -0.016 1.00 93.00 370 ASP A N 1
ATOM 3014 C CA . ASP A 1 370 ? 2.956 -9.165 -0.914 1.00 93.00 370 ASP A CA 1
ATOM 3015 C C . ASP A 1 370 ? 3.117 -8.154 -2.053 1.00 93.00 370 ASP A C 1
ATOM 3017 O O . ASP A 1 370 ? 3.919 -7.216 -1.972 1.00 93.00 370 ASP A O 1
ATOM 3021 N N . THR A 1 371 ? 2.375 -8.365 -3.132 1.00 93.69 371 THR A N 1
ATOM 3022 C CA . THR A 1 371 ? 2.428 -7.542 -4.339 1.00 93.69 371 THR A CA 1
ATOM 3023 C C . THR A 1 371 ? 1.141 -6.756 -4.488 1.00 93.69 371 THR A C 1
ATOM 3025 O O . THR A 1 371 ? 0.050 -7.323 -4.566 1.00 93.69 371 THR A O 1
ATOM 3028 N N . LYS A 1 372 ? 1.264 -5.437 -4.585 1.00 93.25 372 LYS A N 1
ATOM 3029 C CA . LYS A 1 372 ? 0.149 -4.543 -4.867 1.00 93.25 372 LYS A CA 1
ATOM 3030 C C . LYS A 1 372 ? 0.132 -4.208 -6.350 1.00 93.25 372 LYS A C 1
ATOM 3032 O O . LYS A 1 372 ? 1.093 -3.647 -6.864 1.00 93.25 372 LYS A O 1
ATOM 3037 N N . VAL A 1 373 ? -0.983 -4.493 -7.016 1.00 94.38 373 VAL A N 1
ATOM 3038 C CA . VAL A 1 373 ? -1.219 -4.069 -8.401 1.00 94.38 373 VAL A CA 1
ATOM 3039 C C . VAL A 1 373 ? -2.128 -2.846 -8.393 1.00 94.38 373 VAL A C 1
ATOM 3041 O O . VAL A 1 373 ? -3.283 -2.920 -7.970 1.00 94.38 373 VAL A O 1
ATOM 3044 N N . THR A 1 374 ? -1.612 -1.712 -8.854 1.00 93.81 374 THR A N 1
ATOM 3045 C CA . THR A 1 374 ? -2.376 -0.475 -9.032 1.00 93.81 374 THR A CA 1
ATOM 3046 C C . THR A 1 374 ? -2.416 -0.077 -10.492 1.00 93.81 374 THR A C 1
ATOM 3048 O O . THR A 1 374 ? -1.388 0.044 -11.145 1.00 93.81 374 THR A O 1
ATOM 3051 N N . VAL A 1 375 ? -3.619 0.171 -10.997 1.00 93.19 375 VAL A N 1
ATOM 3052 C CA . VAL A 1 375 ? -3.831 0.660 -12.357 1.00 93.19 375 VAL A CA 1
ATOM 3053 C C . VAL A 1 375 ? -4.022 2.168 -12.278 1.00 93.19 375 VAL A C 1
ATOM 3055 O O . VAL A 1 375 ? -5.023 2.644 -11.738 1.00 93.19 375 VAL A O 1
ATOM 3058 N N . THR A 1 376 ? -3.050 2.924 -12.778 1.00 89.50 376 THR A N 1
ATOM 3059 C CA . THR A 1 376 ? -3.081 4.391 -12.771 1.00 89.50 376 THR A CA 1
ATOM 3060 C C . THR A 1 376 ? -3.255 4.914 -14.187 1.00 89.50 376 THR A C 1
ATOM 3062 O O . THR A 1 376 ? -2.700 4.371 -15.138 1.00 89.50 376 THR A O 1
ATOM 3065 N N . ARG A 1 377 ? -4.067 5.961 -14.349 1.00 90.62 377 ARG A N 1
ATOM 3066 C CA . ARG A 1 377 ? -4.264 6.620 -15.640 1.00 90.62 377 ARG A CA 1
ATOM 3067 C C . ARG A 1 377 ? -3.537 7.957 -15.624 1.00 90.62 377 ARG A C 1
ATOM 3069 O O . ARG A 1 377 ? -4.019 8.902 -15.002 1.00 90.62 377 ARG A O 1
ATOM 3076 N N . ASN A 1 378 ? -2.402 8.036 -16.307 1.00 88.50 378 ASN A N 1
ATOM 3077 C CA . ASN A 1 378 ? -1.568 9.233 -16.299 1.00 88.50 378 ASN A CA 1
ATOM 3078 C C . ASN A 1 378 ? -2.012 10.227 -17.368 1.00 88.50 378 ASN A C 1
ATOM 3080 O O . ASN A 1 378 ? -2.363 9.865 -18.485 1.00 88.50 378 ASN A O 1
ATOM 3084 N N . THR A 1 379 ? -2.001 11.515 -17.047 1.00 87.88 379 THR A N 1
ATOM 3085 C CA . THR A 1 379 ? -2.285 12.564 -18.037 1.00 87.88 379 THR A CA 1
ATOM 3086 C C . THR A 1 379 ? -1.143 12.740 -19.030 1.00 87.88 379 THR A C 1
ATOM 3088 O O . THR A 1 379 ? -1.373 13.231 -20.131 1.00 87.88 379 THR A O 1
ATOM 3091 N N . SER A 1 380 ? 0.067 12.318 -18.667 1.00 88.31 380 SER A N 1
ATOM 3092 C CA . SER A 1 380 ? 1.255 12.342 -19.511 1.00 88.31 380 SER A CA 1
ATOM 3093 C C . SER A 1 380 ? 1.896 10.962 -19.644 1.00 88.31 380 SER A C 1
ATOM 3095 O O . SER A 1 380 ? 1.788 10.114 -18.759 1.00 88.31 380 SER A O 1
ATOM 3097 N N . VAL A 1 381 ? 2.566 10.746 -20.772 1.00 87.19 381 VAL A N 1
ATOM 3098 C CA . VAL A 1 381 ? 3.328 9.537 -21.093 1.00 87.19 381 VAL A CA 1
ATOM 3099 C C . VAL A 1 381 ? 4.783 9.906 -21.373 1.00 87.19 381 VAL A C 1
ATOM 3101 O O . VAL A 1 381 ? 5.074 10.977 -21.911 1.00 87.19 381 VAL A O 1
ATOM 3104 N N . LYS A 1 382 ? 5.699 9.014 -20.994 1.00 88.94 382 LYS A N 1
ATOM 3105 C CA . LYS A 1 382 ? 7.126 9.103 -21.314 1.00 88.94 382 LYS A CA 1
ATOM 3106 C C . LYS A 1 382 ? 7.439 8.016 -22.332 1.00 88.94 382 LYS A C 1
ATOM 3108 O O . LYS A 1 382 ? 7.143 6.854 -22.072 1.00 88.94 382 LYS A O 1
ATOM 3113 N N . PHE A 1 383 ? 8.000 8.386 -23.477 1.00 90.25 383 PHE A N 1
ATOM 3114 C CA . PHE A 1 383 ? 8.446 7.402 -24.459 1.00 90.25 383 PHE A CA 1
ATOM 3115 C C . PHE A 1 383 ? 9.733 6.702 -23.985 1.00 90.25 383 PHE A C 1
ATOM 3117 O O . PHE A 1 383 ? 10.550 7.337 -23.310 1.00 90.25 383 PHE A O 1
ATOM 3124 N N . PRO A 1 384 ? 9.927 5.413 -24.326 1.00 93.00 384 PRO A N 1
ATOM 3125 C CA . PRO A 1 384 ? 11.211 4.751 -24.138 1.00 93.00 384 PRO A CA 1
ATOM 3126 C C . PRO A 1 384 ? 12.281 5.367 -25.042 1.00 93.00 384 PRO A C 1
ATOM 3128 O O . PRO A 1 384 ? 11.984 6.109 -25.981 1.00 93.00 384 PRO A O 1
ATOM 3131 N N . SER A 1 385 ? 13.531 5.000 -24.788 1.00 92.25 385 SER A N 1
ATOM 3132 C CA . SER A 1 385 ? 14.592 5.171 -25.773 1.00 92.25 385 SER A CA 1
ATOM 3133 C C . SER A 1 385 ? 14.468 4.089 -26.849 1.00 92.25 385 SER A C 1
ATOM 3135 O O . SER A 1 385 ? 14.088 2.946 -26.575 1.00 92.25 385 SER A O 1
ATOM 3137 N N . PHE A 1 386 ? 14.762 4.473 -28.087 1.00 92.25 386 PHE A N 1
ATOM 3138 C CA . PHE A 1 386 ? 14.663 3.626 -29.268 1.00 92.25 386 PHE A CA 1
ATOM 3139 C C . PHE A 1 386 ? 16.049 3.391 -29.835 1.00 92.25 386 PHE A C 1
ATOM 3141 O O . PHE A 1 386 ? 16.667 4.334 -30.330 1.00 92.25 386 PHE A O 1
ATOM 3148 N N . THR A 1 387 ? 16.504 2.142 -29.852 1.00 92.19 387 THR A N 1
ATOM 3149 C CA . THR A 1 387 ? 17.752 1.787 -30.531 1.00 92.19 387 THR A CA 1
ATOM 3150 C C . THR A 1 387 ? 17.473 0.963 -31.757 1.00 92.19 387 THR A C 1
ATOM 3152 O O . THR A 1 387 ? 16.860 -0.098 -31.668 1.00 92.19 387 THR A O 1
ATOM 3155 N N . LEU A 1 388 ? 17.949 1.449 -32.901 1.00 91.50 388 LEU A N 1
ATOM 3156 C CA . LEU A 1 388 ? 17.883 0.763 -34.180 1.00 91.50 388 LEU A CA 1
ATOM 3157 C C . LEU A 1 388 ? 19.281 0.298 -34.585 1.00 91.50 388 LEU A C 1
ATOM 3159 O O . LEU A 1 388 ? 20.242 1.067 -34.562 1.00 91.50 388 LEU A O 1
ATOM 3163 N N . CYS A 1 389 ? 19.382 -0.957 -34.997 1.00 89.50 389 CYS A N 1
ATOM 3164 C CA . CYS A 1 389 ? 20.600 -1.607 -35.451 1.00 89.50 389 CYS A CA 1
ATOM 3165 C C . CYS A 1 389 ? 20.417 -2.168 -36.871 1.00 89.50 389 CYS A C 1
ATOM 3167 O O . CYS A 1 389 ? 19.323 -2.631 -37.221 1.00 89.50 389 CYS A O 1
ATOM 3169 N N . PRO A 1 390 ? 21.475 -2.184 -37.697 1.00 87.12 390 PRO A N 1
ATOM 3170 C CA . PRO A 1 390 ? 21.447 -2.927 -38.954 1.00 87.12 390 PRO A CA 1
ATOM 3171 C C . PRO A 1 390 ? 21.331 -4.435 -38.675 1.00 87.12 390 PRO A C 1
ATOM 3173 O O . PRO A 1 390 ? 21.903 -4.935 -37.706 1.00 87.12 390 PRO A O 1
ATOM 3176 N N . ALA A 1 391 ? 20.602 -5.185 -39.506 1.00 81.38 391 ALA A N 1
ATOM 3177 C CA . ALA A 1 391 ? 20.655 -6.646 -39.431 1.00 81.38 391 ALA A CA 1
ATOM 3178 C C . ALA A 1 391 ? 22.032 -7.169 -39.869 1.00 81.38 391 ALA A C 1
ATOM 3180 O O . ALA A 1 391 ? 22.719 -6.567 -40.698 1.00 81.38 391 ALA A O 1
ATOM 3181 N N . ILE A 1 392 ? 22.431 -8.320 -39.325 1.00 78.62 392 ILE A N 1
ATOM 3182 C CA . ILE A 1 392 ? 23.706 -8.961 -39.670 1.00 78.62 392 ILE A CA 1
ATOM 3183 C C . ILE A 1 392 ? 23.748 -9.229 -41.176 1.00 78.62 392 ILE A C 1
ATOM 3185 O O . ILE A 1 392 ? 22.820 -9.805 -41.739 1.00 78.62 392 ILE A O 1
ATOM 3189 N N . GLY A 1 393 ? 24.837 -8.809 -41.821 1.00 72.56 393 GLY A N 1
ATOM 3190 C CA . GLY A 1 393 ? 25.030 -8.985 -43.262 1.00 72.56 393 GLY A CA 1
ATOM 3191 C C . GLY A 1 393 ? 24.294 -7.957 -44.124 1.00 72.56 393 GLY A C 1
ATOM 3192 O O . GLY A 1 393 ? 24.425 -8.006 -45.344 1.00 72.56 393 GLY A O 1
ATOM 3193 N N . ASN A 1 394 ? 23.592 -6.999 -43.522 1.00 74.69 394 ASN A N 1
ATOM 3194 C CA . ASN A 1 394 ? 22.845 -5.963 -44.218 1.00 74.69 394 ASN A CA 1
ATOM 3195 C C . ASN A 1 394 ? 23.436 -4.575 -43.915 1.00 74.69 394 ASN A C 1
ATOM 3197 O O . ASN A 1 394 ? 22.962 -3.838 -43.050 1.00 74.69 394 ASN A O 1
ATOM 3201 N N . TYR A 1 395 ? 24.520 -4.249 -44.620 1.00 84.38 395 TYR A N 1
ATOM 3202 C CA . TYR A 1 395 ? 25.294 -3.021 -44.435 1.00 84.38 395 TYR A CA 1
ATOM 3203 C C . TYR A 1 395 ? 25.432 -2.302 -45.774 1.00 84.38 395 TYR A C 1
ATOM 3205 O O . TYR A 1 395 ? 26.335 -2.625 -46.547 1.00 84.38 395 TYR A O 1
ATOM 3213 N N . ARG A 1 396 ? 24.566 -1.316 -46.043 1.00 79.81 396 ARG A N 1
ATOM 3214 C CA . ARG A 1 396 ? 24.441 -0.661 -47.360 1.00 79.81 396 ARG A CA 1
ATOM 3215 C C . ARG A 1 396 ? 25.779 -0.219 -47.967 1.00 79.81 396 ARG A C 1
ATOM 3217 O O . ARG A 1 396 ? 26.037 -0.464 -49.140 1.00 79.81 396 ARG A O 1
ATOM 3224 N N . PHE A 1 397 ? 26.667 0.385 -47.176 1.00 83.00 397 PHE A N 1
ATOM 3225 C CA . PHE A 1 397 ? 27.973 0.853 -47.665 1.00 83.00 397 PHE A CA 1
ATOM 3226 C C . PHE A 1 397 ? 28.987 -0.258 -47.964 1.00 83.00 397 PHE A C 1
ATOM 3228 O O . PHE A 1 397 ? 29.979 -0.010 -48.645 1.00 83.00 397 PHE A O 1
ATOM 3235 N N . LEU A 1 398 ? 28.759 -1.474 -47.468 1.00 85.94 398 LEU A N 1
ATOM 3236 C CA . LEU A 1 398 ? 29.667 -2.611 -47.631 1.00 85.94 398 LEU A CA 1
ATOM 3237 C C . LEU A 1 398 ? 29.165 -3.633 -48.658 1.00 85.94 398 LEU A C 1
ATOM 3239 O O . LEU A 1 398 ? 29.925 -4.526 -49.028 1.00 85.94 398 LEU A O 1
ATOM 3243 N N . GLU A 1 399 ? 27.920 -3.521 -49.134 1.00 80.62 399 GLU A N 1
ATOM 3244 C CA . GLU A 1 399 ? 27.325 -4.472 -50.084 1.00 80.62 399 GLU A CA 1
ATOM 3245 C C . GLU A 1 399 ? 28.131 -4.577 -51.382 1.00 80.62 399 GLU A C 1
ATOM 3247 O O . GLU A 1 399 ? 28.552 -5.673 -51.752 1.00 80.62 399 GLU A O 1
ATOM 3252 N N . MET A 1 400 ? 28.427 -3.446 -52.035 1.00 81.38 400 MET A N 1
ATOM 3253 C CA . MET A 1 400 ? 29.204 -3.453 -53.282 1.00 81.38 400 MET A CA 1
ATOM 3254 C C . MET A 1 400 ? 30.626 -3.989 -53.083 1.00 81.38 400 MET A C 1
ATOM 3256 O O . MET A 1 400 ? 31.126 -4.729 -53.929 1.00 81.38 400 MET A O 1
ATOM 3260 N N . LEU A 1 401 ? 31.266 -3.661 -51.955 1.00 84.31 401 LEU A N 1
ATOM 3261 C CA . LEU A 1 401 ? 32.615 -4.139 -51.639 1.00 84.31 401 LEU A CA 1
ATOM 3262 C C . LEU A 1 401 ? 32.636 -5.657 -51.400 1.00 84.31 401 LEU A C 1
ATOM 3264 O O . LEU A 1 401 ? 33.546 -6.341 -51.866 1.00 84.31 401 LEU A O 1
ATOM 3268 N N . ARG A 1 402 ? 31.620 -6.203 -50.716 1.00 85.69 402 ARG A N 1
ATOM 3269 C CA . ARG A 1 402 ? 31.456 -7.657 -50.525 1.00 85.69 402 ARG A CA 1
ATOM 3270 C C . ARG A 1 402 ? 31.175 -8.365 -51.842 1.00 85.69 402 ARG A C 1
ATOM 3272 O O . ARG A 1 402 ? 31.794 -9.389 -52.106 1.00 85.69 402 ARG A O 1
ATOM 3279 N N . MET A 1 403 ? 30.308 -7.798 -52.681 1.00 81.56 403 MET A N 1
ATOM 3280 C CA . MET A 1 403 ? 29.997 -8.347 -54.001 1.00 81.56 403 MET A CA 1
ATOM 3281 C C . MET A 1 403 ? 31.247 -8.430 -54.883 1.00 81.56 403 MET A C 1
ATOM 3283 O O . MET A 1 403 ? 31.501 -9.471 -55.477 1.00 81.56 403 MET A O 1
ATOM 3287 N N . GLN A 1 404 ? 32.064 -7.372 -54.931 1.00 83.19 404 GLN A N 1
ATOM 3288 C CA . GLN A 1 404 ? 33.318 -7.369 -55.695 1.00 83.19 404 GLN A CA 1
ATOM 3289 C C . GLN A 1 404 ? 34.322 -8.409 -55.185 1.00 83.19 404 GLN A C 1
ATOM 3291 O O . GLN A 1 404 ? 35.005 -9.041 -55.989 1.00 83.19 404 GLN A O 1
ATOM 3296 N N . LYS A 1 405 ? 34.411 -8.592 -53.863 1.00 83.06 405 LYS A N 1
ATOM 3297 C CA . LYS A 1 405 ? 35.348 -9.540 -53.253 1.00 83.06 405 LYS A CA 1
ATOM 3298 C C . LYS A 1 405 ? 34.937 -10.998 -53.471 1.00 83.06 405 LYS A C 1
ATOM 3300 O O . LYS A 1 405 ? 35.789 -11.817 -53.794 1.00 83.06 405 LYS A O 1
ATOM 3305 N N . GLU A 1 406 ? 33.649 -11.307 -53.336 1.00 82.81 406 GLU A N 1
ATOM 3306 C CA . GLU A 1 406 ? 33.129 -12.675 -53.482 1.00 82.81 406 GLU A CA 1
ATOM 3307 C C . GLU A 1 406 ? 32.844 -13.077 -54.942 1.00 82.81 406 GLU A C 1
ATOM 3309 O O . GLU A 1 406 ? 32.620 -14.250 -55.242 1.00 82.81 406 GLU A O 1
ATOM 3314 N N . LEU A 1 407 ? 32.931 -12.130 -55.888 1.00 77.50 407 LEU A N 1
ATOM 3315 C CA . LEU A 1 407 ? 32.851 -12.409 -57.328 1.00 77.50 407 LEU A CA 1
ATOM 3316 C C . LEU A 1 407 ? 33.903 -13.442 -57.785 1.00 77.50 407 LEU A C 1
ATOM 3318 O O . LEU A 1 407 ? 33.715 -14.117 -58.792 1.00 77.50 407 LEU A O 1
ATOM 3322 N N . GLN A 1 408 ? 35.020 -13.552 -57.057 1.00 70.81 408 GLN A N 1
ATOM 3323 C CA . GLN A 1 408 ? 36.154 -14.423 -57.385 1.00 70.81 408 GLN A CA 1
ATOM 3324 C C . GLN A 1 408 ? 36.057 -15.832 -56.769 1.00 70.81 408 GLN A C 1
ATOM 3326 O O . GLN A 1 408 ? 36.746 -16.743 -57.217 1.00 70.81 408 GLN A O 1
ATOM 3331 N N . THR A 1 409 ? 35.220 -16.022 -55.749 1.00 71.88 409 THR A N 1
ATOM 3332 C CA . THR A 1 409 ? 35.177 -17.210 -54.869 1.00 71.88 409 THR A CA 1
ATOM 3333 C C . THR A 1 409 ? 33.889 -18.027 -55.014 1.00 71.88 409 THR A C 1
ATOM 3335 O O . THR A 1 409 ? 33.788 -19.093 -54.413 1.00 71.88 409 THR A O 1
ATOM 3338 N N . MET A 1 410 ? 32.926 -17.573 -55.832 1.00 74.06 410 MET A N 1
ATOM 3339 C CA . MET A 1 410 ? 31.625 -18.229 -56.087 1.00 74.06 410 MET A CA 1
ATOM 3340 C C . MET A 1 410 ? 30.746 -18.413 -54.831 1.00 74.06 410 MET A C 1
ATOM 3342 O O . MET A 1 410 ? 29.813 -19.216 -54.841 1.00 74.06 410 MET A O 1
ATOM 3346 N N . ILE A 1 411 ? 31.010 -17.666 -53.753 1.00 76.81 411 ILE A N 1
ATOM 3347 C CA . ILE A 1 411 ? 30.186 -17.654 -52.535 1.00 76.81 411 ILE A CA 1
ATOM 3348 C C . ILE A 1 411 ? 29.108 -16.565 -52.680 1.00 76.81 411 ILE A C 1
ATOM 3350 O O . ILE A 1 411 ? 29.421 -15.454 -53.118 1.00 76.81 411 ILE A O 1
ATOM 3354 N N . PRO A 1 412 ? 27.840 -16.817 -52.300 1.00 78.56 412 PRO A N 1
ATOM 3355 C CA . PRO A 1 412 ? 26.824 -15.769 -52.262 1.00 78.56 412 PRO A CA 1
ATOM 3356 C C . PRO A 1 412 ? 27.255 -14.623 -51.332 1.00 78.56 412 PRO A C 1
ATOM 3358 O O . PRO A 1 412 ? 27.356 -14.800 -50.118 1.00 78.56 412 PRO A O 1
ATOM 3361 N N . TYR A 1 413 ? 27.475 -13.417 -51.870 1.00 77.25 413 TYR A N 1
ATOM 3362 C CA . TYR A 1 413 ? 27.954 -12.274 -51.072 1.00 77.25 413 TYR A CA 1
ATOM 3363 C C . TYR A 1 413 ? 26.988 -11.869 -49.950 1.00 77.25 413 TYR A C 1
ATOM 3365 O O . TYR A 1 413 ? 27.414 -11.246 -48.984 1.00 77.25 413 TYR A O 1
ATOM 3373 N N . CYS A 1 414 ? 25.702 -12.220 -50.050 1.00 75.50 414 CYS A N 1
ATOM 3374 C CA . CYS A 1 414 ? 24.718 -12.000 -48.989 1.00 75.50 414 CYS A CA 1
ATOM 3375 C C . CYS A 1 414 ? 24.982 -12.867 -47.746 1.00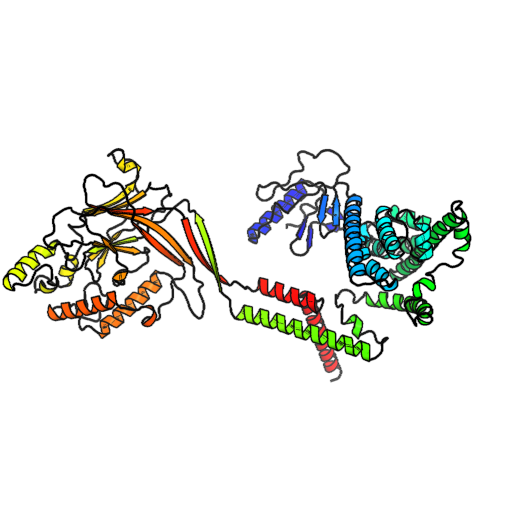 75.50 414 CYS A C 1
ATOM 3377 O O . CYS A 1 414 ? 24.667 -12.440 -46.638 1.00 75.50 414 CYS A O 1
ATOM 3379 N N . GLU A 1 415 ? 25.600 -14.039 -47.914 1.00 75.94 415 GLU A N 1
ATOM 3380 C CA . GLU A 1 415 ? 25.921 -14.985 -46.837 1.00 75.94 415 GLU A CA 1
ATOM 3381 C C . GLU A 1 415 ? 27.339 -14.784 -46.272 1.00 75.94 415 GLU A C 1
ATOM 3383 O O . GLU A 1 415 ? 27.663 -15.292 -45.199 1.00 75.94 415 GLU A O 1
ATOM 3388 N N . SER A 1 416 ? 28.192 -14.012 -46.956 1.00 79.88 416 SER A N 1
ATOM 3389 C CA . SER A 1 416 ? 29.571 -13.771 -46.519 1.00 79.88 416 SER A CA 1
ATOM 3390 C C . SER A 1 416 ? 29.654 -12.776 -45.355 1.00 79.88 416 SER A C 1
ATOM 3392 O O . SER A 1 416 ? 28.938 -11.781 -45.315 1.00 79.88 416 SER A O 1
ATOM 3394 N N . SER A 1 417 ? 30.543 -12.989 -44.383 1.00 84.88 417 SER A N 1
ATOM 3395 C CA . SER A 1 417 ? 30.712 -12.034 -43.274 1.00 84.88 417 SER A CA 1
ATOM 3396 C C . SER A 1 417 ? 31.312 -10.712 -43.762 1.00 84.88 417 SER A C 1
ATOM 3398 O O . SER A 1 417 ? 32.260 -10.721 -44.538 1.00 84.88 417 SER A O 1
ATOM 3400 N N . ALA A 1 418 ? 30.860 -9.561 -43.249 1.00 86.56 418 ALA A N 1
ATOM 3401 C CA . ALA A 1 418 ? 31.482 -8.265 -43.562 1.00 86.56 418 ALA A CA 1
ATOM 3402 C C . ALA A 1 418 ? 32.968 -8.193 -43.150 1.00 86.56 418 ALA A C 1
ATOM 3404 O O . ALA A 1 418 ? 33.745 -7.440 -43.737 1.00 86.56 418 ALA A O 1
ATOM 3405 N N . LEU A 1 419 ? 33.381 -9.030 -42.190 1.00 89.00 419 LEU A N 1
ATOM 3406 C CA . LEU A 1 419 ? 34.756 -9.137 -41.700 1.00 89.00 419 LEU A CA 1
ATOM 3407 C C . LEU A 1 419 ? 35.753 -9.612 -42.761 1.00 89.00 419 LEU A C 1
ATOM 3409 O O . LEU A 1 419 ? 36.948 -9.364 -42.612 1.00 89.00 419 LEU A O 1
ATOM 3413 N N . ILE A 1 420 ? 35.291 -10.235 -43.854 1.00 87.44 420 ILE A N 1
ATOM 3414 C CA . ILE A 1 420 ? 36.175 -10.591 -44.970 1.00 87.44 420 ILE A CA 1
ATOM 3415 C C . ILE A 1 420 ? 36.857 -9.357 -45.560 1.00 87.44 420 ILE A C 1
ATOM 3417 O O . ILE A 1 420 ? 37.918 -9.491 -46.154 1.00 87.44 420 ILE A O 1
ATOM 3421 N N . LEU A 1 421 ? 36.269 -8.161 -45.436 1.00 87.81 421 LEU A N 1
ATOM 3422 C CA . LEU A 1 421 ? 36.781 -6.930 -46.039 1.00 87.81 421 LEU A CA 1
ATOM 3423 C C . LEU A 1 421 ? 38.004 -6.350 -45.316 1.00 87.81 421 LEU A C 1
ATOM 3425 O O . LEU A 1 421 ? 38.625 -5.437 -45.859 1.00 87.81 421 LEU A O 1
ATOM 3429 N N . LEU A 1 422 ? 38.372 -6.875 -44.141 1.00 88.62 422 LEU A N 1
ATOM 3430 C CA . LEU A 1 422 ? 39.542 -6.406 -43.398 1.00 88.62 422 LEU A CA 1
ATOM 3431 C C . LEU A 1 422 ? 40.813 -6.516 -44.246 1.00 88.62 422 LEU A C 1
ATOM 3433 O O . LEU A 1 422 ? 41.108 -7.555 -44.844 1.00 88.62 422 LEU A O 1
ATOM 3437 N N . ASN A 1 423 ? 41.564 -5.421 -44.291 1.00 84.50 423 ASN A N 1
ATOM 3438 C CA . ASN A 1 423 ? 42.863 -5.324 -44.944 1.00 84.50 423 ASN A CA 1
ATOM 3439 C C . ASN A 1 423 ? 43.678 -4.189 -44.273 1.00 84.50 423 ASN A C 1
ATOM 3441 O O . ASN A 1 423 ? 43.139 -3.474 -43.428 1.00 84.50 423 ASN A O 1
ATOM 3445 N N . PRO A 1 424 ? 44.958 -3.972 -44.624 1.00 80.88 424 PRO A N 1
ATOM 3446 C CA . PRO A 1 424 ? 45.767 -2.917 -44.002 1.00 80.88 424 PRO A CA 1
ATOM 3447 C C . PRO A 1 424 ? 45.210 -1.485 -44.146 1.00 80.88 424 PRO A C 1
ATOM 3449 O O . PRO A 1 424 ? 45.582 -0.614 -43.366 1.00 80.88 424 PRO A O 1
ATOM 3452 N N . GLN A 1 425 ? 44.333 -1.229 -45.124 1.00 82.25 425 GLN A N 1
ATOM 3453 C CA . GLN A 1 425 ? 43.692 0.073 -45.359 1.00 82.25 425 GLN A CA 1
ATOM 3454 C C . GLN A 1 425 ? 42.340 0.209 -44.628 1.00 82.25 425 GLN A C 1
ATOM 3456 O O . GLN A 1 425 ? 41.962 1.310 -44.234 1.00 82.25 425 GLN A O 1
ATOM 3461 N N . LEU A 1 426 ? 41.625 -0.900 -44.416 1.00 87.06 426 LEU A N 1
ATOM 3462 C CA . LEU A 1 426 ? 40.336 -0.985 -43.734 1.00 87.06 426 LEU A CA 1
ATOM 3463 C C . LEU A 1 426 ? 40.486 -1.801 -42.445 1.00 87.06 426 LEU A C 1
ATOM 3465 O O . LEU A 1 426 ? 40.340 -3.026 -42.434 1.00 87.06 426 LEU A O 1
ATOM 3469 N N . ASN A 1 427 ? 40.793 -1.098 -41.355 1.00 90.31 427 ASN A N 1
ATOM 3470 C CA . ASN A 1 427 ? 40.923 -1.699 -40.033 1.00 90.31 427 ASN A CA 1
ATOM 3471 C C . ASN A 1 427 ? 39.554 -2.057 -39.421 1.00 90.31 427 ASN A C 1
ATOM 3473 O O . ASN A 1 427 ? 38.493 -1.654 -39.894 1.00 90.31 427 ASN A O 1
ATOM 3477 N N . ILE A 1 428 ? 39.573 -2.816 -38.325 1.00 90.56 428 ILE A N 1
ATOM 3478 C CA . ILE A 1 428 ? 38.341 -3.312 -37.705 1.00 90.56 428 ILE A CA 1
ATOM 3479 C C . ILE A 1 428 ? 37.454 -2.209 -37.115 1.00 90.56 428 ILE A C 1
ATOM 3481 O O . ILE A 1 428 ? 36.234 -2.336 -37.137 1.00 90.56 428 ILE A O 1
ATOM 3485 N N . SER A 1 429 ? 38.028 -1.104 -36.629 1.00 90.38 429 SER A N 1
ATOM 3486 C CA . SER A 1 429 ? 37.227 0.006 -36.102 1.00 90.38 429 SER A CA 1
ATOM 3487 C C . SER A 1 429 ? 36.484 0.727 -37.221 1.00 90.38 429 SER A C 1
ATOM 3489 O O . SER A 1 429 ? 35.285 0.954 -37.082 1.00 90.38 429 SER A O 1
ATOM 3491 N N . THR A 1 430 ? 37.174 1.043 -38.322 1.00 90.81 430 THR A N 1
ATOM 3492 C CA . THR A 1 430 ? 36.571 1.715 -39.478 1.00 90.81 430 THR A CA 1
ATOM 3493 C C . THR A 1 430 ? 35.548 0.819 -40.161 1.00 90.81 430 THR A C 1
ATOM 3495 O O . THR A 1 430 ? 34.502 1.307 -40.577 1.00 90.81 430 THR A O 1
ATOM 3498 N N . LEU A 1 431 ? 35.779 -0.498 -40.198 1.00 91.56 431 LEU A N 1
ATOM 3499 C CA . LEU A 1 431 ? 34.773 -1.456 -40.652 1.00 91.56 431 LEU A CA 1
ATOM 3500 C C . LEU A 1 431 ? 33.492 -1.381 -39.800 1.00 91.56 431 LEU A C 1
ATOM 3502 O O . LEU A 1 431 ? 32.404 -1.308 -40.363 1.00 91.56 431 LEU A O 1
ATOM 3506 N N . TRP A 1 432 ? 33.602 -1.334 -38.466 1.00 91.62 432 TRP A N 1
ATOM 3507 C CA . TRP A 1 432 ? 32.438 -1.198 -37.570 1.00 91.62 432 TRP A CA 1
ATOM 3508 C C . TRP A 1 432 ? 31.690 0.129 -37.745 1.00 91.62 432 TRP A C 1
ATOM 3510 O O . TRP A 1 432 ? 30.464 0.165 -37.619 1.00 91.62 432 TRP A O 1
ATOM 3520 N N . ASP A 1 433 ? 32.411 1.211 -38.043 1.00 91.69 433 ASP A N 1
ATOM 3521 C CA . ASP A 1 433 ? 31.815 2.520 -38.328 1.00 91.69 433 ASP A CA 1
ATOM 3522 C C . ASP A 1 433 ? 31.025 2.499 -39.654 1.00 91.69 433 ASP A C 1
ATOM 3524 O O . ASP A 1 433 ? 29.992 3.159 -39.773 1.00 91.69 433 ASP A O 1
ATOM 3528 N N . LEU A 1 434 ? 31.451 1.681 -40.629 1.00 91.06 434 LEU A N 1
ATOM 3529 C CA . LEU A 1 434 ? 30.737 1.446 -41.893 1.00 91.06 434 LEU A CA 1
ATOM 3530 C C . LEU A 1 434 ? 29.592 0.423 -41.780 1.00 91.06 434 LEU A C 1
ATOM 3532 O O . LEU A 1 434 ? 28.691 0.414 -42.621 1.00 91.06 434 LEU A O 1
ATOM 3536 N N . MET A 1 435 ? 29.588 -0.418 -40.744 1.00 90.38 435 MET A N 1
ATOM 3537 C CA . MET A 1 435 ? 28.479 -1.316 -40.396 1.00 90.38 435 MET A CA 1
ATOM 3538 C C . MET A 1 435 ? 27.362 -0.529 -39.695 1.00 90.38 435 MET A C 1
ATOM 3540 O O . MET A 1 435 ? 27.101 -0.720 -38.513 1.00 90.38 435 MET A O 1
ATOM 3544 N N . THR A 1 436 ? 26.731 0.404 -40.401 1.00 89.94 436 THR A N 1
ATOM 3545 C CA . THR A 1 436 ? 25.810 1.403 -39.833 1.00 89.94 436 THR A CA 1
ATOM 3546 C C . THR A 1 436 ? 24.468 1.438 -40.570 1.00 89.94 436 THR A C 1
ATOM 3548 O O . THR A 1 436 ? 24.329 0.877 -41.656 1.00 89.94 436 THR A O 1
ATOM 3551 N N . LEU A 1 437 ? 23.476 2.119 -39.988 1.00 86.88 437 LEU A N 1
ATOM 3552 C CA . LEU A 1 437 ? 22.179 2.397 -40.616 1.00 86.88 437 LEU A CA 1
ATOM 3553 C C . LEU A 1 437 ? 22.187 3.609 -41.558 1.00 86.88 437 LEU A C 1
ATOM 3555 O O . LEU A 1 437 ? 21.173 3.872 -42.206 1.00 86.88 437 LEU A O 1
ATOM 3559 N N . ASN A 1 438 ? 23.297 4.344 -41.663 1.00 87.06 438 ASN A N 1
ATOM 3560 C CA . ASN A 1 438 ? 23.407 5.463 -42.602 1.00 87.06 438 ASN A CA 1
ATOM 3561 C C . ASN A 1 438 ? 23.105 5.010 -44.045 1.00 87.06 438 ASN A C 1
ATOM 3563 O O . ASN A 1 438 ? 23.601 3.988 -44.517 1.00 87.06 438 ASN A O 1
ATOM 3567 N N . GLY A 1 439 ? 22.257 5.772 -44.741 1.00 80.12 439 GLY A N 1
ATOM 3568 C CA . GLY A 1 439 ? 21.751 5.430 -46.076 1.00 80.12 439 GLY A CA 1
ATOM 3569 C C . GLY A 1 439 ? 20.637 4.371 -46.095 1.00 80.12 439 GLY A C 1
ATOM 3570 O O . GLY A 1 439 ? 20.084 4.101 -47.156 1.00 80.12 439 GLY A O 1
ATOM 3571 N N . THR A 1 440 ? 20.297 3.767 -44.951 1.00 83.00 440 THR A N 1
ATOM 3572 C CA . THR A 1 440 ? 19.110 2.903 -44.789 1.00 83.00 440 THR A CA 1
ATOM 3573 C C . THR A 1 440 ? 18.013 3.641 -44.026 1.00 83.00 440 THR A C 1
ATOM 3575 O O . THR A 1 440 ? 16.881 3.707 -44.498 1.00 83.00 440 THR A O 1
ATOM 3578 N N . LEU A 1 441 ? 18.355 4.220 -42.871 1.00 86.50 441 LEU A N 1
ATOM 3579 C CA . LEU A 1 441 ? 17.496 5.135 -42.121 1.00 86.50 441 LEU A CA 1
ATOM 3580 C C . LEU A 1 441 ? 17.680 6.550 -42.684 1.00 86.50 441 LEU A C 1
ATOM 3582 O O . LEU A 1 441 ? 18.803 7.056 -42.713 1.00 86.50 441 LEU A O 1
ATOM 3586 N N . THR A 1 442 ? 16.596 7.169 -43.147 1.00 84.69 442 THR A N 1
ATOM 3587 C CA . THR A 1 442 ? 16.639 8.489 -43.794 1.00 84.69 442 THR A CA 1
ATOM 3588 C C . THR A 1 442 ? 16.331 9.621 -42.826 1.00 84.69 442 THR A C 1
ATOM 3590 O O . THR A 1 442 ? 16.986 10.655 -42.879 1.00 84.69 442 THR A O 1
ATOM 3593 N N . ASP A 1 443 ? 15.327 9.441 -41.964 1.00 85.56 443 ASP A N 1
ATOM 3594 C CA . ASP A 1 443 ? 14.865 10.483 -41.044 1.00 85.56 443 ASP A CA 1
ATOM 3595 C C . ASP A 1 443 ? 14.149 9.874 -39.825 1.00 85.56 443 ASP A C 1
ATOM 3597 O O . ASP A 1 443 ? 13.642 8.749 -39.888 1.00 85.56 443 ASP A O 1
ATOM 3601 N N . ALA A 1 444 ? 14.100 10.617 -38.720 1.00 87.25 444 ALA A N 1
ATOM 3602 C CA . ALA A 1 444 ? 13.442 10.220 -37.479 1.00 87.25 444 ALA A CA 1
ATOM 3603 C C . ALA A 1 444 ? 12.846 11.442 -36.772 1.00 87.25 444 ALA A C 1
ATOM 3605 O O . ALA A 1 444 ? 13.567 12.373 -36.415 1.00 87.25 444 ALA A O 1
ATOM 3606 N N . TYR A 1 445 ? 11.536 11.437 -36.533 1.00 84.88 445 TYR A N 1
ATOM 3607 C CA . TYR A 1 445 ? 10.863 12.559 -35.879 1.00 84.88 445 TYR A CA 1
ATOM 3608 C C . TYR A 1 445 ? 9.622 12.138 -35.097 1.00 84.88 445 TYR A C 1
ATOM 3610 O O . TYR A 1 445 ? 9.052 11.060 -35.288 1.00 84.88 445 TYR A O 1
ATOM 3618 N N . VAL A 1 446 ? 9.206 13.019 -34.188 1.00 84.06 446 VAL A N 1
ATOM 3619 C CA . VAL A 1 446 ? 7.911 12.924 -33.516 1.00 84.06 446 VAL A CA 1
ATOM 3620 C C . VAL A 1 446 ? 6.839 13.404 -34.492 1.00 84.06 446 VAL A C 1
ATOM 3622 O O . VAL A 1 446 ? 6.962 14.482 -35.064 1.00 84.06 446 VAL A O 1
ATOM 3625 N N . VAL A 1 447 ? 5.811 12.589 -34.700 1.00 79.25 447 VAL A N 1
ATOM 3626 C CA . VAL A 1 447 ? 4.665 12.868 -35.568 1.00 79.25 447 VAL A CA 1
ATOM 3627 C C . VAL A 1 447 ? 3.466 13.209 -34.702 1.00 79.25 447 VAL A C 1
ATOM 3629 O O . VAL A 1 447 ? 3.146 12.459 -33.775 1.00 79.25 447 VAL A O 1
ATOM 3632 N N . SER A 1 448 ? 2.778 14.301 -35.031 1.00 73.50 448 SER A N 1
ATOM 3633 C CA . SER A 1 448 ? 1.475 14.642 -34.471 1.00 73.50 448 SER A CA 1
ATOM 3634 C C . SER A 1 448 ? 0.336 14.289 -35.430 1.00 73.50 448 SER A C 1
ATOM 3636 O O . SER A 1 448 ? 0.474 14.375 -36.650 1.00 73.50 448 SER A O 1
ATOM 3638 N N . ARG A 1 449 ? -0.852 13.965 -34.907 1.00 62.66 449 ARG A N 1
ATOM 3639 C CA . ARG A 1 449 ? -2.069 13.813 -35.728 1.00 62.66 449 ARG A CA 1
ATOM 3640 C C . ARG A 1 449 ? -2.437 15.096 -36.484 1.00 62.66 449 ARG A C 1
ATOM 3642 O O . ARG A 1 449 ? -3.076 15.012 -37.533 1.00 62.66 449 ARG A O 1
ATOM 3649 N N . ALA A 1 450 ? -2.034 16.260 -35.973 1.00 51.81 450 ALA A N 1
ATOM 3650 C CA . ALA A 1 450 ? -2.191 17.539 -36.662 1.00 51.81 450 ALA A CA 1
ATOM 3651 C C . ALA A 1 450 ? -1.308 17.641 -37.923 1.00 51.81 450 ALA A C 1
ATOM 3653 O O . ALA A 1 450 ? -1.747 18.231 -38.910 1.00 51.81 450 ALA A O 1
ATOM 3654 N N . ASP A 1 451 ? -0.133 16.997 -37.936 1.00 50.09 451 ASP A N 1
ATOM 3655 C CA . ASP A 1 451 ? 0.797 17.021 -39.077 1.00 50.09 451 ASP A CA 1
ATOM 3656 C C . ASP A 1 451 ? 0.263 16.235 -40.285 1.00 50.09 451 ASP A C 1
ATOM 3658 O O . ASP A 1 451 ? 0.563 16.560 -41.432 1.00 50.09 451 ASP A O 1
ATOM 3662 N N . VAL A 1 452 ? -0.570 15.215 -40.044 1.00 49.81 452 VAL A N 1
ATOM 3663 C CA . VAL A 1 452 ? -1.086 14.308 -41.088 1.00 49.81 452 VAL A CA 1
ATOM 3664 C C . VAL A 1 452 ? -2.217 14.943 -41.918 1.00 49.81 452 VAL A C 1
ATOM 3666 O O . VAL A 1 452 ? -2.490 14.489 -43.026 1.00 49.81 452 VAL A O 1
ATOM 3669 N N . PHE A 1 453 ? -2.882 15.997 -41.423 1.00 40.81 453 PHE A N 1
ATOM 3670 C CA . PHE A 1 453 ? -4.085 16.551 -42.067 1.00 40.81 453 PHE A CA 1
ATOM 3671 C C . PHE A 1 453 ? -3.855 17.789 -42.948 1.00 40.81 453 PHE A C 1
ATOM 3673 O O . PHE A 1 453 ? -4.694 18.048 -43.808 1.00 40.81 453 PHE A O 1
ATOM 3680 N N . TRP A 1 454 ? -2.764 18.546 -42.767 1.00 35.44 454 TRP A N 1
ATOM 3681 C CA . TRP A 1 454 ? -2.596 19.843 -43.448 1.00 35.44 454 TRP A CA 1
ATOM 3682 C C . TRP A 1 454 ? -1.262 20.084 -44.153 1.00 35.44 454 TRP A C 1
ATOM 3684 O O . TRP A 1 454 ? -1.104 21.153 -44.728 1.00 35.44 454 TRP A O 1
ATOM 3694 N N . GLY A 1 455 ? -0.315 19.139 -44.176 1.00 44.59 455 GLY A N 1
ATOM 3695 C CA . GLY A 1 455 ? 0.919 19.265 -44.975 1.00 44.59 455 GLY A CA 1
ATOM 3696 C C . GLY A 1 455 ? 1.855 20.433 -44.605 1.00 44.59 455 GLY A C 1
ATOM 3697 O O . GLY A 1 455 ? 2.990 20.468 -45.072 1.00 44.59 455 GLY A O 1
ATOM 3698 N N . GLU A 1 456 ? 1.432 21.349 -43.735 1.00 40.97 456 GLU A N 1
ATOM 3699 C CA . GLU A 1 456 ? 2.227 22.421 -43.150 1.00 40.97 456 GLU A CA 1
ATOM 3700 C C . GLU A 1 456 ? 2.510 22.103 -41.679 1.00 40.97 456 GLU A C 1
ATOM 3702 O O . GLU A 1 456 ? 1.599 21.969 -40.861 1.00 40.97 456 GLU A O 1
ATOM 3707 N N . ARG A 1 457 ? 3.806 21.987 -41.352 1.00 47.91 457 ARG A N 1
ATOM 3708 C CA . ARG A 1 457 ? 4.323 21.814 -39.987 1.00 47.91 457 ARG A CA 1
ATOM 3709 C C . ARG A 1 457 ? 4.024 23.065 -39.169 1.00 47.91 457 ARG A C 1
ATOM 3711 O O . ARG A 1 457 ? 4.794 24.025 -39.192 1.00 47.91 457 ARG A O 1
ATOM 3718 N N . LEU A 1 458 ? 2.929 23.053 -38.427 1.00 40.72 458 LEU A N 1
ATOM 3719 C CA . LEU A 1 458 ? 2.618 24.082 -37.445 1.00 40.72 458 LEU A CA 1
ATOM 3720 C C . LEU A 1 458 ? 2.459 23.425 -36.074 1.00 40.72 458 LEU A C 1
ATOM 3722 O O . LEU A 1 458 ? 1.699 22.478 -35.914 1.00 40.72 458 LEU A O 1
ATOM 3726 N N . PHE A 1 459 ? 3.163 24.016 -35.106 1.00 42.28 459 PHE A N 1
ATOM 3727 C CA . PHE A 1 459 ? 3.362 23.647 -33.700 1.00 42.28 459 PHE A CA 1
ATOM 3728 C C . PHE A 1 459 ? 4.640 22.856 -33.394 1.00 42.28 459 PHE A C 1
ATOM 3730 O O . PHE A 1 459 ? 4.993 21.874 -34.036 1.00 42.28 459 PHE A O 1
ATOM 3737 N N . ILE A 1 460 ? 5.350 23.374 -32.388 1.00 49.97 460 ILE A N 1
ATOM 3738 C CA . ILE A 1 460 ? 6.621 22.921 -31.824 1.00 49.97 460 ILE A CA 1
ATOM 3739 C C . ILE A 1 460 ? 6.480 21.441 -31.449 1.00 49.97 460 ILE A C 1
ATOM 3741 O O . ILE A 1 460 ? 6.001 21.108 -30.366 1.00 49.97 460 ILE A O 1
ATOM 3745 N N . SER A 1 461 ? 6.827 20.551 -32.377 1.00 57.12 461 SER A N 1
ATOM 3746 C CA . SER A 1 461 ? 6.895 19.125 -32.088 1.00 57.12 461 SER A CA 1
ATOM 3747 C C . SER A 1 461 ? 8.057 18.894 -31.118 1.00 57.12 461 SER A C 1
ATOM 3749 O O . SER A 1 461 ? 9.114 19.508 -31.298 1.00 57.12 461 SER A O 1
ATOM 3751 N N . PRO A 1 462 ? 7.885 18.046 -30.090 1.00 65.69 462 PRO A N 1
ATOM 3752 C CA . PRO A 1 462 ? 8.967 17.678 -29.185 1.00 65.69 462 PRO A CA 1
ATOM 3753 C C . PRO A 1 462 ? 10.184 17.216 -29.990 1.00 65.69 462 PRO A C 1
ATOM 3755 O O . PRO A 1 462 ? 10.053 16.398 -30.904 1.00 65.69 462 PRO A O 1
ATOM 3758 N N . THR A 1 463 ? 11.366 17.750 -29.686 1.00 73.62 463 THR A N 1
ATOM 3759 C CA . THR A 1 463 ? 12.581 17.392 -30.421 1.00 73.62 463 THR A CA 1
ATOM 3760 C C . THR A 1 463 ? 13.057 16.013 -29.990 1.00 73.62 463 THR A C 1
ATOM 3762 O O . THR A 1 463 ? 13.425 15.808 -28.832 1.00 73.62 463 THR A O 1
ATOM 3765 N N . LEU A 1 464 ? 13.088 15.074 -30.934 1.00 83.94 464 LEU A N 1
ATOM 3766 C CA . LEU A 1 464 ? 13.718 13.776 -30.733 1.00 83.94 464 LEU A CA 1
ATOM 3767 C C . LEU A 1 464 ? 15.235 13.980 -30.627 1.00 83.94 464 LEU A C 1
ATOM 3769 O O . LEU A 1 464 ? 15.857 14.505 -31.548 1.00 83.94 464 LEU A O 1
ATOM 3773 N N . SER A 1 465 ? 15.828 13.595 -29.500 1.00 85.62 465 SER A N 1
ATOM 3774 C CA . SER A 1 465 ? 17.275 13.696 -29.294 1.00 85.62 465 SER A CA 1
ATOM 3775 C C . SER A 1 465 ? 17.971 12.488 -29.916 1.00 85.62 465 SER A C 1
ATOM 3777 O O . SER A 1 465 ? 17.550 11.355 -29.692 1.00 85.62 465 SER A O 1
ATOM 3779 N N . GLY A 1 466 ? 19.038 12.711 -30.685 1.00 84.00 466 GLY A N 1
ATOM 3780 C CA . GLY A 1 466 ? 19.819 11.646 -31.321 1.00 84.00 466 GLY A CA 1
ATOM 3781 C C . GLY A 1 466 ? 20.165 11.933 -32.791 1.00 84.00 466 GLY A C 1
ATOM 3782 O O . GLY A 1 466 ? 19.859 13.017 -33.287 1.00 84.00 466 GLY A O 1
ATOM 3783 N N . PRO A 1 467 ? 20.800 10.976 -33.493 1.00 88.19 467 PRO A N 1
ATOM 3784 C CA . PRO A 1 467 ? 21.177 9.654 -32.994 1.00 88.19 467 PRO A CA 1
ATOM 3785 C C . PRO A 1 467 ? 22.448 9.685 -32.134 1.00 88.19 467 PRO A C 1
ATOM 3787 O O . PRO A 1 467 ? 23.476 10.228 -32.536 1.00 88.19 467 PRO A O 1
ATOM 3790 N N . ILE A 1 468 ? 22.409 9.033 -30.972 1.00 90.38 468 ILE A N 1
ATOM 3791 C CA . ILE A 1 468 ? 23.626 8.620 -30.263 1.00 90.38 468 ILE A CA 1
ATOM 3792 C C . ILE A 1 468 ? 24.101 7.324 -30.918 1.00 90.38 468 ILE A C 1
ATOM 3794 O O . ILE A 1 468 ? 23.342 6.358 -31.004 1.00 90.38 468 ILE A O 1
ATOM 3798 N N . VAL A 1 469 ? 25.341 7.306 -31.408 1.00 91.50 469 VAL A N 1
ATOM 3799 C CA . VAL A 1 469 ? 25.909 6.133 -32.081 1.00 91.50 469 VAL A CA 1
ATOM 3800 C C . VAL A 1 469 ? 26.568 5.218 -31.054 1.00 91.50 469 VAL A C 1
ATOM 3802 O O . VAL A 1 469 ? 27.536 5.603 -30.399 1.00 91.50 469 VAL A O 1
ATOM 3805 N N . THR A 1 470 ? 26.072 3.988 -30.942 1.00 90.44 470 THR A N 1
ATOM 3806 C CA . THR A 1 470 ? 26.611 2.965 -30.039 1.00 90.44 470 THR A CA 1
ATOM 3807 C C . THR A 1 470 ? 27.099 1.770 -30.847 1.00 90.44 470 THR A C 1
ATOM 3809 O O . THR A 1 470 ? 26.357 1.203 -31.648 1.00 90.44 470 THR A O 1
ATOM 3812 N N . LYS A 1 471 ? 28.354 1.360 -30.637 1.00 91.25 471 LYS A N 1
ATOM 3813 C CA . LYS A 1 471 ? 28.899 0.143 -31.251 1.00 91.25 471 LYS A CA 1
ATOM 3814 C C . LYS A 1 471 ? 28.350 -1.074 -30.505 1.00 91.25 471 LYS A C 1
ATOM 3816 O O . LYS A 1 471 ? 28.453 -1.141 -29.284 1.00 91.25 471 LYS A O 1
ATOM 3821 N N . THR A 1 472 ? 27.792 -2.030 -31.238 1.00 90.50 472 THR A N 1
ATOM 3822 C CA . THR A 1 472 ? 27.240 -3.294 -30.728 1.00 90.50 472 THR A CA 1
ATOM 3823 C C . THR A 1 472 ? 27.746 -4.477 -31.563 1.00 90.50 472 THR A C 1
ATOM 3825 O O . THR A 1 472 ? 28.506 -4.308 -32.527 1.00 90.50 472 THR A O 1
ATOM 3828 N N . VAL A 1 473 ? 27.280 -5.687 -31.239 1.00 89.06 473 VAL A N 1
ATOM 3829 C CA . VAL A 1 473 ? 27.519 -6.897 -32.044 1.00 89.06 473 VAL A CA 1
ATOM 3830 C C . VAL A 1 473 ? 26.914 -6.816 -33.457 1.00 89.06 473 VAL A C 1
ATOM 3832 O O . VAL A 1 473 ? 27.321 -7.553 -34.353 1.00 89.06 473 VAL A O 1
ATOM 3835 N N . PHE A 1 474 ? 25.971 -5.906 -33.702 1.00 87.75 474 PHE A N 1
ATOM 3836 C CA . PHE A 1 474 ? 25.382 -5.703 -35.027 1.00 87.75 474 PHE A CA 1
ATOM 3837 C C . PHE A 1 474 ? 26.148 -4.692 -35.882 1.00 87.75 474 PHE A C 1
ATOM 3839 O O . PHE A 1 474 ? 25.953 -4.663 -37.093 1.00 87.75 474 PHE A O 1
ATOM 3846 N N . GLY A 1 475 ? 27.033 -3.898 -35.276 1.00 89.62 475 GLY A N 1
ATOM 3847 C CA . GLY A 1 475 ? 27.668 -2.739 -35.897 1.00 89.62 475 GLY A CA 1
ATOM 3848 C C . GLY A 1 475 ? 27.360 -1.460 -35.117 1.00 89.62 475 GLY A C 1
ATOM 3849 O O . GLY A 1 475 ? 27.147 -1.497 -33.907 1.00 89.62 475 GLY A O 1
ATOM 3850 N N . SER A 1 476 ? 27.345 -0.324 -35.800 1.00 91.69 476 SER A N 1
ATOM 3851 C CA . SER A 1 476 ? 26.981 0.979 -35.245 1.00 91.69 476 SER A CA 1
ATOM 3852 C C . SER A 1 476 ? 25.459 1.161 -35.252 1.00 91.69 476 SER A C 1
ATOM 3854 O O . SER A 1 476 ? 24.847 1.299 -36.311 1.00 91.69 476 SER A O 1
ATOM 3856 N N . CYS A 1 477 ? 24.853 1.151 -34.065 1.00 91.75 477 CYS A N 1
ATOM 3857 C CA . CYS A 1 477 ? 23.420 1.351 -33.856 1.00 91.75 477 CYS A CA 1
ATOM 3858 C C . CYS A 1 477 ? 23.106 2.798 -33.476 1.00 91.75 477 CYS A C 1
ATOM 3860 O O . CYS A 1 477 ? 23.945 3.489 -32.897 1.00 91.75 477 CYS A O 1
ATOM 3862 N N . PHE A 1 478 ? 21.889 3.241 -33.781 1.00 92.94 478 PHE A N 1
ATOM 3863 C CA . PHE A 1 478 ? 21.407 4.591 -33.510 1.00 92.94 478 PHE A CA 1
ATOM 3864 C C . PHE A 1 478 ? 20.374 4.577 -32.397 1.00 92.94 478 PHE A C 1
ATOM 3866 O O . PHE A 1 478 ? 19.330 3.942 -32.536 1.00 92.94 478 PHE A O 1
ATOM 3873 N N . THR A 1 479 ? 20.664 5.304 -31.322 1.00 92.56 479 THR A N 1
ATOM 3874 C CA . THR A 1 479 ? 19.759 5.483 -30.189 1.00 92.56 479 THR A CA 1
ATOM 3875 C C . THR A 1 479 ? 19.131 6.868 -30.233 1.00 92.56 479 THR A C 1
ATOM 3877 O O . THR A 1 479 ? 19.836 7.878 -30.308 1.00 92.56 479 THR A O 1
ATOM 3880 N N . TYR A 1 480 ? 17.806 6.904 -30.164 1.00 92.81 480 TYR A N 1
ATOM 3881 C CA . TYR A 1 480 ? 16.996 8.111 -30.095 1.00 92.81 480 TYR A CA 1
ATOM 3882 C C . TYR A 1 480 ? 16.250 8.144 -28.768 1.00 92.81 480 TYR A C 1
ATOM 3884 O O . TYR A 1 480 ? 15.656 7.144 -28.365 1.00 92.81 480 TYR A O 1
ATOM 3892 N N . SER A 1 481 ? 16.251 9.289 -28.097 1.00 91.19 481 SER A N 1
ATOM 3893 C CA . SER A 1 481 ? 15.574 9.463 -26.815 1.00 91.19 481 SER A CA 1
ATOM 3894 C C . SER A 1 481 ? 14.704 10.713 -26.814 1.00 91.19 481 SER A C 1
ATOM 3896 O O . SER A 1 481 ? 14.969 11.702 -27.503 1.00 91.19 481 SER A O 1
ATOM 3898 N N . LEU A 1 482 ? 13.630 10.654 -26.032 1.00 87.81 482 LEU A N 1
ATOM 3899 C CA . LEU A 1 482 ? 12.746 11.781 -25.797 1.00 87.81 482 LEU A CA 1
ATOM 3900 C C . LEU A 1 482 ? 12.703 12.063 -24.294 1.00 87.81 482 LEU A C 1
ATOM 3902 O O . LEU A 1 482 ? 12.168 11.271 -23.521 1.00 87.81 482 LEU A O 1
ATOM 3906 N N . ASN A 1 483 ? 13.291 13.186 -23.882 1.00 78.06 483 ASN A N 1
ATOM 3907 C CA . ASN A 1 483 ? 13.372 13.549 -22.465 1.00 78.06 483 ASN A CA 1
ATOM 3908 C C . ASN A 1 483 ? 12.069 14.167 -21.935 1.00 78.06 483 ASN A C 1
ATOM 3910 O O . ASN A 1 483 ? 11.810 14.109 -20.732 1.00 78.06 483 ASN A O 1
ATOM 3914 N N . ASP A 1 484 ? 11.245 14.729 -22.819 1.00 80.06 484 ASP A N 1
ATOM 3915 C CA . ASP A 1 484 ? 10.029 15.441 -22.441 1.00 80.06 484 ASP A CA 1
ATOM 3916 C C . ASP A 1 484 ? 8.870 14.490 -22.113 1.00 80.06 484 ASP A C 1
ATOM 3918 O O . ASP A 1 484 ? 8.601 13.513 -22.817 1.00 80.06 484 ASP A O 1
ATOM 3922 N N . LEU A 1 485 ? 8.128 14.818 -21.050 1.00 84.38 485 LEU A N 1
ATOM 3923 C CA . LEU A 1 485 ? 6.839 14.197 -20.751 1.00 84.38 485 LEU A CA 1
ATOM 3924 C C . LEU A 1 485 ? 5.776 14.767 -21.690 1.00 84.38 485 LEU A C 1
ATOM 3926 O O . LEU A 1 485 ? 5.501 15.966 -21.667 1.00 84.38 485 LEU A O 1
ATOM 3930 N N . LEU A 1 486 ? 5.135 13.905 -22.477 1.00 83.38 486 LEU A N 1
ATOM 3931 C CA . LEU A 1 486 ? 4.116 14.327 -23.433 1.00 83.38 486 LEU A CA 1
ATOM 3932 C C . LEU A 1 486 ? 2.722 14.158 -22.850 1.00 83.38 486 LEU A C 1
ATOM 3934 O O . LEU A 1 486 ? 2.396 13.110 -22.298 1.00 83.38 486 LEU A O 1
ATOM 3938 N N . PHE A 1 487 ? 1.874 15.178 -22.986 1.00 82.12 487 PHE A N 1
ATOM 3939 C CA . PHE A 1 487 ? 0.474 15.066 -22.590 1.00 82.12 487 PHE A CA 1
ATOM 3940 C C . PHE A 1 487 ? -0.227 14.039 -23.481 1.00 82.12 487 PHE A C 1
ATOM 3942 O O . PHE A 1 487 ? -0.242 14.164 -24.707 1.00 82.12 487 PHE A O 1
ATOM 3949 N N . TYR A 1 488 ? -0.823 13.022 -22.868 1.00 82.38 488 TYR A N 1
ATOM 3950 C CA . TYR A 1 488 ? -1.459 11.958 -23.614 1.00 82.38 488 TYR A CA 1
ATOM 3951 C C . TYR A 1 488 ? -2.796 12.415 -24.189 1.00 82.38 488 TYR A C 1
ATOM 3953 O O . TYR A 1 488 ? -3.742 12.755 -23.473 1.00 82.38 488 TYR A O 1
ATOM 3961 N N . ARG A 1 489 ? -2.902 12.307 -25.508 1.00 78.50 489 ARG A N 1
ATOM 3962 C CA . ARG A 1 489 ? -4.167 12.257 -26.229 1.00 78.50 489 ARG A CA 1
ATOM 3963 C C . ARG A 1 489 ? -4.110 11.078 -27.186 1.00 78.50 489 ARG A C 1
ATOM 3965 O O . ARG A 1 489 ? -3.091 10.826 -27.826 1.00 78.50 489 ARG A O 1
ATOM 3972 N N . LYS A 1 490 ? -5.209 10.327 -27.257 1.00 76.31 490 LYS A N 1
ATOM 3973 C CA . LYS A 1 490 ? -5.258 9.081 -28.024 1.00 76.31 490 LYS A CA 1
ATOM 3974 C C . LYS A 1 490 ? -4.926 9.347 -29.496 1.00 76.31 490 LYS A C 1
ATOM 3976 O O . LYS A 1 490 ? -5.647 10.093 -30.161 1.00 76.31 490 LYS A O 1
ATOM 3981 N N . ASN A 1 491 ? -3.889 8.671 -29.990 1.00 71.06 491 ASN A N 1
ATOM 3982 C CA . ASN A 1 491 ? -3.359 8.774 -31.356 1.00 71.06 491 ASN A CA 1
ATOM 3983 C C . ASN A 1 491 ? -2.822 10.160 -31.737 1.00 71.06 491 ASN A C 1
ATOM 3985 O O . ASN A 1 491 ? -2.779 10.463 -32.925 1.00 71.06 491 ASN A O 1
ATOM 3989 N N . ASP A 1 492 ? -2.497 11.017 -30.769 1.00 71.50 492 ASP A N 1
ATOM 3990 C CA . ASP A 1 492 ? -2.109 12.401 -31.058 1.00 71.50 492 ASP A CA 1
ATOM 3991 C C . ASP A 1 492 ? -0.608 12.541 -31.310 1.00 71.50 492 ASP A C 1
ATOM 3993 O O . ASP A 1 492 ? -0.230 13.373 -32.118 1.00 71.50 492 ASP A O 1
ATOM 3997 N N . PHE A 1 493 ? 0.225 11.695 -30.691 1.00 77.69 493 PHE A N 1
ATOM 3998 C CA . PHE A 1 493 ? 1.682 11.699 -30.849 1.00 77.69 493 PHE A CA 1
ATOM 3999 C C . PHE A 1 493 ? 2.226 10.289 -31.097 1.00 77.69 493 PHE A C 1
ATOM 4001 O O . PHE A 1 493 ? 1.775 9.324 -30.474 1.00 77.69 493 PHE A O 1
ATOM 4008 N N . GLY A 1 494 ? 3.233 10.183 -31.959 1.00 85.94 494 GLY A N 1
ATOM 4009 C CA . GLY A 1 494 ? 4.018 8.969 -32.168 1.00 85.94 494 GLY A CA 1
ATOM 4010 C C . GLY A 1 494 ? 5.449 9.285 -32.589 1.00 85.94 494 GLY A C 1
ATOM 4011 O O . GLY A 1 494 ? 5.731 10.382 -33.054 1.00 85.94 494 GLY A O 1
ATOM 4012 N N . VAL A 1 495 ? 6.363 8.332 -32.436 1.00 89.00 495 VAL A N 1
ATOM 4013 C CA . VAL A 1 495 ? 7.740 8.445 -32.944 1.00 89.00 495 VAL A CA 1
ATOM 4014 C C . VAL A 1 495 ? 7.837 7.638 -34.226 1.00 89.00 495 VAL A C 1
ATOM 4016 O O . VAL A 1 495 ? 7.499 6.454 -34.219 1.00 89.00 495 VAL A O 1
ATOM 4019 N N . ARG A 1 496 ? 8.269 8.265 -35.324 1.00 88.50 496 ARG A N 1
ATOM 4020 C CA . ARG A 1 496 ? 8.330 7.635 -36.645 1.00 88.50 496 ARG A CA 1
ATOM 4021 C C . ARG A 1 496 ? 9.749 7.655 -37.205 1.00 88.50 496 ARG A C 1
ATOM 4023 O O . ARG A 1 496 ? 10.400 8.696 -37.234 1.00 88.50 496 ARG A O 1
ATOM 4030 N N . PHE A 1 497 ? 10.180 6.498 -37.691 1.00 89.44 497 PHE A N 1
ATOM 4031 C CA . PHE A 1 497 ? 11.456 6.267 -38.363 1.00 89.44 497 PHE A CA 1
ATOM 4032 C C . PHE A 1 497 ? 11.199 5.968 -39.836 1.00 89.44 497 PHE A C 1
ATOM 4034 O O . PHE A 1 497 ? 10.403 5.079 -40.132 1.00 89.44 497 PHE A O 1
ATOM 4041 N N . TYR A 1 498 ? 11.857 6.692 -40.738 1.00 86.75 498 TYR A N 1
ATOM 4042 C CA . TYR A 1 498 ? 11.719 6.530 -42.184 1.00 86.75 498 TYR A CA 1
ATOM 4043 C C . TYR A 1 498 ? 12.888 5.756 -42.765 1.00 86.75 498 TYR A C 1
ATOM 4045 O O . TYR A 1 498 ? 14.048 6.022 -42.442 1.00 86.75 498 TYR A O 1
ATOM 4053 N N . PHE A 1 499 ? 12.569 4.830 -43.661 1.00 85.75 499 PHE A N 1
ATOM 4054 C CA . PHE A 1 499 ? 13.553 4.003 -44.333 1.00 85.75 499 PHE A CA 1
ATOM 4055 C C . PHE A 1 499 ? 13.523 4.211 -45.841 1.00 85.75 499 PHE A C 1
ATOM 4057 O O . PHE A 1 499 ? 12.490 4.523 -46.438 1.00 85.75 499 PHE A O 1
ATOM 4064 N N . GLN A 1 500 ? 14.681 4.015 -46.460 1.00 81.25 500 GLN A N 1
ATOM 4065 C CA . GLN A 1 500 ? 14.833 4.112 -47.901 1.00 81.25 500 GLN A CA 1
ATOM 4066 C C . GLN A 1 500 ? 14.165 2.918 -48.606 1.00 81.25 500 GLN A C 1
ATOM 4068 O O . GLN A 1 500 ? 14.448 1.769 -48.283 1.00 81.25 500 GLN A O 1
ATOM 4073 N N . ASN A 1 501 ? 13.311 3.197 -49.596 1.00 67.88 501 ASN A N 1
ATOM 4074 C CA . ASN A 1 501 ? 12.472 2.210 -50.300 1.00 67.88 501 ASN A CA 1
ATOM 4075 C C . ASN A 1 501 ? 13.194 1.409 -51.411 1.00 67.88 501 ASN A C 1
ATOM 4077 O O . ASN A 1 501 ? 12.530 0.825 -52.269 1.00 67.88 501 ASN A O 1
ATOM 4081 N N . ASP A 1 502 ? 14.527 1.427 -51.475 1.00 65.44 502 ASP A N 1
ATOM 4082 C CA . ASP A 1 502 ? 15.246 0.784 -52.582 1.00 65.44 502 ASP A CA 1
ATOM 4083 C C . ASP A 1 502 ? 15.129 -0.751 -52.520 1.00 65.44 502 ASP A C 1
ATOM 4085 O O . ASP A 1 502 ? 15.152 -1.352 -51.445 1.00 65.44 502 ASP A O 1
ATOM 4089 N N . VAL A 1 503 ? 15.042 -1.404 -53.687 1.00 57.03 503 VAL A N 1
ATOM 4090 C CA . VAL A 1 503 ? 15.057 -2.873 -53.794 1.00 57.03 503 VAL A CA 1
ATOM 4091 C C . VAL A 1 503 ? 16.449 -3.374 -53.405 1.00 57.03 503 VAL A C 1
ATOM 4093 O O . VAL A 1 503 ? 17.421 -3.019 -54.074 1.00 57.03 503 VAL A O 1
ATOM 4096 N N . PRO A 1 504 ? 16.582 -4.194 -52.354 1.00 58.81 504 PRO A N 1
ATOM 4097 C CA . PRO A 1 504 ? 17.896 -4.623 -51.927 1.00 58.81 504 PRO A CA 1
ATOM 4098 C C . PRO A 1 504 ? 18.513 -5.665 -52.845 1.00 58.81 504 PRO A C 1
ATOM 4100 O O . PRO A 1 504 ? 17.829 -6.517 -53.410 1.00 58.81 504 PRO A O 1
ATOM 4103 N N . LEU A 1 505 ? 19.842 -5.635 -52.902 1.00 61.41 505 LEU A N 1
ATOM 4104 C CA . LEU A 1 505 ? 20.674 -6.668 -53.514 1.00 61.41 505 LEU A CA 1
ATOM 4105 C C . LEU A 1 505 ? 20.562 -8.010 -52.761 1.00 61.41 505 LEU A C 1
ATOM 4107 O O . LEU A 1 505 ? 20.720 -9.063 -53.370 1.00 61.41 505 LEU A O 1
ATOM 4111 N N . CYS A 1 506 ? 20.256 -7.992 -51.460 1.00 65.81 506 CYS A N 1
ATOM 4112 C CA . CYS A 1 506 ? 19.975 -9.179 -50.644 1.00 65.81 506 CYS A CA 1
ATOM 4113 C C . CYS A 1 506 ? 18.511 -9.167 -50.172 1.00 65.81 506 CYS A C 1
ATOM 4115 O O . CYS A 1 506 ? 18.051 -8.170 -49.630 1.00 65.81 506 CYS A O 1
ATOM 4117 N N . GLN A 1 507 ? 17.771 -10.272 -50.334 1.00 56.41 507 GLN A N 1
ATOM 4118 C CA . GLN A 1 507 ? 16.300 -10.358 -50.176 1.00 56.41 507 GLN A CA 1
ATOM 4119 C C . GLN A 1 507 ? 15.705 -9.982 -48.798 1.00 56.41 507 GLN A C 1
ATOM 4121 O O . GLN A 1 507 ? 14.488 -10.023 -48.622 1.00 56.41 507 GLN A O 1
ATOM 4126 N N . SER A 1 508 ? 16.512 -9.584 -47.819 1.00 57.00 508 SER A N 1
ATOM 4127 C CA . SER A 1 508 ? 16.063 -9.302 -46.460 1.00 57.00 508 SER A CA 1
ATOM 4128 C C . SER A 1 508 ? 16.848 -8.147 -45.843 1.00 57.00 508 SER A C 1
ATOM 4130 O O . SER A 1 508 ? 17.641 -8.360 -44.922 1.00 57.00 508 SER A O 1
ATOM 4132 N N . ILE A 1 509 ? 16.616 -6.910 -46.308 1.00 62.97 509 ILE A N 1
ATOM 4133 C CA . ILE A 1 509 ? 16.935 -5.774 -45.441 1.00 62.97 509 ILE A CA 1
ATOM 4134 C C . ILE A 1 509 ? 16.011 -5.912 -44.242 1.00 62.97 509 ILE A C 1
ATOM 4136 O O . ILE A 1 509 ? 14.791 -5.838 -44.372 1.00 62.97 509 ILE A O 1
ATOM 4140 N N . ALA A 1 510 ? 16.593 -6.161 -43.084 1.00 70.94 510 ALA A N 1
ATOM 4141 C CA . ALA A 1 510 ? 15.901 -6.014 -41.829 1.00 70.94 510 ALA A CA 1
ATOM 4142 C C . ALA A 1 510 ? 16.630 -4.986 -40.972 1.00 70.94 510 ALA A C 1
ATOM 4144 O O . ALA A 1 510 ? 17.860 -4.877 -41.004 1.00 70.94 510 ALA A O 1
ATOM 4145 N N . THR A 1 511 ? 15.854 -4.228 -40.217 1.00 81.25 511 THR A N 1
ATOM 4146 C CA . THR A 1 511 ? 16.345 -3.361 -39.155 1.00 81.25 511 THR A CA 1
ATOM 4147 C C . THR A 1 511 ? 15.918 -3.985 -37.843 1.00 81.25 511 THR A C 1
ATOM 4149 O O . THR A 1 511 ? 14.748 -4.320 -37.653 1.00 81.25 511 THR A O 1
ATOM 4152 N N . LEU A 1 512 ? 16.881 -4.177 -36.955 1.00 87.31 512 LEU A N 1
ATOM 4153 C CA . LEU A 1 512 ? 16.632 -4.645 -35.605 1.00 87.31 512 LEU A CA 1
ATOM 4154 C C . LEU A 1 512 ? 16.335 -3.431 -34.734 1.00 87.31 512 LEU A C 1
ATOM 4156 O O . LEU A 1 512 ? 17.039 -2.430 -34.837 1.00 87.31 512 LEU A O 1
ATOM 4160 N N . PHE A 1 513 ? 15.321 -3.498 -33.882 1.00 89.94 513 PHE A N 1
ATOM 4161 C CA . PHE A 1 513 ? 15.061 -2.434 -32.917 1.00 89.94 513 PHE A CA 1
ATOM 4162 C C . PHE A 1 513 ? 14.814 -2.982 -31.517 1.00 89.94 513 PHE A C 1
ATOM 4164 O O . PHE A 1 513 ? 14.310 -4.094 -31.353 1.00 89.94 513 PHE A O 1
ATOM 4171 N N . GLN A 1 514 ? 15.149 -2.178 -30.513 1.00 89.94 514 GLN A N 1
ATOM 4172 C CA . GLN A 1 514 ? 14.884 -2.465 -29.111 1.00 89.94 514 GLN A CA 1
ATOM 4173 C C . GLN A 1 514 ? 14.384 -1.205 -28.399 1.00 89.94 514 GLN A C 1
ATOM 4175 O O . GLN A 1 514 ? 14.858 -0.097 -28.657 1.00 89.94 514 GLN A O 1
ATOM 4180 N N . LEU A 1 515 ? 13.414 -1.400 -27.505 1.00 90.94 515 LEU A N 1
ATOM 4181 C CA . LEU A 1 515 ? 12.915 -0.381 -26.586 1.00 90.94 515 LEU A CA 1
ATOM 4182 C C . LEU A 1 515 ? 13.595 -0.580 -25.236 1.00 90.94 515 LEU A C 1
ATOM 4184 O O . LEU A 1 515 ? 13.652 -1.709 -24.746 1.00 90.94 515 LEU A O 1
ATOM 4188 N N . HIS A 1 516 ? 14.102 0.493 -24.646 1.00 89.56 516 HIS A N 1
ATOM 4189 C CA . HIS A 1 516 ? 14.805 0.425 -23.369 1.00 89.56 516 HIS A CA 1
ATOM 4190 C C . HIS A 1 516 ? 14.710 1.753 -22.606 1.00 89.56 516 HIS A C 1
ATOM 4192 O O . HIS A 1 516 ? 14.284 2.777 -23.151 1.00 89.56 516 HIS A O 1
ATOM 4198 N N . ASP A 1 517 ? 15.088 1.741 -21.329 1.00 88.06 517 ASP A N 1
ATOM 4199 C CA . ASP A 1 517 ? 15.210 2.970 -20.542 1.00 88.06 517 ASP A CA 1
ATOM 4200 C C . ASP A 1 517 ? 16.476 3.753 -20.940 1.00 88.06 517 ASP A C 1
ATOM 4202 O O . ASP A 1 517 ? 17.439 3.181 -21.444 1.00 88.06 517 ASP A O 1
ATOM 4206 N N . ILE A 1 518 ? 16.493 5.071 -20.736 1.00 84.31 518 ILE A N 1
ATOM 4207 C CA . ILE A 1 518 ? 17.632 5.927 -21.104 1.00 84.31 518 ILE A CA 1
ATOM 4208 C C . ILE A 1 518 ? 18.928 5.554 -20.370 1.00 84.31 518 ILE A C 1
ATOM 4210 O O . ILE A 1 518 ? 20.009 5.735 -20.924 1.00 84.31 518 ILE A O 1
ATOM 4214 N N . ASP A 1 519 ? 18.814 5.012 -19.156 1.00 85.25 519 ASP A N 1
ATOM 4215 C CA . ASP A 1 519 ? 19.959 4.613 -18.332 1.00 85.25 519 ASP A CA 1
ATOM 4216 C C . ASP A 1 519 ? 20.470 3.190 -18.637 1.00 85.25 519 ASP A C 1
ATOM 4218 O O . ASP A 1 519 ? 21.421 2.717 -18.009 1.00 85.25 519 ASP A O 1
ATOM 4222 N N . ASP A 1 520 ? 19.841 2.497 -19.587 1.00 86.25 520 ASP A N 1
ATOM 4223 C CA . ASP A 1 520 ? 20.172 1.129 -19.982 1.00 86.25 520 ASP A CA 1
ATOM 4224 C C . ASP A 1 520 ? 21.347 1.079 -20.984 1.00 86.25 520 ASP A C 1
ATOM 4226 O O . ASP A 1 520 ? 21.457 1.915 -21.885 1.00 86.25 520 ASP A O 1
ATOM 4230 N N . ILE A 1 521 ? 22.229 0.078 -20.859 1.00 85.31 521 ILE A N 1
ATOM 4231 C CA . ILE A 1 521 ? 23.429 -0.074 -21.704 1.00 85.31 521 ILE A CA 1
ATOM 4232 C C . ILE A 1 521 ? 23.210 -1.161 -22.763 1.00 85.31 521 ILE A C 1
ATOM 4234 O O . ILE A 1 521 ? 22.917 -2.313 -22.451 1.00 85.31 521 ILE A O 1
ATOM 4238 N N . ILE A 1 522 ? 23.415 -0.815 -24.038 1.00 83.81 522 ILE A N 1
ATOM 4239 C CA . ILE A 1 522 ? 22.965 -1.635 -25.183 1.00 83.81 522 ILE A CA 1
ATOM 4240 C C . ILE A 1 522 ? 24.106 -2.356 -25.906 1.00 83.81 522 ILE A C 1
ATOM 4242 O O . ILE A 1 522 ? 23.861 -3.256 -26.708 1.00 83.81 522 ILE A O 1
ATOM 4246 N N . ASN A 1 523 ? 25.363 -2.003 -25.616 1.00 81.19 523 ASN A N 1
ATOM 4247 C CA . ASN A 1 523 ? 26.558 -2.536 -26.285 1.00 81.19 523 ASN A CA 1
ATOM 4248 C C . ASN A 1 523 ? 26.539 -4.065 -26.430 1.00 81.19 523 ASN A C 1
ATOM 4250 O O . ASN A 1 523 ? 27.009 -4.601 -27.437 1.00 81.19 523 ASN A O 1
ATOM 4254 N N . PHE A 1 524 ? 25.979 -4.748 -25.427 1.00 74.44 524 PHE A N 1
ATOM 4255 C CA . PHE A 1 524 ? 25.906 -6.197 -25.356 1.00 74.44 524 PHE A CA 1
ATOM 4256 C C . PHE A 1 524 ? 24.566 -6.672 -24.755 1.00 74.44 524 PHE A C 1
ATOM 4258 O O . PHE A 1 524 ? 24.539 -7.311 -23.707 1.00 74.44 524 PHE A O 1
ATOM 4265 N N . LYS A 1 525 ? 23.443 -6.334 -25.404 1.00 73.06 525 LYS A N 1
ATOM 4266 C CA . LYS A 1 525 ? 22.102 -6.863 -25.073 1.00 73.06 525 LYS A CA 1
ATOM 4267 C C . LYS A 1 525 ? 21.819 -8.191 -25.785 1.00 73.06 525 LYS A C 1
ATOM 4269 O O . LYS A 1 525 ? 22.347 -8.456 -26.866 1.00 73.06 525 LYS A O 1
ATOM 4274 N N . ILE A 1 526 ? 20.954 -9.010 -25.180 1.00 70.81 526 ILE A N 1
ATOM 4275 C CA . ILE A 1 526 ? 20.536 -10.305 -25.733 1.00 70.81 526 ILE A CA 1
ATOM 4276 C C . ILE A 1 526 ? 19.825 -10.101 -27.075 1.00 70.81 526 ILE A C 1
ATOM 4278 O O . ILE A 1 526 ? 18.857 -9.346 -27.153 1.00 70.81 526 ILE A O 1
ATOM 4282 N N . VAL A 1 527 ? 20.255 -10.816 -28.117 1.00 65.75 527 VAL A N 1
ATOM 4283 C CA . VAL A 1 527 ? 19.699 -10.690 -29.477 1.00 65.75 527 VAL A CA 1
ATOM 4284 C C . VAL A 1 527 ? 18.191 -10.985 -29.546 1.00 65.75 527 VAL A C 1
ATOM 4286 O O . VAL A 1 527 ? 17.488 -10.214 -30.191 1.00 65.75 527 VAL A O 1
ATOM 4289 N N . PRO A 1 528 ? 17.648 -12.008 -28.856 1.00 63.97 528 PRO A N 1
ATOM 4290 C CA . PRO A 1 528 ? 16.201 -12.178 -28.684 1.00 63.97 528 PRO A CA 1
ATOM 4291 C C . PRO A 1 528 ? 15.418 -10.948 -28.185 1.00 63.97 528 PRO A C 1
ATOM 4293 O O . PRO A 1 528 ? 14.208 -10.888 -28.386 1.00 63.97 528 PRO A O 1
ATOM 4296 N N . GLY A 1 529 ? 16.075 -9.980 -27.536 1.00 61.69 529 GLY A N 1
ATOM 4297 C CA . GLY A 1 529 ? 15.466 -8.712 -27.125 1.00 61.69 529 GLY A CA 1
ATOM 4298 C C . GLY A 1 529 ? 15.255 -7.716 -28.272 1.00 61.69 529 GLY A C 1
ATOM 4299 O O . GLY A 1 529 ? 14.515 -6.748 -28.103 1.00 61.69 529 GLY A O 1
ATOM 4300 N N . PHE A 1 530 ? 15.865 -7.953 -29.437 1.00 72.25 530 PHE A N 1
ATOM 4301 C CA . PHE A 1 530 ? 15.670 -7.153 -30.641 1.00 72.25 530 PHE A CA 1
ATOM 4302 C C . PHE A 1 530 ? 14.539 -7.714 -31.497 1.00 72.25 530 PHE A C 1
ATOM 4304 O O . PHE A 1 530 ? 14.466 -8.909 -31.783 1.00 72.25 530 PHE A O 1
ATOM 4311 N N . GLN A 1 531 ? 13.680 -6.820 -31.972 1.00 79.31 531 GLN A N 1
ATOM 4312 C CA . GLN A 1 531 ? 12.611 -7.150 -32.902 1.00 79.31 531 GLN A CA 1
ATOM 4313 C C . GLN A 1 531 ? 12.986 -6.798 -34.335 1.00 79.31 531 GLN A C 1
ATOM 4315 O O . GLN A 1 531 ? 13.733 -5.856 -34.592 1.00 79.31 531 GLN A O 1
ATOM 4320 N N . LEU A 1 532 ? 12.440 -7.570 -35.273 1.00 77.44 532 LEU A N 1
ATOM 4321 C CA . LEU A 1 532 ? 12.710 -7.439 -36.697 1.00 77.44 532 LEU A CA 1
ATOM 4322 C C . LEU A 1 532 ? 11.688 -6.503 -37.354 1.00 77.44 532 LEU A C 1
ATOM 4324 O O . LEU A 1 532 ? 10.490 -6.785 -37.352 1.00 77.44 532 LEU A O 1
ATOM 4328 N N . HIS A 1 533 ? 12.163 -5.433 -37.983 1.00 74.56 533 HIS A N 1
ATOM 4329 C CA . HIS A 1 533 ? 11.383 -4.625 -38.914 1.00 74.56 533 HIS A CA 1
ATOM 4330 C C . HIS A 1 533 ? 11.894 -4.834 -40.341 1.00 74.56 533 HIS A C 1
ATOM 4332 O O . HIS A 1 533 ? 13.099 -4.865 -40.574 1.00 74.56 533 HIS A O 1
ATOM 4338 N N . LEU A 1 534 ? 10.975 -4.969 -41.298 1.00 69.31 534 LEU A N 1
ATOM 4339 C CA . LEU A 1 534 ? 11.291 -5.056 -42.722 1.00 69.31 534 LEU A CA 1
ATOM 4340 C C . LEU A 1 534 ? 11.089 -3.672 -43.351 1.00 69.31 534 LEU A C 1
ATOM 4342 O O . LEU A 1 534 ? 9.933 -3.273 -43.497 1.00 69.31 534 LEU A O 1
ATOM 4346 N N . PRO A 1 535 ? 12.150 -2.978 -43.793 1.00 62.34 535 PRO A N 1
ATOM 4347 C CA . PRO A 1 535 ? 12.078 -1.629 -44.346 1.00 62.34 535 PRO A CA 1
ATOM 4348 C C . PRO A 1 535 ? 11.357 -1.497 -45.686 1.00 62.34 535 PRO A C 1
ATOM 4350 O O . PRO A 1 535 ? 11.406 -0.427 -46.263 1.00 62.34 535 PRO A O 1
ATOM 4353 N N . ASN A 1 536 ? 10.660 -2.522 -46.175 1.00 65.38 536 ASN A N 1
ATOM 4354 C CA . ASN A 1 536 ? 9.721 -2.410 -47.299 1.00 65.38 536 ASN A CA 1
ATOM 4355 C C . ASN A 1 536 ? 8.257 -2.506 -46.834 1.00 65.38 536 ASN A C 1
ATOM 4357 O O . ASN A 1 536 ? 7.356 -2.734 -47.641 1.00 65.38 536 ASN A O 1
ATOM 4361 N N . ARG A 1 537 ? 8.003 -2.400 -45.523 1.00 73.06 537 ARG A N 1
ATOM 4362 C CA . ARG A 1 537 ? 6.670 -2.487 -44.923 1.00 73.06 537 ARG A CA 1
ATOM 4363 C C . ARG A 1 537 ? 6.412 -1.290 -44.026 1.00 73.06 537 ARG A C 1
ATOM 4365 O O . ARG A 1 537 ? 7.266 -0.888 -43.250 1.00 73.06 537 ARG A O 1
ATOM 4372 N N . GLN A 1 538 ? 5.186 -0.790 -44.073 1.00 81.69 538 GLN A N 1
ATOM 4373 C CA . GLN A 1 538 ? 4.692 0.166 -43.091 1.00 81.69 538 GLN A CA 1
ATOM 4374 C C . GLN A 1 538 ? 4.295 -0.597 -41.830 1.00 81.69 538 GLN A C 1
ATOM 4376 O O . GLN A 1 538 ? 3.492 -1.531 -41.895 1.00 81.69 538 GLN A O 1
ATOM 4381 N N . LEU A 1 539 ? 4.882 -0.226 -40.693 1.00 83.81 539 LEU A N 1
ATOM 4382 C CA . LEU A 1 539 ? 4.618 -0.868 -39.411 1.00 83.81 539 LEU A CA 1
ATOM 4383 C C . LEU A 1 539 ? 4.258 0.184 -38.364 1.00 83.81 539 LEU A C 1
ATOM 4385 O O . LEU A 1 539 ? 5.044 1.087 -38.086 1.00 83.81 539 LEU A O 1
ATOM 4389 N N . ALA A 1 540 ? 3.083 0.037 -37.760 1.00 86.31 540 ALA A N 1
ATOM 4390 C CA . ALA A 1 540 ? 2.677 0.791 -36.583 1.00 86.31 540 ALA A CA 1
ATOM 4391 C C . ALA A 1 540 ? 2.631 -0.149 -35.371 1.00 86.31 540 ALA A C 1
ATOM 4393 O O . ALA A 1 540 ? 2.046 -1.234 -35.432 1.00 86.31 540 ALA A O 1
ATOM 4394 N N . LEU A 1 541 ? 3.265 0.263 -34.277 1.00 89.94 541 LEU A N 1
ATOM 4395 C CA . LEU A 1 541 ? 3.325 -0.467 -33.018 1.00 89.94 541 LEU A CA 1
ATOM 4396 C C . LEU A 1 541 ? 2.673 0.360 -31.914 1.00 89.94 541 LEU A C 1
ATOM 4398 O O . LEU A 1 541 ? 3.066 1.500 -31.654 1.00 89.94 541 LEU A O 1
ATOM 4402 N N . GLY A 1 542 ? 1.673 -0.239 -31.278 1.00 90.12 542 GLY A N 1
ATOM 4403 C CA . GLY A 1 542 ? 1.030 0.274 -30.081 1.00 90.12 542 GLY A CA 1
ATOM 4404 C C . GLY A 1 542 ? 1.865 -0.051 -28.847 1.00 90.12 542 GLY A C 1
ATOM 4405 O O . GLY A 1 542 ? 2.228 -1.207 -28.653 1.00 90.12 542 GLY A O 1
ATOM 4406 N N . LEU A 1 543 ? 2.198 0.951 -28.038 1.00 91.50 543 LEU A N 1
ATOM 4407 C CA . LEU A 1 543 ? 2.963 0.826 -26.803 1.00 91.50 543 LEU A CA 1
ATOM 4408 C C . LEU A 1 543 ? 2.036 0.844 -25.591 1.00 91.50 543 LEU A C 1
ATOM 4410 O O . LEU A 1 543 ? 1.151 1.697 -25.481 1.00 91.50 543 LEU A O 1
ATOM 4414 N N . THR A 1 544 ? 2.320 -0.044 -24.649 1.00 91.12 544 THR A N 1
ATOM 4415 C CA . THR A 1 544 ? 1.791 -0.038 -23.284 1.00 91.12 544 THR A CA 1
ATOM 4416 C C . THR A 1 544 ? 2.953 -0.160 -22.303 1.00 91.12 544 THR A C 1
ATOM 4418 O O . THR A 1 544 ? 4.010 -0.694 -22.645 1.00 91.12 544 THR A O 1
ATOM 4421 N N . ALA A 1 545 ? 2.795 0.379 -21.096 1.00 91.31 545 ALA A N 1
ATOM 4422 C CA . ALA A 1 545 ? 3.862 0.423 -20.102 1.00 91.31 545 ALA A CA 1
ATOM 4423 C C . ALA A 1 545 ? 3.413 -0.201 -18.779 1.00 91.31 545 ALA A C 1
ATOM 4425 O O . ALA A 1 545 ? 2.308 0.050 -18.295 1.00 91.31 545 ALA A O 1
ATOM 4426 N N . LYS A 1 546 ? 4.305 -0.985 -18.172 1.00 93.19 546 LYS A N 1
ATOM 4427 C CA . LYS A 1 546 ? 4.148 -1.531 -16.822 1.00 93.19 546 LYS A CA 1
ATOM 4428 C C . LYS A 1 546 ? 5.337 -1.121 -15.977 1.00 93.19 546 LYS A C 1
ATOM 4430 O O . LYS A 1 546 ? 6.465 -1.177 -16.452 1.00 93.19 546 LYS A O 1
ATOM 4435 N N . ARG A 1 547 ? 5.099 -0.718 -14.735 1.00 94.00 547 ARG A N 1
ATOM 4436 C CA . ARG A 1 547 ? 6.152 -0.339 -13.793 1.00 94.00 547 ARG A CA 1
ATOM 4437 C C . ARG A 1 547 ? 6.268 -1.389 -12.702 1.00 94.00 547 ARG A C 1
ATOM 4439 O O . ARG A 1 547 ? 5.275 -1.693 -12.049 1.00 94.00 547 ARG A O 1
ATOM 4446 N N . PHE A 1 548 ? 7.469 -1.898 -12.480 1.00 94.38 548 PHE A N 1
ATOM 4447 C CA . PHE A 1 548 ? 7.774 -2.819 -11.395 1.00 94.38 548 PHE A CA 1
ATOM 4448 C C . PHE A 1 548 ? 8.592 -2.091 -10.338 1.00 94.38 548 PHE A C 1
ATOM 4450 O O . PHE A 1 548 ? 9.626 -1.504 -10.645 1.00 94.38 548 PHE A O 1
ATOM 4457 N N . LYS A 1 549 ? 8.119 -2.136 -9.092 1.00 95.00 549 LYS A N 1
ATOM 4458 C CA . LYS A 1 549 ? 8.828 -1.643 -7.913 1.00 95.00 549 LYS A CA 1
ATOM 4459 C C . LYS A 1 549 ? 9.091 -2.799 -6.963 1.00 95.00 549 LYS A C 1
ATOM 4461 O O . LYS A 1 549 ? 8.182 -3.289 -6.298 1.00 95.00 549 LYS A O 1
ATOM 4466 N N . ILE A 1 550 ? 10.338 -3.234 -6.920 1.00 93.62 550 ILE A N 1
ATOM 4467 C CA . ILE A 1 550 ? 10.815 -4.352 -6.111 1.00 93.62 550 ILE A CA 1
ATOM 4468 C C . ILE A 1 550 ? 11.406 -3.804 -4.811 1.00 93.62 550 ILE A C 1
ATOM 4470 O O . ILE A 1 550 ? 12.062 -2.759 -4.795 1.00 93.62 550 ILE A O 1
ATOM 4474 N N . LEU A 1 551 ? 11.196 -4.513 -3.700 1.00 91.62 551 LEU A N 1
ATOM 4475 C CA . LEU A 1 551 ? 11.773 -4.110 -2.421 1.00 91.62 551 LEU A CA 1
ATOM 4476 C C . LEU A 1 551 ? 13.277 -4.373 -2.377 1.00 91.62 551 LEU A C 1
ATOM 4478 O O . LEU A 1 551 ? 13.739 -5.496 -2.605 1.00 91.62 551 LEU A O 1
ATOM 4482 N N . ASN A 1 552 ? 14.031 -3.364 -1.941 1.00 91.62 552 ASN A N 1
ATOM 4483 C CA . ASN A 1 552 ? 15.438 -3.541 -1.606 1.00 91.62 552 ASN A CA 1
ATOM 4484 C C . ASN A 1 552 ? 15.578 -4.335 -0.296 1.00 91.62 552 ASN A C 1
ATOM 4486 O O . ASN A 1 552 ? 15.090 -3.910 0.757 1.00 91.62 552 ASN A O 1
ATOM 4490 N N . ARG A 1 553 ? 16.223 -5.506 -0.362 1.00 88.19 553 ARG A N 1
ATOM 4491 C CA . ARG A 1 553 ? 16.344 -6.462 0.750 1.00 88.19 553 ARG A CA 1
ATOM 4492 C C . ARG A 1 553 ? 17.804 -6.764 1.047 1.00 88.19 553 ARG A C 1
ATOM 4494 O O . ARG A 1 553 ? 18.586 -6.979 0.135 1.00 88.19 553 ARG A O 1
ATOM 4501 N N . GLU A 1 554 ? 18.146 -6.939 2.321 1.00 83.88 554 GLU A N 1
ATOM 4502 C CA . GLU A 1 554 ? 19.523 -7.264 2.737 1.00 83.88 554 GLU A CA 1
ATOM 4503 C C . GLU A 1 554 ? 20.063 -8.559 2.104 1.00 83.88 554 GLU A C 1
ATOM 4505 O O . GLU A 1 554 ? 21.231 -8.633 1.742 1.00 83.88 554 GLU A O 1
ATOM 4510 N N . LYS A 1 555 ? 19.214 -9.587 1.947 1.00 82.25 555 LYS A N 1
ATOM 4511 C CA . LYS A 1 555 ? 19.607 -10.882 1.353 1.00 82.25 555 LYS A CA 1
ATOM 4512 C C . LYS A 1 555 ? 19.548 -10.911 -0.176 1.00 82.25 555 LYS A C 1
ATOM 4514 O O . LYS A 1 555 ? 20.132 -11.799 -0.785 1.00 82.25 555 LYS A O 1
ATOM 4519 N N . GLN A 1 556 ? 18.783 -10.008 -0.780 1.00 84.19 556 GLN A N 1
ATOM 4520 C CA . GLN A 1 556 ? 18.587 -9.909 -2.227 1.00 84.19 556 GLN A CA 1
ATOM 4521 C C . GLN A 1 556 ? 18.473 -8.423 -2.571 1.00 84.19 556 GLN A C 1
ATOM 4523 O O . GLN A 1 556 ? 17.350 -7.926 -2.718 1.00 84.19 556 GLN A O 1
ATOM 4528 N N . PRO A 1 557 ? 19.611 -7.707 -2.609 1.00 90.50 557 PRO A N 1
ATOM 4529 C CA . PRO A 1 557 ? 19.605 -6.284 -2.883 1.00 90.50 557 PRO A CA 1
ATOM 4530 C C . PRO A 1 557 ? 19.127 -6.028 -4.310 1.00 90.50 557 PRO A C 1
ATOM 4532 O O . PRO A 1 557 ? 19.307 -6.851 -5.217 1.00 90.50 557 PRO A O 1
ATOM 4535 N N . CYS A 1 558 ? 18.498 -4.877 -4.486 1.00 93.31 558 CYS A N 1
ATOM 4536 C CA . CYS A 1 558 ? 18.213 -4.333 -5.799 1.00 93.31 558 CYS A CA 1
ATOM 4537 C C . CYS A 1 558 ? 18.911 -2.979 -5.946 1.00 93.31 558 CYS A C 1
ATOM 4539 O O . CYS A 1 558 ? 19.178 -2.300 -4.953 1.00 93.31 558 CYS A O 1
ATOM 4541 N N . ASP A 1 559 ? 19.194 -2.601 -7.186 1.00 94.06 559 ASP A N 1
ATOM 4542 C CA . ASP A 1 559 ? 19.904 -1.382 -7.551 1.00 94.06 559 ASP A CA 1
ATOM 4543 C C . ASP A 1 559 ? 19.207 -0.655 -8.712 1.00 94.06 559 ASP A C 1
ATOM 4545 O O . ASP A 1 559 ? 18.160 -1.066 -9.219 1.00 94.06 559 ASP A O 1
ATOM 4549 N N . THR A 1 560 ? 19.779 0.480 -9.114 1.00 93.50 560 THR A N 1
ATOM 4550 C CA . THR A 1 560 ? 19.323 1.253 -10.279 1.00 93.50 560 THR A CA 1
ATOM 4551 C C . THR A 1 560 ? 19.671 0.552 -11.596 1.00 93.50 560 THR A C 1
ATOM 4553 O O . THR A 1 560 ? 20.663 -0.175 -11.672 1.00 93.50 560 THR A O 1
ATOM 4556 N N . ILE A 1 561 ? 18.898 0.835 -12.653 1.00 91.25 561 ILE A N 1
ATOM 4557 C CA . ILE A 1 561 ? 19.089 0.282 -14.010 1.00 91.25 561 ILE A CA 1
ATOM 4558 C C . ILE A 1 561 ? 20.545 0.418 -14.468 1.00 91.25 561 ILE A C 1
ATOM 4560 O O . ILE A 1 561 ? 21.139 -0.551 -14.939 1.00 91.25 561 ILE A O 1
ATOM 4564 N N . LYS A 1 562 ? 21.147 1.594 -14.266 1.00 92.00 562 LYS A N 1
ATOM 4565 C CA . LYS A 1 562 ? 22.530 1.875 -14.661 1.00 92.00 562 LYS A CA 1
ATOM 4566 C C . LYS A 1 562 ? 23.540 0.934 -14.000 1.00 92.00 562 LYS A C 1
ATOM 4568 O O . LYS A 1 562 ? 24.380 0.355 -14.680 1.00 92.00 562 LYS A O 1
ATOM 4573 N N . VAL A 1 563 ? 23.454 0.760 -12.679 1.00 92.88 563 VAL A N 1
ATOM 4574 C CA . VAL A 1 563 ? 24.394 -0.082 -11.914 1.00 92.88 563 VAL A CA 1
ATOM 4575 C C . VAL A 1 563 ? 24.273 -1.549 -12.328 1.00 92.88 563 VAL A C 1
ATOM 4577 O O . VAL A 1 563 ? 25.288 -2.223 -12.514 1.00 92.88 563 VAL A O 1
ATOM 4580 N N . VAL A 1 564 ? 23.042 -2.032 -12.519 1.00 91.94 564 VAL A N 1
ATOM 4581 C CA . VAL A 1 564 ? 22.789 -3.403 -12.980 1.00 91.94 564 VAL A CA 1
ATOM 4582 C C . VAL A 1 564 ? 23.329 -3.599 -14.399 1.00 91.94 564 VAL A C 1
ATOM 4584 O O . VAL A 1 564 ? 24.088 -4.537 -14.630 1.00 91.94 564 VAL A O 1
ATOM 4587 N N . SER A 1 565 ? 23.053 -2.667 -15.313 1.00 90.62 565 SER A N 1
ATOM 4588 C CA . SER A 1 565 ? 23.527 -2.723 -16.704 1.00 90.62 565 SER A CA 1
ATOM 4589 C C . SER A 1 565 ? 25.058 -2.692 -16.806 1.00 90.62 565 SER A C 1
ATOM 4591 O O . SER A 1 565 ? 25.653 -3.427 -17.594 1.00 90.62 565 SER A O 1
ATOM 4593 N N . GLU A 1 566 ? 25.734 -1.886 -15.979 1.00 91.88 566 GLU A N 1
ATOM 4594 C CA . GLU A 1 566 ? 27.202 -1.867 -15.896 1.00 91.88 566 GLU A CA 1
ATOM 4595 C C . GLU A 1 566 ? 27.771 -3.190 -15.355 1.00 91.88 566 GLU A C 1
ATOM 4597 O O . GLU A 1 566 ? 28.830 -3.641 -15.804 1.00 91.88 566 GLU A O 1
ATOM 4602 N N . CYS A 1 567 ? 27.087 -3.820 -14.394 1.00 92.12 567 CYS A N 1
ATOM 4603 C CA . CYS A 1 567 ? 27.455 -5.135 -13.870 1.00 92.12 567 CYS A CA 1
ATOM 4604 C C . CYS A 1 567 ? 27.305 -6.227 -14.938 1.00 92.12 567 CYS A C 1
ATOM 4606 O O . CYS A 1 567 ? 28.235 -7.009 -15.155 1.00 92.12 567 CYS A O 1
ATOM 4608 N N . GLU A 1 568 ? 26.169 -6.249 -15.638 1.00 90.88 568 GLU A N 1
ATOM 4609 C CA . GLU A 1 568 ? 25.880 -7.197 -16.715 1.00 90.88 568 GLU A CA 1
ATOM 4610 C C . GLU A 1 568 ? 26.897 -7.080 -17.855 1.00 90.88 568 GLU A C 1
ATOM 4612 O O . GLU A 1 568 ? 27.449 -8.097 -18.288 1.00 90.88 568 GLU A O 1
ATOM 4617 N N . LEU A 1 569 ? 27.220 -5.851 -18.280 1.00 89.56 569 LEU A N 1
ATOM 4618 C CA . LEU A 1 569 ? 28.239 -5.594 -19.299 1.00 89.56 569 LEU A CA 1
ATOM 4619 C C . LEU A 1 569 ? 29.607 -6.152 -18.882 1.00 89.56 569 LEU A C 1
ATOM 4621 O O . LEU A 1 569 ? 30.225 -6.905 -19.634 1.00 89.56 569 LEU A O 1
ATOM 4625 N N . LYS A 1 570 ? 30.074 -5.843 -17.666 1.00 90.62 570 LYS A N 1
ATOM 4626 C CA . LYS A 1 570 ? 31.362 -6.355 -17.164 1.00 90.62 570 LYS A CA 1
ATOM 4627 C C . LYS A 1 570 ? 31.368 -7.880 -17.071 1.00 90.62 570 LYS A C 1
ATOM 4629 O O . LYS A 1 570 ? 32.375 -8.517 -17.372 1.00 90.62 570 LYS A O 1
ATOM 4634 N N . CYS A 1 571 ? 30.253 -8.479 -16.658 1.00 91.75 571 CYS A N 1
ATOM 4635 C CA . CYS A 1 571 ? 30.122 -9.926 -16.536 1.00 91.75 571 CYS A CA 1
ATOM 4636 C C . CYS A 1 571 ? 30.260 -10.632 -17.894 1.00 91.75 571 CYS A C 1
ATOM 4638 O O . CYS A 1 571 ? 31.041 -11.581 -18.023 1.00 91.75 571 CYS A O 1
ATOM 4640 N N . ILE A 1 572 ? 29.549 -10.154 -18.920 1.00 89.62 572 ILE A N 1
ATOM 4641 C CA . ILE A 1 572 ? 29.612 -10.765 -20.251 1.00 89.62 572 ILE A CA 1
ATOM 4642 C C . ILE A 1 572 ? 30.947 -10.496 -20.949 1.00 89.62 572 ILE A C 1
ATOM 4644 O O . ILE A 1 572 ? 31.490 -11.393 -21.596 1.00 89.62 572 ILE A O 1
ATOM 4648 N N . GLU A 1 573 ? 31.538 -9.314 -20.753 1.00 90.12 573 GLU A N 1
ATOM 4649 C CA . GLU A 1 573 ? 32.879 -9.001 -21.251 1.00 90.12 573 GLU A CA 1
ATOM 4650 C C . GLU A 1 573 ? 33.944 -9.908 -20.621 1.00 90.12 573 GLU A C 1
ATOM 4652 O O . GLU A 1 573 ? 34.813 -10.406 -21.334 1.00 90.12 573 GLU A O 1
ATOM 4657 N N . ASN A 1 574 ? 33.850 -10.218 -19.324 1.00 90.19 574 ASN A N 1
ATOM 4658 C CA . ASN A 1 574 ? 34.739 -11.187 -18.673 1.00 90.19 574 ASN A CA 1
ATOM 4659 C C . ASN A 1 574 ? 34.584 -12.603 -19.250 1.00 90.19 574 ASN A C 1
ATOM 4661 O O . ASN A 1 574 ? 35.576 -13.307 -19.453 1.00 90.19 574 ASN A O 1
ATOM 4665 N N . ALA A 1 575 ? 33.352 -13.025 -19.552 1.00 89.31 575 ALA A N 1
ATOM 4666 C CA . ALA A 1 575 ? 33.111 -14.308 -20.207 1.00 89.31 575 ALA A CA 1
ATOM 4667 C C . ALA A 1 575 ? 33.708 -14.345 -21.624 1.00 89.31 575 ALA A C 1
ATOM 4669 O O . ALA A 1 575 ? 34.300 -15.353 -22.016 1.00 89.31 575 ALA A O 1
ATOM 4670 N N . LEU A 1 576 ? 33.601 -13.240 -22.370 1.00 89.31 576 LEU A N 1
ATOM 4671 C CA . LEU A 1 576 ? 34.194 -13.106 -23.697 1.00 89.31 576 LEU A CA 1
ATOM 4672 C C . LEU A 1 576 ? 35.727 -13.108 -23.627 1.00 89.31 576 LEU A C 1
ATOM 4674 O O . LEU A 1 576 ? 36.351 -13.867 -24.365 1.00 89.31 576 LEU A O 1
ATOM 4678 N N . LYS A 1 577 ? 36.321 -12.358 -22.687 1.00 88.94 577 LYS A N 1
ATOM 4679 C CA . LYS A 1 577 ? 37.772 -12.279 -22.441 1.00 88.94 577 LYS A CA 1
ATOM 4680 C C . LYS A 1 577 ? 38.410 -13.656 -22.265 1.00 88.94 577 LYS A C 1
ATOM 4682 O O . LYS A 1 577 ? 39.461 -13.917 -22.835 1.00 88.94 577 LYS A O 1
ATOM 4687 N N . ASN A 1 578 ? 37.751 -14.558 -21.539 1.00 85.25 578 ASN A N 1
ATOM 4688 C CA . ASN A 1 578 ? 38.243 -15.925 -21.334 1.00 85.25 578 ASN A CA 1
ATOM 4689 C C . ASN A 1 578 ? 38.219 -16.787 -22.611 1.00 85.25 578 ASN A C 1
ATOM 4691 O O . ASN A 1 578 ? 38.825 -17.855 -22.642 1.00 85.25 578 ASN A O 1
ATOM 4695 N N . SER A 1 579 ? 37.503 -16.352 -23.650 1.00 83.00 579 SER A N 1
ATOM 4696 C CA . SER A 1 579 ? 37.266 -17.119 -24.876 1.00 83.00 579 SER A CA 1
ATOM 4697 C C . SER A 1 579 ? 37.946 -16.551 -26.127 1.00 83.00 579 SER A C 1
ATOM 4699 O O . SER A 1 579 ? 38.044 -17.268 -27.125 1.00 83.00 579 SER A O 1
ATOM 4701 N N . THR A 1 580 ? 38.419 -15.299 -26.105 1.00 87.94 580 THR A N 1
ATOM 4702 C CA . THR A 1 580 ? 38.966 -14.590 -27.279 1.00 87.94 580 THR A CA 1
ATOM 4703 C C . THR A 1 580 ? 40.358 -14.017 -27.023 1.00 87.94 580 THR A C 1
ATOM 4705 O O . THR A 1 580 ? 40.622 -13.488 -25.949 1.00 87.94 580 THR A O 1
ATOM 4708 N N . HIS A 1 581 ? 41.228 -14.042 -28.037 1.00 87.31 581 HIS A N 1
ATOM 4709 C CA . HIS A 1 581 ? 42.600 -13.512 -27.955 1.00 87.31 581 HIS A CA 1
ATOM 4710 C C . HIS A 1 581 ? 42.737 -12.036 -28.368 1.00 87.31 581 HIS A C 1
ATOM 4712 O O . HIS A 1 581 ? 43.779 -11.425 -28.145 1.00 87.31 581 HIS A O 1
ATOM 4718 N N . CYS A 1 582 ? 41.696 -11.457 -28.963 1.00 90.88 582 CYS A N 1
ATOM 4719 C CA . CYS A 1 582 ? 41.646 -10.068 -29.410 1.00 90.88 582 CYS A CA 1
ATOM 4720 C C . CYS A 1 582 ? 40.280 -9.456 -29.072 1.00 90.88 582 CYS A C 1
ATOM 4722 O O . CYS A 1 582 ? 39.310 -10.184 -28.848 1.00 90.88 582 CYS A O 1
ATOM 4724 N N . ARG A 1 583 ? 40.197 -8.122 -29.026 1.00 91.38 583 ARG A N 1
ATOM 4725 C CA . ARG A 1 583 ? 38.949 -7.393 -28.754 1.00 91.38 583 ARG A CA 1
ATOM 4726 C C . ARG A 1 583 ? 38.297 -6.859 -30.022 1.00 91.38 583 ARG A C 1
ATOM 4728 O O . ARG A 1 583 ? 38.972 -6.455 -30.972 1.00 91.38 583 ARG A O 1
ATOM 4735 N N . LEU A 1 584 ? 36.971 -6.772 -29.979 1.00 91.38 584 LEU A N 1
ATOM 4736 C CA . LEU A 1 584 ? 36.147 -6.166 -31.023 1.00 91.38 584 LEU A CA 1
ATOM 4737 C C . LEU A 1 584 ? 35.803 -4.703 -30.671 1.00 91.38 584 LEU A C 1
ATOM 4739 O O . LEU A 1 584 ? 35.791 -4.351 -29.488 1.00 91.38 584 LEU A O 1
ATOM 4743 N N . PRO A 1 585 ? 35.477 -3.842 -31.655 1.00 90.19 585 PRO A N 1
ATOM 4744 C CA . PRO A 1 585 ? 35.286 -2.399 -31.438 1.00 90.19 585 PRO A CA 1
ATOM 4745 C C . PRO A 1 585 ? 34.167 -1.993 -30.468 1.00 90.19 585 PRO A C 1
ATOM 4747 O O . PRO A 1 585 ? 34.174 -0.865 -29.987 1.00 90.19 585 PRO A O 1
ATOM 4750 N N . PHE A 1 586 ? 33.209 -2.880 -30.194 1.00 88.88 586 PHE A N 1
ATOM 4751 C CA . PHE A 1 586 ? 32.088 -2.640 -29.277 1.00 88.88 586 PHE A CA 1
ATOM 4752 C C . PHE A 1 586 ? 32.347 -3.108 -27.835 1.00 88.88 586 PHE A C 1
ATOM 4754 O O . PHE A 1 586 ? 31.500 -2.910 -26.968 1.00 88.88 586 PHE A O 1
ATOM 4761 N N . THR A 1 587 ? 33.505 -3.727 -27.583 1.00 88.12 587 THR A N 1
ATOM 4762 C CA . THR A 1 587 ? 33.891 -4.268 -26.271 1.00 88.12 587 THR A CA 1
ATOM 4763 C C . THR A 1 587 ? 34.899 -3.355 -25.573 1.00 88.12 587 THR A C 1
ATOM 4765 O O . THR A 1 587 ? 35.842 -2.856 -26.198 1.00 88.12 587 THR A O 1
ATOM 4768 N N . SER A 1 588 ? 34.745 -3.186 -24.262 1.00 86.06 588 SER A N 1
ATOM 4769 C CA . SER A 1 588 ? 35.597 -2.354 -23.396 1.00 86.06 588 SER A CA 1
ATOM 4770 C C . SER A 1 588 ? 36.792 -3.127 -22.816 1.00 86.06 588 SER A C 1
ATOM 4772 O O . SER A 1 588 ? 37.330 -2.784 -21.765 1.00 86.06 588 SER A O 1
ATOM 4774 N N . LEU A 1 589 ? 37.246 -4.177 -23.508 1.00 86.06 589 LEU A N 1
ATOM 4775 C CA . LEU A 1 589 ? 38.329 -5.069 -23.078 1.00 86.06 589 LEU A CA 1
ATOM 4776 C C . LEU A 1 589 ? 39.720 -4.524 -23.439 1.00 86.06 589 LEU A C 1
ATOM 4778 O O . LEU A 1 589 ? 40.447 -5.147 -24.206 1.00 86.06 589 LEU A O 1
ATOM 4782 N N . PHE A 1 590 ? 40.109 -3.362 -22.906 1.00 85.56 590 PHE A N 1
ATOM 4783 C CA . PHE A 1 590 ? 41.350 -2.660 -23.293 1.00 85.56 590 PHE A CA 1
ATOM 4784 C C . PHE A 1 590 ? 42.655 -3.446 -23.074 1.00 85.56 590 PHE A C 1
ATOM 4786 O O . PHE A 1 590 ? 43.675 -3.095 -23.660 1.00 85.56 590 PHE A O 1
ATOM 4793 N N . GLU A 1 591 ? 42.626 -4.506 -22.266 1.00 86.81 591 GLU A N 1
ATOM 4794 C CA . GLU A 1 591 ? 43.765 -5.406 -22.053 1.00 86.81 591 GLU A CA 1
ATOM 4795 C C . GLU A 1 591 ? 44.112 -6.257 -23.288 1.00 86.81 591 GLU A C 1
ATOM 4797 O O . GLU A 1 591 ? 45.241 -6.727 -23.411 1.00 86.81 591 GLU A O 1
ATOM 4802 N N . LEU A 1 592 ? 43.158 -6.464 -24.202 1.00 88.31 592 LEU A N 1
ATOM 4803 C CA . LEU A 1 592 ? 43.365 -7.216 -25.438 1.00 88.31 592 LEU A CA 1
ATOM 4804 C C . LEU A 1 592 ? 43.624 -6.260 -26.619 1.00 88.31 592 LEU A C 1
ATOM 4806 O O . LEU A 1 592 ? 42.985 -5.206 -26.725 1.00 88.31 592 LEU A O 1
ATOM 4810 N N . PRO A 1 593 ? 44.517 -6.609 -27.562 1.00 91.06 593 PRO A N 1
ATOM 4811 C CA . PRO A 1 593 ? 44.688 -5.829 -28.783 1.00 91.06 593 PRO A CA 1
ATOM 4812 C C . PRO A 1 593 ? 43.439 -5.931 -29.671 1.00 91.06 593 PRO A C 1
ATOM 4814 O O . PRO A 1 593 ? 42.688 -6.906 -29.609 1.00 91.06 593 PRO A O 1
ATOM 4817 N N . LEU A 1 594 ? 43.208 -4.922 -30.517 1.00 91.19 594 LEU A N 1
ATOM 4818 C CA . LEU A 1 594 ? 42.171 -5.000 -31.553 1.00 91.19 594 LEU A CA 1
ATOM 4819 C C . LEU A 1 594 ? 42.501 -6.135 -32.530 1.00 91.19 594 LEU A C 1
ATOM 4821 O O . LEU A 1 594 ? 43.662 -6.300 -32.897 1.00 91.19 594 LEU A O 1
ATOM 4825 N N . CYS A 1 595 ? 41.491 -6.893 -32.962 1.00 90.56 595 CYS A N 1
ATOM 4826 C CA . CYS A 1 595 ? 41.699 -7.975 -33.925 1.00 90.56 595 CYS A CA 1
ATOM 4827 C C . CYS A 1 595 ? 42.261 -7.428 -35.252 1.00 90.56 595 CYS A C 1
ATOM 4829 O O . CYS A 1 595 ? 41.673 -6.523 -35.849 1.00 90.56 595 CYS A O 1
ATOM 4831 N N . LEU A 1 596 ? 43.391 -7.984 -35.703 1.00 85.88 596 LEU A N 1
ATOM 4832 C CA . LEU A 1 596 ? 44.083 -7.579 -36.937 1.00 85.88 596 LEU A CA 1
ATOM 4833 C C . LEU A 1 596 ? 43.790 -8.537 -38.097 1.00 85.88 596 LEU A C 1
ATOM 4835 O O . LEU A 1 596 ? 43.603 -8.106 -39.234 1.00 85.88 596 LEU A O 1
ATOM 4839 N N . ASN A 1 597 ? 43.731 -9.836 -37.801 1.00 87.44 597 ASN A N 1
ATOM 4840 C CA . ASN A 1 597 ? 43.568 -10.890 -38.794 1.00 87.44 597 ASN A CA 1
ATOM 4841 C C . ASN A 1 597 ? 42.085 -11.206 -39.022 1.00 87.44 597 ASN A C 1
ATOM 4843 O O . ASN A 1 597 ? 41.308 -11.283 -38.070 1.00 87.44 597 ASN A O 1
ATOM 4847 N N . VAL A 1 598 ? 41.699 -11.472 -40.277 1.00 88.81 598 VAL A N 1
ATOM 4848 C CA . VAL A 1 598 ? 40.316 -11.847 -40.644 1.00 88.81 598 VAL A CA 1
ATOM 4849 C C . VAL A 1 598 ? 39.843 -13.067 -39.845 1.00 88.81 598 VAL A C 1
ATOM 4851 O O . VAL A 1 598 ? 38.749 -13.048 -39.291 1.00 88.81 598 VAL A O 1
ATOM 4854 N N . ALA A 1 599 ? 40.675 -14.109 -39.741 1.00 89.31 599 ALA A N 1
ATOM 4855 C CA . ALA A 1 599 ? 40.325 -15.339 -39.030 1.00 89.31 599 ALA A CA 1
ATOM 4856 C C . ALA A 1 599 ? 40.082 -15.103 -37.527 1.00 89.31 599 ALA A C 1
ATOM 4858 O O . ALA A 1 599 ? 39.089 -15.581 -36.984 1.00 89.31 599 ALA A O 1
ATOM 4859 N N . GLU A 1 600 ? 40.942 -14.315 -36.874 1.00 89.94 600 GLU A N 1
ATOM 4860 C CA . GLU A 1 600 ? 40.801 -13.958 -35.455 1.00 89.94 600 GLU A CA 1
ATOM 4861 C C . GLU A 1 600 ? 39.569 -13.081 -35.209 1.00 89.94 600 GLU A C 1
ATOM 4863 O O . GLU A 1 600 ? 38.833 -13.302 -34.250 1.00 89.94 600 GLU A O 1
ATOM 4868 N N . ALA A 1 601 ? 39.309 -12.114 -36.097 1.00 91.06 601 ALA A N 1
ATOM 4869 C CA . ALA A 1 601 ? 38.133 -11.257 -36.013 1.00 91.06 601 ALA A CA 1
ATOM 4870 C C . ALA A 1 601 ? 36.834 -12.062 -36.170 1.00 91.06 601 ALA A C 1
ATOM 4872 O O . ALA A 1 601 ? 35.885 -11.832 -35.423 1.00 91.06 601 ALA A O 1
ATOM 4873 N N . ILE A 1 602 ? 36.789 -13.016 -37.108 1.00 90.31 602 ILE A N 1
ATOM 4874 C CA . ILE A 1 602 ? 35.632 -13.900 -37.309 1.00 90.31 602 ILE A CA 1
ATOM 4875 C C . ILE A 1 602 ? 35.415 -14.798 -36.088 1.00 90.31 602 ILE A C 1
ATOM 4877 O O . ILE A 1 602 ? 34.287 -14.887 -35.607 1.00 90.31 602 ILE A O 1
ATOM 4881 N N . ASP A 1 603 ? 36.467 -15.424 -35.556 1.00 91.25 603 ASP A N 1
ATOM 4882 C CA . ASP A 1 603 ? 36.366 -16.271 -34.361 1.00 91.25 603 ASP A CA 1
ATOM 4883 C C . ASP A 1 603 ? 35.855 -15.481 -33.143 1.00 91.25 603 ASP A C 1
ATOM 4885 O O . ASP A 1 603 ? 34.885 -15.887 -32.494 1.00 91.25 603 ASP A O 1
ATOM 4889 N N . ALA A 1 604 ? 36.434 -14.304 -32.881 1.00 91.44 604 ALA A N 1
ATOM 4890 C CA . ALA A 1 604 ? 35.987 -13.426 -31.804 1.00 91.44 604 ALA A CA 1
ATOM 4891 C C . ALA A 1 604 ? 34.531 -12.974 -31.998 1.00 91.44 604 ALA A C 1
ATOM 4893 O O . ALA A 1 604 ? 33.750 -12.958 -31.044 1.00 91.44 604 ALA A O 1
ATOM 4894 N N . TYR A 1 605 ? 34.142 -12.647 -33.233 1.00 91.06 605 TYR A N 1
ATOM 4895 C CA . TYR A 1 605 ? 32.788 -12.210 -33.565 1.00 91.06 605 TYR A CA 1
ATOM 4896 C C . TYR A 1 605 ? 31.748 -13.318 -33.387 1.00 91.06 605 TYR A C 1
ATOM 4898 O O . TYR A 1 605 ? 30.706 -13.083 -32.780 1.00 91.06 605 TYR A O 1
ATOM 4906 N N . ILE A 1 606 ? 32.038 -14.542 -33.840 1.00 90.38 606 ILE A N 1
ATOM 4907 C CA . ILE A 1 606 ? 31.152 -15.702 -33.664 1.00 90.38 606 ILE A CA 1
ATOM 4908 C C . ILE A 1 606 ? 30.965 -16.015 -32.176 1.00 90.38 606 ILE A C 1
ATOM 4910 O O . ILE A 1 606 ? 29.844 -16.279 -31.737 1.00 90.38 606 ILE A O 1
ATOM 4914 N N . LYS A 1 607 ? 32.038 -15.954 -31.378 1.00 91.12 607 LYS A N 1
ATOM 4915 C CA . LYS A 1 607 ? 31.961 -16.142 -29.921 1.00 91.12 607 LYS A CA 1
ATOM 4916 C C . LYS A 1 607 ? 31.120 -15.055 -29.255 1.00 91.12 607 LYS A C 1
ATOM 4918 O O . LYS A 1 607 ? 30.251 -15.382 -28.446 1.00 91.12 607 LYS A O 1
ATOM 4923 N N . ALA A 1 608 ? 31.315 -13.792 -29.635 1.00 90.19 608 ALA A N 1
ATOM 4924 C CA . ALA A 1 608 ? 30.513 -12.681 -29.134 1.00 90.19 608 ALA A CA 1
ATOM 4925 C C . ALA A 1 608 ? 29.030 -12.825 -29.509 1.00 90.19 608 ALA A C 1
ATOM 4927 O O . ALA A 1 608 ? 28.173 -12.695 -28.639 1.00 90.19 608 ALA A O 1
ATOM 4928 N N . LEU A 1 609 ? 28.720 -13.186 -30.758 1.00 88.50 609 LEU A N 1
ATOM 4929 C CA . LEU A 1 609 ? 27.355 -13.484 -31.196 1.00 88.50 609 LEU A CA 1
ATOM 4930 C C . LEU A 1 609 ? 26.743 -14.635 -30.396 1.00 88.50 609 LEU A C 1
ATOM 4932 O O . LEU A 1 609 ? 25.627 -14.516 -29.902 1.00 88.50 609 LEU A O 1
ATOM 4936 N N . LYS A 1 610 ? 27.473 -15.740 -30.214 1.00 89.25 610 LYS A N 1
ATOM 4937 C CA . LYS A 1 610 ? 26.989 -16.894 -29.444 1.00 89.25 610 LYS A CA 1
ATOM 4938 C C . LYS A 1 610 ? 26.616 -16.497 -28.016 1.00 89.25 610 LYS A C 1
ATOM 4940 O O . LYS A 1 610 ? 25.563 -16.914 -27.529 1.00 89.25 610 LYS A O 1
ATOM 4945 N N . LEU A 1 611 ? 27.451 -15.689 -27.361 1.00 88.62 611 LEU A N 1
ATOM 4946 C CA . LEU A 1 611 ? 27.135 -15.133 -26.046 1.00 88.62 611 LEU A CA 1
ATOM 4947 C C . LEU A 1 611 ? 25.903 -14.223 -26.131 1.00 88.62 611 LEU A C 1
ATOM 4949 O O . LEU A 1 611 ? 24.952 -14.442 -25.393 1.00 88.62 611 LEU A O 1
ATOM 4953 N N . ALA A 1 612 ? 25.832 -13.303 -27.091 1.00 86.38 612 ALA A N 1
ATOM 4954 C CA . ALA A 1 612 ? 24.682 -12.411 -27.244 1.00 86.38 612 ALA A CA 1
ATOM 4955 C C . ALA A 1 612 ? 23.342 -13.150 -27.471 1.00 86.38 612 ALA A C 1
ATOM 4957 O O . ALA A 1 612 ? 22.291 -12.623 -27.128 1.00 86.38 612 ALA A O 1
ATOM 4958 N N . TYR A 1 613 ? 23.340 -14.373 -28.011 1.00 85.19 613 TYR A N 1
ATOM 4959 C CA . TYR A 1 613 ? 22.115 -15.174 -28.169 1.00 85.19 613 TYR A CA 1
ATOM 4960 C C . TYR A 1 613 ? 21.762 -16.052 -26.961 1.00 85.19 613 TYR A C 1
ATOM 4962 O O . TYR A 1 613 ? 20.584 -16.311 -26.732 1.00 85.19 613 TYR A O 1
ATOM 4970 N N . THR A 1 614 ? 22.757 -16.570 -26.233 1.00 86.38 614 THR A N 1
ATOM 4971 C CA . THR A 1 614 ? 22.560 -17.687 -25.281 1.00 86.38 614 THR A CA 1
ATOM 4972 C C . THR A 1 614 ? 23.011 -17.390 -23.855 1.00 86.38 614 THR A C 1
ATOM 4974 O O . THR A 1 614 ? 22.961 -18.272 -22.995 1.00 86.38 614 THR A O 1
ATOM 4977 N N . PHE A 1 615 ? 23.507 -16.184 -23.585 1.00 87.38 615 PHE A N 1
ATOM 4978 C CA . PHE A 1 615 ? 24.040 -15.852 -22.275 1.00 87.38 615 PHE A CA 1
ATOM 4979 C C . PHE A 1 615 ? 22.926 -15.659 -21.247 1.00 87.38 615 PHE A C 1
ATOM 4981 O O . PHE A 1 615 ? 22.043 -14.822 -21.405 1.00 87.38 615 PHE A O 1
ATOM 4988 N N . ASP A 1 616 ? 23.000 -16.448 -20.180 1.00 87.00 616 ASP A N 1
ATOM 4989 C CA . ASP A 1 616 ? 22.092 -16.375 -19.044 1.00 87.00 616 ASP A CA 1
ATOM 4990 C C . ASP A 1 616 ? 22.731 -15.533 -17.933 1.00 87.00 616 ASP A C 1
ATOM 4992 O O . ASP A 1 616 ? 23.609 -16.010 -17.204 1.00 87.00 616 ASP A O 1
ATOM 4996 N N . TYR A 1 617 ? 22.304 -14.272 -17.829 1.00 85.50 617 TYR A N 1
ATOM 4997 C CA . TYR A 1 617 ? 22.782 -13.352 -16.795 1.00 85.50 617 TYR A CA 1
ATOM 4998 C C . TYR A 1 617 ? 22.389 -13.817 -15.392 1.00 85.50 617 TYR A C 1
ATOM 5000 O O . TYR A 1 617 ? 23.187 -13.664 -14.474 1.00 85.50 617 TYR A O 1
ATOM 5008 N N . LEU A 1 618 ? 21.224 -14.452 -15.218 1.00 83.88 618 LEU A N 1
ATOM 5009 C CA . LEU A 1 618 ? 20.756 -14.905 -13.905 1.00 83.88 618 LEU A CA 1
ATOM 5010 C C . LEU A 1 618 ? 21.591 -16.074 -13.377 1.00 83.88 618 LEU A C 1
ATOM 5012 O O . LEU A 1 618 ? 21.856 -16.150 -12.180 1.00 83.88 618 LEU A O 1
ATOM 5016 N N . ALA A 1 619 ? 22.012 -16.985 -14.258 1.00 87.19 619 ALA A N 1
ATOM 5017 C CA . ALA A 1 619 ? 22.829 -18.131 -13.866 1.00 87.19 619 ALA A CA 1
ATOM 5018 C C . ALA A 1 619 ? 24.328 -17.806 -13.758 1.00 87.19 619 ALA A C 1
ATOM 5020 O O . ALA A 1 619 ? 25.032 -18.438 -12.969 1.00 87.19 619 ALA A O 1
ATOM 5021 N N . LYS A 1 620 ? 24.842 -16.871 -14.571 1.00 88.56 620 LYS A N 1
ATOM 5022 C CA . LYS A 1 620 ? 26.291 -16.613 -14.689 1.00 88.56 620 LYS A CA 1
ATOM 5023 C C . LYS A 1 620 ? 26.769 -15.339 -14.002 1.00 88.56 620 LYS A C 1
ATOM 5025 O O . LYS A 1 620 ? 27.956 -15.257 -13.688 1.00 88.56 620 LYS A O 1
ATOM 5030 N N . CYS A 1 621 ? 25.893 -14.363 -13.775 1.00 89.38 621 CYS A N 1
ATOM 5031 C CA . CYS A 1 621 ? 26.250 -13.078 -13.183 1.00 89.38 621 CYS A CA 1
ATOM 5032 C C . CYS A 1 621 ? 25.609 -12.917 -11.807 1.00 89.38 621 CYS A C 1
ATOM 5034 O O . CYS A 1 621 ? 24.419 -13.142 -11.623 1.00 89.38 621 CYS A O 1
ATOM 5036 N N . ASN A 1 622 ? 26.399 -12.460 -10.838 1.00 90.94 622 ASN A N 1
ATOM 5037 C CA . ASN A 1 622 ? 25.905 -12.115 -9.507 1.00 90.94 622 ASN A CA 1
ATOM 5038 C C . ASN A 1 622 ? 25.551 -10.619 -9.436 1.00 90.94 622 ASN A C 1
ATOM 5040 O O . ASN A 1 622 ? 26.096 -9.889 -8.609 1.00 90.94 622 ASN A O 1
ATOM 5044 N N . CYS A 1 623 ? 24.719 -10.150 -10.371 1.00 90.56 623 CYS A N 1
ATOM 5045 C CA . CYS A 1 623 ? 24.257 -8.763 -10.416 1.00 90.56 623 CYS A CA 1
ATOM 5046 C C . CYS A 1 623 ? 22.969 -8.602 -9.596 1.00 90.56 623 CYS A C 1
ATOM 5048 O O . CYS A 1 623 ? 22.117 -9.493 -9.581 1.00 90.56 623 CYS A O 1
ATOM 5050 N N . SER A 1 624 ? 22.832 -7.466 -8.907 1.00 92.12 624 SER A N 1
ATOM 5051 C CA . SER A 1 624 ? 21.600 -7.092 -8.203 1.00 92.12 624 SER A CA 1
ATOM 5052 C C . SER A 1 624 ? 20.412 -7.034 -9.171 1.00 92.12 624 SER A C 1
ATOM 5054 O O . SER A 1 624 ? 20.582 -6.800 -10.367 1.00 92.12 624 SER A O 1
ATOM 5056 N N . LYS A 1 625 ? 19.190 -7.199 -8.656 1.00 91.44 625 LYS A N 1
ATOM 5057 C CA . LYS A 1 625 ? 17.970 -6.950 -9.446 1.00 91.44 625 LYS A CA 1
ATOM 5058 C C . LYS A 1 625 ? 17.729 -5.449 -9.616 1.00 91.44 625 LYS A C 1
ATOM 5060 O O . LYS A 1 625 ? 18.263 -4.655 -8.849 1.00 91.44 625 LYS A O 1
ATOM 5065 N N . ILE A 1 626 ? 16.886 -5.051 -10.562 1.00 92.62 626 ILE A N 1
ATOM 5066 C CA . ILE A 1 626 ? 16.492 -3.646 -10.723 1.00 92.62 626 ILE A CA 1
ATOM 5067 C C . ILE A 1 626 ? 15.365 -3.320 -9.729 1.00 92.62 626 ILE A C 1
ATOM 5069 O O . ILE A 1 626 ? 14.399 -4.073 -9.631 1.00 92.62 626 ILE A O 1
ATOM 5073 N N . CYS A 1 627 ? 15.490 -2.236 -8.952 1.00 92.75 627 CYS A N 1
ATOM 5074 C CA . CYS A 1 627 ? 14.458 -1.864 -7.969 1.00 92.75 627 CYS A CA 1
ATOM 5075 C C . CYS A 1 627 ? 13.222 -1.220 -8.601 1.00 92.75 627 CYS A C 1
ATOM 5077 O O . CYS A 1 627 ? 12.116 -1.432 -8.122 1.00 92.75 627 CYS A O 1
ATOM 5079 N N . ASP A 1 628 ? 13.411 -0.365 -9.602 1.00 93.94 628 ASP A N 1
ATOM 5080 C CA . ASP A 1 628 ? 12.348 0.429 -10.214 1.00 93.94 628 ASP A CA 1
ATOM 5081 C C . ASP A 1 628 ? 12.575 0.437 -11.722 1.00 93.94 628 ASP A C 1
ATOM 5083 O O . ASP A 1 628 ? 13.524 1.054 -12.210 1.00 93.94 628 ASP A O 1
ATOM 5087 N N . GLU A 1 629 ? 11.746 -0.310 -12.442 1.00 92.56 629 GLU A N 1
ATOM 5088 C CA . GLU A 1 629 ? 11.840 -0.452 -13.891 1.00 92.56 629 GLU A CA 1
ATOM 5089 C C . GLU A 1 629 ? 10.489 -0.226 -14.556 1.00 92.56 629 GLU A C 1
ATOM 5091 O O . GLU A 1 629 ? 9.437 -0.607 -14.037 1.00 92.56 629 GLU A O 1
ATOM 5096 N N . ILE A 1 630 ? 10.521 0.389 -15.737 1.00 90.62 630 ILE A N 1
ATOM 5097 C CA . ILE A 1 630 ? 9.360 0.505 -16.614 1.00 90.62 630 ILE A CA 1
ATOM 5098 C C . ILE A 1 630 ? 9.607 -0.389 -17.823 1.00 90.62 630 ILE A C 1
ATOM 5100 O O . ILE A 1 630 ? 10.513 -0.147 -18.619 1.00 90.62 630 ILE A O 1
ATOM 5104 N N . VAL A 1 631 ? 8.777 -1.415 -17.963 1.00 90.69 631 VAL A N 1
ATOM 5105 C CA . VAL A 1 631 ? 8.798 -2.349 -19.083 1.00 90.69 631 VAL A CA 1
ATOM 5106 C C . VAL A 1 631 ? 7.752 -1.912 -20.098 1.00 90.69 631 VAL A C 1
ATOM 5108 O O . VAL A 1 631 ? 6.564 -1.805 -19.785 1.00 90.69 631 VAL A O 1
ATOM 5111 N N . TYR A 1 632 ? 8.202 -1.670 -21.326 1.00 89.94 632 TYR A N 1
ATOM 5112 C CA . TYR A 1 632 ? 7.338 -1.325 -22.449 1.00 89.94 632 TYR A CA 1
ATOM 5113 C C . TYR A 1 632 ? 7.020 -2.579 -23.254 1.00 89.94 632 TYR A C 1
ATOM 5115 O O . TYR A 1 632 ? 7.922 -3.316 -23.648 1.00 89.94 632 TYR A O 1
ATOM 5123 N N . THR A 1 633 ? 5.738 -2.802 -23.517 1.00 89.56 633 THR A N 1
ATOM 5124 C CA . THR A 1 633 ? 5.260 -3.874 -24.388 1.00 89.56 633 THR A CA 1
ATOM 5125 C C . THR A 1 633 ? 4.629 -3.294 -25.639 1.00 89.56 633 THR A C 1
ATOM 5127 O O . THR A 1 633 ? 3.940 -2.276 -25.588 1.00 89.56 633 THR A O 1
ATOM 5130 N N . GLN A 1 634 ? 4.866 -3.957 -26.764 1.00 89.06 634 GLN A N 1
ATOM 5131 C CA . GLN A 1 634 ? 4.407 -3.540 -28.077 1.00 89.06 634 GLN A CA 1
ATOM 5132 C C . GLN A 1 634 ? 3.400 -4.528 -28.663 1.00 89.06 634 GLN A C 1
ATOM 5134 O O . GLN A 1 634 ? 3.588 -5.744 -28.609 1.00 89.06 634 GLN A O 1
ATOM 5139 N N . ALA A 1 635 ? 2.353 -3.990 -29.277 1.00 89.44 635 ALA A N 1
ATOM 5140 C CA . ALA A 1 635 ? 1.367 -4.738 -30.037 1.00 89.44 635 ALA A CA 1
ATOM 5141 C C . ALA A 1 635 ? 1.324 -4.235 -31.482 1.00 89.44 635 ALA A C 1
ATOM 5143 O O . ALA A 1 635 ? 1.456 -3.038 -31.747 1.00 89.44 635 ALA A O 1
ATOM 5144 N N . LEU A 1 636 ? 1.137 -5.154 -32.433 1.00 86.75 636 LEU A N 1
ATOM 5145 C CA . LEU A 1 636 ? 0.949 -4.782 -33.831 1.00 86.75 636 LEU A CA 1
ATOM 5146 C C . LEU A 1 636 ? -0.343 -3.981 -33.971 1.00 86.75 636 LEU A C 1
ATOM 5148 O O . LEU A 1 636 ? -1.419 -4.457 -33.605 1.00 86.75 636 LEU A O 1
ATOM 5152 N N . ARG A 1 637 ? -0.238 -2.800 -34.573 1.00 81.19 637 ARG A N 1
ATOM 5153 C CA . ARG A 1 637 ? -1.381 -1.953 -34.866 1.00 81.19 637 ARG A CA 1
ATOM 5154 C C . ARG A 1 637 ? -1.662 -1.958 -36.362 1.00 81.19 637 ARG A C 1
ATOM 5156 O O . ARG A 1 637 ? -0.783 -1.700 -37.181 1.00 81.19 637 ARG A O 1
ATOM 5163 N N . ILE A 1 638 ? -2.906 -2.259 -36.717 1.00 73.31 638 ILE A N 1
ATOM 5164 C CA . ILE A 1 638 ? -3.367 -2.204 -38.104 1.00 73.31 638 ILE A CA 1
ATOM 5165 C C . ILE A 1 638 ? -3.826 -0.771 -38.378 1.00 73.31 638 ILE A C 1
ATOM 5167 O O . ILE A 1 638 ? -4.965 -0.415 -38.078 1.00 73.31 638 ILE A O 1
ATOM 5171 N N . ASP A 1 639 ? -2.933 0.052 -38.921 1.00 66.25 639 ASP A N 1
ATOM 5172 C CA . ASP A 1 639 ? -3.285 1.367 -39.465 1.00 66.25 639 ASP A CA 1
ATOM 5173 C C . ASP A 1 639 ? -3.573 1.277 -40.971 1.00 66.25 639 ASP A C 1
ATOM 5175 O O . ASP A 1 639 ? -3.176 0.327 -41.653 1.00 66.25 639 ASP A O 1
ATOM 5179 N N . ARG A 1 640 ? -4.309 2.262 -41.505 1.00 61.97 640 ARG A N 1
ATOM 5180 C CA . ARG A 1 640 ? -4.516 2.369 -42.956 1.00 61.97 640 ARG A CA 1
ATOM 5181 C C . ARG A 1 640 ? -3.168 2.683 -43.615 1.00 61.97 640 ARG A C 1
ATOM 5183 O O . ARG A 1 640 ? -2.509 3.611 -43.148 1.00 61.97 640 ARG A O 1
ATOM 5190 N N . PRO A 1 641 ? -2.771 1.961 -44.674 1.00 58.94 641 PRO A N 1
ATOM 5191 C CA . PRO A 1 641 ? -1.505 2.228 -45.339 1.00 58.94 641 PRO A CA 1
ATOM 5192 C C . PRO A 1 641 ? -1.510 3.635 -45.954 1.00 58.94 641 PRO A C 1
ATOM 5194 O O . PRO A 1 641 ? -2.439 3.993 -46.684 1.00 58.94 641 PRO A O 1
ATOM 5197 N N . GLU A 1 642 ? -0.487 4.434 -45.644 1.00 61.44 642 GLU A N 1
ATOM 5198 C CA . GLU A 1 642 ? -0.214 5.694 -46.345 1.00 61.44 642 GLU A CA 1
ATOM 5199 C C . GLU A 1 642 ? 0.301 5.368 -47.761 1.00 61.44 642 GLU A C 1
ATOM 5201 O O . GLU A 1 642 ? 0.945 4.344 -47.992 1.00 61.44 642 GLU A O 1
ATOM 5206 N N . THR A 1 643 ? 0.017 6.224 -48.745 1.00 52.03 643 THR A N 1
ATOM 5207 C CA . THR A 1 643 ? 0.232 5.924 -50.174 1.00 52.03 643 THR A CA 1
ATOM 5208 C C . THR A 1 643 ? 1.702 5.845 -50.611 1.00 52.03 643 THR A C 1
ATOM 5210 O O . THR A 1 643 ? 1.966 5.436 -51.740 1.00 52.03 643 THR A O 1
ATOM 5213 N N . SER A 1 644 ? 2.671 6.211 -49.761 1.00 65.19 644 SER A N 1
ATOM 5214 C CA . SER A 1 644 ? 4.101 6.179 -50.105 1.00 65.19 644 SER A CA 1
ATOM 5215 C C . SER A 1 644 ? 5.016 6.188 -48.877 1.00 65.19 644 SER A C 1
ATOM 5217 O O . SER A 1 644 ? 4.799 6.981 -47.967 1.00 65.19 644 SER A O 1
ATOM 5219 N N . GLY A 1 645 ? 6.090 5.391 -48.902 1.00 69.81 645 GLY A N 1
ATOM 5220 C CA . GLY A 1 645 ? 7.142 5.406 -47.875 1.00 69.81 645 GLY A CA 1
ATOM 5221 C C . GLY A 1 645 ? 7.144 4.170 -46.978 1.00 69.81 645 GLY A C 1
ATOM 5222 O O . GLY A 1 645 ? 6.087 3.629 -46.651 1.00 69.81 645 GLY A O 1
A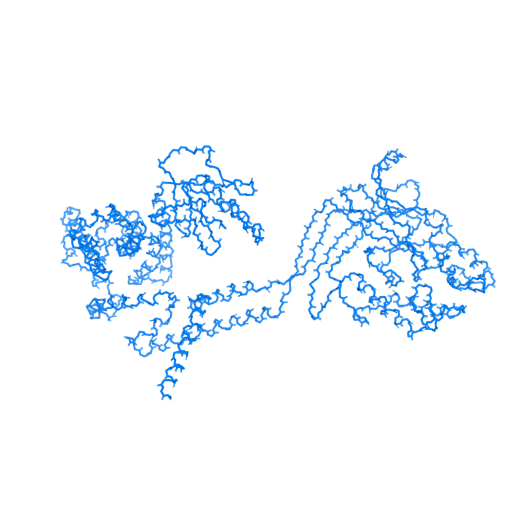TOM 5223 N N . SER A 1 646 ? 8.337 3.739 -46.581 1.00 81.56 646 SER A N 1
ATOM 5224 C CA . SER A 1 646 ? 8.537 2.750 -45.534 1.00 81.56 646 SER A CA 1
ATOM 5225 C C . SER A 1 646 ? 8.842 3.439 -44.217 1.00 81.56 646 SER A C 1
ATOM 5227 O O . SER A 1 646 ? 9.721 4.303 -44.142 1.00 81.56 646 SER A O 1
ATOM 5229 N N . TYR A 1 647 ? 8.104 3.060 -43.180 1.00 84.50 647 TYR A N 1
ATOM 5230 C CA . TYR A 1 647 ? 8.291 3.629 -41.862 1.00 84.50 647 TYR A CA 1
ATOM 5231 C C . TYR A 1 647 ? 7.926 2.655 -40.745 1.00 84.50 647 TYR A C 1
ATOM 5233 O O . TYR A 1 647 ? 7.043 1.801 -40.877 1.00 84.50 647 TYR A O 1
ATOM 5241 N N . LEU A 1 648 ? 8.571 2.869 -39.603 1.00 87.56 648 LEU A N 1
ATOM 5242 C CA . LEU A 1 648 ? 8.249 2.258 -38.323 1.00 87.56 648 LEU A CA 1
ATOM 5243 C C . LEU A 1 648 ? 7.726 3.348 -37.390 1.00 87.56 648 LEU A C 1
ATOM 5245 O O . LEU A 1 648 ? 8.442 4.305 -37.109 1.00 87.56 648 LEU A O 1
ATOM 5249 N N . THR A 1 649 ? 6.486 3.217 -36.922 1.00 87.81 649 THR A N 1
ATOM 5250 C CA . THR A 1 649 ? 5.869 4.173 -35.991 1.00 87.81 649 THR A CA 1
ATOM 5251 C C . THR A 1 649 ? 5.583 3.515 -34.648 1.00 87.81 649 THR A C 1
ATOM 5253 O O . THR A 1 649 ? 5.002 2.434 -34.606 1.00 87.81 649 THR A O 1
ATOM 5256 N N . PHE A 1 650 ? 5.918 4.198 -33.556 1.00 90.62 650 PHE A N 1
ATOM 5257 C CA . PHE A 1 650 ? 5.563 3.829 -32.188 1.00 90.62 650 PHE A CA 1
ATOM 5258 C C . PHE A 1 650 ? 4.564 4.830 -31.609 1.00 90.62 650 PHE A C 1
ATOM 5260 O O . PHE A 1 650 ? 4.820 6.034 -31.618 1.00 90.62 650 PHE A O 1
ATOM 5267 N N . ILE A 1 651 ? 3.432 4.348 -31.098 1.00 88.50 651 ILE A N 1
ATOM 5268 C CA . ILE A 1 651 ? 2.330 5.172 -30.573 1.00 88.50 651 ILE A CA 1
ATOM 5269 C C . ILE A 1 651 ? 1.855 4.549 -29.265 1.00 88.50 651 ILE A C 1
ATOM 5271 O O . ILE A 1 651 ? 1.676 3.343 -29.217 1.00 88.50 651 ILE A O 1
ATOM 5275 N N . PHE A 1 652 ? 1.593 5.329 -28.217 1.00 89.56 652 PHE A N 1
ATOM 5276 C CA . PHE A 1 652 ? 0.930 4.794 -27.020 1.00 89.56 652 PHE A CA 1
ATOM 5277 C C . PHE A 1 652 ? -0.537 4.440 -27.310 1.00 89.56 652 PHE A C 1
ATOM 5279 O O . PHE A 1 652 ? -1.301 5.290 -27.776 1.00 89.56 652 PHE A O 1
ATOM 5286 N N . ASP A 1 653 ? -0.942 3.200 -27.024 1.00 88.25 653 ASP A N 1
ATOM 5287 C CA . ASP A 1 653 ? -2.327 2.744 -27.230 1.00 88.25 653 ASP A CA 1
ATOM 5288 C C . ASP A 1 653 ? -3.280 3.270 -26.149 1.00 88.25 653 ASP A C 1
ATOM 5290 O O . ASP A 1 653 ? -4.450 3.585 -26.418 1.00 88.25 653 ASP A O 1
ATOM 5294 N N . ASP A 1 654 ? -2.763 3.400 -24.930 1.00 86.75 654 ASP A N 1
ATOM 5295 C CA . ASP A 1 654 ? -3.437 3.994 -23.791 1.00 86.75 654 ASP A CA 1
ATOM 5296 C C . ASP A 1 654 ? -2.465 4.796 -22.909 1.00 86.75 654 ASP A C 1
ATOM 5298 O O . ASP A 1 654 ? -1.263 4.883 -23.155 1.00 86.75 654 ASP A O 1
ATOM 5302 N N . ASN A 1 655 ? -3.030 5.456 -21.901 1.00 88.44 655 ASN A N 1
ATOM 5303 C CA . ASN A 1 655 ? -2.290 6.149 -20.853 1.00 88.44 655 ASN A CA 1
ATOM 5304 C C . ASN A 1 655 ? -2.396 5.444 -19.509 1.00 88.44 655 ASN A C 1
ATOM 5306 O O . ASN A 1 655 ? -2.405 6.094 -18.458 1.00 88.44 655 ASN A O 1
ATOM 5310 N N . VAL A 1 656 ? -2.580 4.131 -19.555 1.00 90.12 656 VAL A N 1
ATOM 5311 C CA . VAL A 1 656 ? -2.741 3.314 -18.370 1.00 90.12 656 VAL A CA 1
ATOM 5312 C C . VAL A 1 656 ? -1.393 2.691 -18.053 1.00 90.12 656 VAL A C 1
ATOM 5314 O O . VAL A 1 656 ? -0.769 2.061 -18.898 1.00 90.12 656 VAL A O 1
ATOM 5317 N N . ILE A 1 657 ? -0.936 2.889 -16.822 1.00 91.12 657 ILE A N 1
ATOM 5318 C CA . ILE A 1 657 ? 0.269 2.248 -16.311 1.00 91.12 657 ILE A CA 1
ATOM 5319 C C . ILE A 1 657 ? -0.152 1.321 -15.180 1.00 91.12 657 ILE A C 1
ATOM 5321 O O . ILE A 1 657 ? -0.710 1.753 -14.164 1.00 91.12 657 ILE A O 1
ATOM 5325 N N . GLU A 1 658 ? 0.109 0.033 -15.383 1.00 91.75 658 GLU A N 1
ATOM 5326 C CA . GLU A 1 658 ? 0.044 -0.970 -14.326 1.00 91.75 658 GLU A CA 1
ATOM 5327 C C . GLU A 1 658 ? 1.314 -0.853 -13.485 1.00 91.75 658 GLU A C 1
ATOM 5329 O O . GLU A 1 658 ? 2.413 -1.132 -13.958 1.00 91.75 658 GLU A O 1
ATOM 5334 N N . GLU A 1 659 ? 1.164 -0.406 -12.245 1.00 94.38 659 GLU A N 1
ATOM 5335 C CA . GLU A 1 659 ? 2.239 -0.331 -11.264 1.00 94.38 659 GLU A CA 1
ATOM 5336 C C . GLU A 1 659 ? 2.123 -1.522 -10.310 1.00 94.38 659 GLU A C 1
ATOM 5338 O O . GLU A 1 659 ? 1.097 -1.708 -9.650 1.00 94.38 659 GLU A O 1
ATOM 5343 N N . ILE A 1 660 ? 3.167 -2.347 -10.288 1.00 95.25 660 ILE A N 1
ATOM 5344 C CA . ILE A 1 660 ? 3.284 -3.562 -9.486 1.00 95.25 660 ILE A CA 1
ATOM 5345 C C . ILE A 1 660 ? 4.356 -3.295 -8.433 1.00 95.25 660 ILE A C 1
ATOM 5347 O O . ILE A 1 660 ? 5.543 -3.248 -8.750 1.00 95.25 660 ILE A O 1
ATOM 5351 N N . GLU A 1 661 ? 3.933 -3.087 -7.190 1.00 95.00 661 GLU A N 1
ATOM 5352 C CA . GLU A 1 661 ? 4.804 -2.716 -6.073 1.00 95.00 661 GLU A CA 1
ATOM 5353 C C . GLU A 1 661 ? 4.846 -3.829 -5.021 1.00 95.00 661 GLU A C 1
ATOM 5355 O O . GLU A 1 661 ? 3.812 -4.250 -4.496 1.00 95.00 661 GLU A O 1
ATOM 5360 N N . GLU A 1 662 ? 6.046 -4.299 -4.691 1.00 94.38 662 GLU A N 1
ATOM 5361 C CA . GLU A 1 662 ? 6.279 -5.161 -3.537 1.00 94.38 662 GLU A CA 1
ATOM 5362 C C . GLU A 1 662 ? 6.262 -4.333 -2.247 1.00 94.38 662 GLU A C 1
ATOM 5364 O O . GLU A 1 662 ? 6.881 -3.273 -2.150 1.00 94.38 662 GLU A O 1
ATOM 5369 N N . TYR A 1 663 ? 5.588 -4.833 -1.214 1.00 92.12 663 TYR A N 1
ATOM 5370 C CA . TYR A 1 663 ? 5.588 -4.204 0.105 1.00 92.12 663 TYR A CA 1
ATOM 5371 C C . TYR A 1 663 ? 5.583 -5.254 1.220 1.00 92.12 663 TYR A C 1
ATOM 5373 O O . TYR A 1 663 ? 5.151 -6.395 1.045 1.00 92.12 663 TYR A O 1
ATOM 5381 N N . TYR A 1 664 ? 6.062 -4.864 2.405 1.00 91.38 664 TYR A N 1
ATOM 5382 C CA . TYR A 1 664 ? 5.953 -5.709 3.592 1.00 91.38 664 TYR A CA 1
ATOM 5383 C C . TYR A 1 664 ? 4.492 -5.752 4.044 1.00 91.38 664 TYR A C 1
ATOM 5385 O O . TYR A 1 664 ? 3.968 -4.758 4.550 1.00 91.38 664 TYR A O 1
ATOM 5393 N N . CYS A 1 665 ? 3.836 -6.902 3.879 1.00 90.50 665 CYS A N 1
ATOM 5394 C CA . CYS A 1 665 ? 2.416 -7.044 4.209 1.00 90.50 665 CYS A CA 1
ATOM 5395 C C . CYS A 1 665 ? 2.152 -7.010 5.719 1.00 90.50 665 CYS A C 1
ATOM 5397 O O . CYS A 1 665 ? 1.074 -6.608 6.157 1.00 90.50 665 CYS A O 1
ATOM 5399 N N . TYR A 1 666 ? 3.154 -7.378 6.520 1.00 93.19 666 TYR A N 1
ATOM 5400 C CA . TYR A 1 666 ? 3.076 -7.359 7.971 1.00 93.19 666 TYR A CA 1
ATOM 5401 C C . TYR A 1 666 ? 4.200 -6.510 8.552 1.00 93.19 666 TYR A C 1
ATOM 5403 O O . TYR A 1 666 ? 5.382 -6.845 8.472 1.00 93.19 666 TYR A O 1
ATOM 5411 N N . THR A 1 667 ? 3.814 -5.370 9.116 1.00 90.25 667 THR A N 1
ATOM 5412 C CA . THR A 1 667 ? 4.733 -4.401 9.713 1.00 90.25 667 THR A CA 1
ATOM 5413 C C . THR A 1 667 ? 4.584 -4.381 11.232 1.00 90.25 667 THR A C 1
ATOM 5415 O O . THR A 1 667 ? 3.739 -5.059 11.819 1.00 90.25 667 THR A O 1
ATOM 5418 N N . PHE A 1 668 ? 5.420 -3.587 11.896 1.00 90.69 668 PHE A N 1
ATOM 5419 C CA . PHE A 1 668 ? 5.432 -3.490 13.353 1.00 90.69 668 PHE A CA 1
ATOM 5420 C C . PHE A 1 668 ? 4.092 -3.023 13.951 1.00 90.69 668 PHE A C 1
ATOM 5422 O O . PHE A 1 668 ? 3.715 -3.464 15.034 1.00 90.69 668 PHE A O 1
ATOM 5429 N N . ILE A 1 669 ? 3.353 -2.160 13.245 1.00 90.00 669 ILE A N 1
ATOM 5430 C CA . ILE A 1 669 ? 2.078 -1.616 13.732 1.00 90.00 669 ILE A CA 1
ATOM 5431 C C . ILE A 1 669 ? 0.992 -2.712 13.801 1.00 90.00 669 ILE A C 1
ATOM 5433 O O . ILE A 1 669 ? 0.475 -2.927 14.898 1.00 90.00 669 ILE A O 1
ATOM 5437 N N . PRO A 1 670 ? 0.682 -3.457 12.715 1.00 89.69 670 PRO A N 1
ATOM 5438 C CA . PRO A 1 670 ? -0.178 -4.641 12.776 1.00 89.69 670 PRO A CA 1
ATOM 5439 C C . PRO A 1 670 ? 0.230 -5.638 13.865 1.00 89.69 670 PRO A C 1
ATOM 5441 O O . PRO A 1 670 ? -0.629 -6.114 14.598 1.00 89.69 670 PRO A O 1
ATOM 5444 N N . PHE A 1 671 ? 1.535 -5.879 14.047 1.00 94.00 671 PHE A N 1
ATOM 5445 C CA . PHE A 1 671 ? 2.027 -6.748 15.117 1.00 94.00 671 PHE A CA 1
ATOM 5446 C C . PHE A 1 671 ? 1.637 -6.271 16.518 1.00 94.00 671 PHE A C 1
ATOM 5448 O O . PHE A 1 671 ? 1.154 -7.071 17.318 1.00 94.00 671 PHE A O 1
ATOM 5455 N N . ILE A 1 672 ? 1.807 -4.982 16.824 1.00 90.31 672 ILE A N 1
ATOM 5456 C CA . ILE A 1 672 ? 1.384 -4.423 18.115 1.00 90.31 672 ILE A CA 1
ATOM 5457 C C . ILE A 1 672 ? -0.128 -4.568 18.299 1.00 90.31 672 ILE A C 1
ATOM 5459 O O . ILE A 1 672 ? -0.577 -4.896 19.398 1.00 90.31 672 ILE A O 1
ATOM 5463 N N . CYS A 1 673 ? -0.914 -4.326 17.249 1.00 89.81 673 CYS A N 1
ATOM 5464 C CA . CYS A 1 673 ? -2.366 -4.470 17.303 1.00 89.81 673 CYS A CA 1
ATOM 5465 C C . CYS A 1 673 ? -2.782 -5.916 17.600 1.00 89.81 673 CYS A C 1
ATOM 5467 O O . CYS A 1 673 ? -3.598 -6.131 18.497 1.00 89.81 673 CYS A O 1
ATOM 5469 N N . ASP A 1 674 ? -2.182 -6.896 16.923 1.00 92.06 674 ASP A N 1
ATOM 5470 C CA . ASP A 1 674 ? -2.465 -8.319 17.132 1.00 92.06 674 ASP A CA 1
ATOM 5471 C C . ASP A 1 674 ? -1.996 -8.789 18.517 1.00 92.06 674 ASP A C 1
ATOM 5473 O O . ASP A 1 674 ? -2.734 -9.467 19.237 1.00 92.06 674 ASP A O 1
ATOM 5477 N N . ALA A 1 675 ? -0.801 -8.371 18.950 1.00 91.00 675 ALA A N 1
ATOM 5478 C CA . ALA A 1 675 ? -0.291 -8.670 20.285 1.00 91.00 675 ALA A CA 1
ATOM 5479 C C . ALA A 1 675 ? -1.183 -8.063 21.381 1.00 91.00 675 ALA A C 1
ATOM 5481 O O . ALA A 1 675 ? -1.541 -8.744 22.343 1.00 91.00 675 ALA A O 1
ATOM 5482 N N . GLY A 1 676 ? -1.597 -6.804 21.221 1.00 87.50 676 GLY A N 1
ATOM 5483 C CA . GLY A 1 676 ? -2.517 -6.125 22.132 1.00 87.50 676 GLY A CA 1
ATOM 5484 C C . GLY A 1 676 ? -3.909 -6.755 22.150 1.00 87.50 676 GLY A C 1
ATOM 5485 O O . GLY A 1 676 ? -4.495 -6.911 23.221 1.00 87.50 676 GLY A O 1
ATOM 5486 N N . GLY A 1 677 ? -4.416 -7.174 20.988 1.00 87.50 677 GLY A N 1
ATOM 5487 C CA . GLY A 1 677 ? -5.670 -7.911 20.856 1.00 87.50 677 GLY A CA 1
ATOM 5488 C C . GLY A 1 677 ? -5.640 -9.240 21.610 1.00 87.50 677 GLY A C 1
ATOM 5489 O O . GLY A 1 677 ? -6.557 -9.525 22.380 1.00 87.50 677 GLY A O 1
ATOM 5490 N N . ASN A 1 678 ? -4.559 -10.012 21.470 1.00 90.38 678 ASN A N 1
ATOM 5491 C CA . ASN A 1 678 ? -4.380 -11.287 22.169 1.00 90.38 678 ASN A CA 1
ATOM 5492 C C . ASN A 1 678 ? -4.227 -11.107 23.687 1.00 90.38 678 ASN A C 1
ATOM 5494 O O . ASN A 1 678 ? -4.867 -11.824 24.460 1.00 90.38 678 ASN A O 1
ATOM 5498 N N . LEU A 1 679 ? -3.460 -10.106 24.135 1.00 87.31 679 LEU A N 1
ATOM 5499 C CA . LEU A 1 679 ? -3.359 -9.751 25.558 1.00 87.31 679 LEU A CA 1
ATOM 5500 C C . LEU A 1 679 ? -4.726 -9.365 26.144 1.00 87.31 679 LEU A C 1
ATOM 5502 O O . LEU A 1 679 ? -5.100 -9.842 27.221 1.00 87.31 679 LEU A O 1
ATOM 5506 N N . GLY A 1 680 ? -5.499 -8.562 25.410 1.00 84.69 680 GLY A N 1
ATOM 5507 C CA . GLY A 1 680 ? -6.843 -8.155 25.806 1.00 84.69 680 GLY A CA 1
ATOM 5508 C C . GLY A 1 680 ? -7.827 -9.325 25.854 1.00 84.69 680 GLY A C 1
ATOM 5509 O O . GLY A 1 680 ? -8.593 -9.441 26.808 1.00 84.69 680 GLY A O 1
ATOM 5510 N N . LEU A 1 681 ? -7.787 -10.222 24.866 1.00 85.00 681 LEU A N 1
ATOM 5511 C CA . LEU A 1 681 ? -8.701 -11.360 24.756 1.00 85.00 681 LEU A CA 1
ATOM 5512 C C . LEU A 1 681 ? -8.448 -12.431 25.827 1.00 85.00 681 LEU A C 1
ATOM 5514 O O . LEU A 1 681 ? -9.390 -12.869 26.488 1.00 85.00 681 LEU A O 1
ATOM 5518 N N . PHE A 1 682 ? -7.196 -12.869 25.992 1.00 85.00 682 PHE A N 1
ATOM 5519 C CA . PHE A 1 682 ? -6.864 -13.994 26.874 1.00 85.00 682 PHE A CA 1
ATOM 5520 C C . PHE A 1 682 ? -6.662 -13.581 28.330 1.00 85.00 682 PHE A C 1
ATOM 5522 O O . PHE A 1 682 ? -7.011 -14.342 29.235 1.00 85.00 682 PHE A O 1
ATOM 5529 N N . LEU A 1 683 ? -6.083 -12.399 28.564 1.00 82.62 683 LEU A N 1
ATOM 5530 C CA . LEU A 1 683 ? -5.663 -11.960 29.898 1.00 82.62 683 LEU A CA 1
ATOM 5531 C C . LEU A 1 683 ? -6.462 -10.755 30.410 1.00 82.62 683 LEU A C 1
ATOM 5533 O O . LEU A 1 683 ? -6.426 -10.473 31.607 1.00 82.62 683 LEU A O 1
ATOM 5537 N N . GLY A 1 684 ? -7.208 -10.063 29.541 1.00 79.00 684 GLY A N 1
ATOM 5538 C CA . GLY A 1 684 ? -7.868 -8.799 29.882 1.00 79.00 684 GLY A CA 1
ATOM 5539 C C . GLY A 1 684 ? -6.890 -7.635 30.054 1.00 79.00 684 GLY A C 1
ATOM 5540 O O . GLY A 1 684 ? -7.285 -6.578 30.537 1.00 79.00 684 GLY A O 1
ATOM 5541 N N . LEU A 1 685 ? -5.623 -7.825 29.672 1.00 78.81 685 LEU A N 1
ATOM 5542 C CA . LEU A 1 685 ? -4.552 -6.857 29.867 1.00 78.81 685 LEU A CA 1
ATOM 5543 C C . LEU A 1 685 ? -4.395 -5.973 28.633 1.00 78.81 685 LEU A C 1
ATOM 5545 O O . LEU A 1 685 ? -4.409 -6.452 27.501 1.00 78.81 685 LEU A O 1
ATOM 5549 N N . SER A 1 686 ? -4.181 -4.679 28.855 1.00 80.94 686 SER A N 1
ATOM 5550 C CA . SER A 1 686 ? -3.639 -3.801 27.822 1.00 80.94 686 SER A CA 1
ATOM 5551 C C . SER A 1 686 ? -2.113 -3.914 27.790 1.00 80.94 686 SER A C 1
ATOM 5553 O O . SER A 1 686 ? -1.484 -4.309 28.772 1.00 80.94 686 SER A O 1
ATOM 5555 N N . ILE A 1 687 ? -1.495 -3.505 26.682 1.00 75.56 687 ILE A N 1
ATOM 5556 C CA . ILE A 1 687 ? -0.029 -3.416 26.580 1.00 75.56 687 ILE A CA 1
ATOM 5557 C C . ILE A 1 687 ? 0.542 -2.511 27.686 1.00 75.56 687 ILE A C 1
ATOM 5559 O O . ILE A 1 687 ? 1.554 -2.844 28.297 1.00 75.56 687 ILE A O 1
ATOM 5563 N N . LEU A 1 688 ? -0.144 -1.409 28.007 1.00 74.25 688 LEU A N 1
ATOM 5564 C CA . LEU A 1 688 ? 0.247 -0.507 29.096 1.00 74.25 688 LEU A CA 1
ATOM 5565 C C . LEU A 1 688 ? 0.200 -1.200 30.464 1.00 74.25 688 LEU A C 1
ATOM 5567 O O . LEU A 1 688 ? 1.118 -1.036 31.262 1.00 74.25 688 LEU A O 1
ATOM 5571 N N . ALA A 1 689 ? -0.810 -2.040 30.713 1.00 74.31 689 ALA A N 1
ATOM 5572 C CA . ALA A 1 689 ? -0.900 -2.805 31.954 1.00 74.31 689 ALA A CA 1
ATOM 5573 C C . ALA A 1 689 ? 0.274 -3.788 32.118 1.00 74.31 689 ALA A C 1
ATOM 5575 O O . ALA A 1 689 ? 0.734 -4.004 33.237 1.00 74.31 689 ALA A O 1
ATOM 5576 N N . VAL A 1 690 ? 0.797 -4.347 31.018 1.00 77.25 690 VAL A N 1
ATOM 5577 C CA . VAL A 1 690 ? 1.998 -5.203 31.044 1.00 77.25 690 VAL A CA 1
ATOM 5578 C C . VAL A 1 690 ? 3.240 -4.401 31.442 1.00 77.25 690 VAL A C 1
ATOM 5580 O O . VAL A 1 690 ? 4.008 -4.861 32.288 1.00 77.25 690 VAL A O 1
ATOM 5583 N N . PHE A 1 691 ? 3.424 -3.197 30.891 1.00 76.81 691 PHE A N 1
ATOM 5584 C CA . PHE A 1 691 ? 4.529 -2.315 31.284 1.00 76.81 691 PHE A CA 1
ATOM 5585 C C . PHE A 1 691 ? 4.445 -1.917 32.761 1.00 76.81 691 PHE A C 1
ATOM 5587 O O . PHE A 1 691 ? 5.428 -2.054 33.487 1.00 76.81 691 PHE A O 1
ATOM 5594 N N . GLU A 1 692 ? 3.265 -1.526 33.241 1.00 75.00 692 GLU A N 1
ATOM 5595 C CA . GLU A 1 692 ? 3.052 -1.170 34.648 1.00 75.00 692 GLU A CA 1
ATOM 5596 C C . GLU A 1 692 ? 3.259 -2.362 35.604 1.00 75.00 692 GLU A C 1
ATOM 5598 O O . GLU A 1 692 ? 3.772 -2.200 36.716 1.00 75.00 692 GLU A O 1
ATOM 5603 N N . LEU A 1 693 ? 2.902 -3.584 35.188 1.00 74.94 693 LEU A N 1
ATOM 5604 C CA . LEU A 1 693 ? 3.215 -4.800 35.942 1.00 74.94 693 LEU A CA 1
ATOM 5605 C C . LEU A 1 693 ? 4.734 -5.026 36.004 1.00 74.94 693 LEU A C 1
ATOM 5607 O O . LEU A 1 693 ? 5.270 -5.317 37.076 1.00 74.94 693 LEU A O 1
ATOM 5611 N N . GLY A 1 694 ? 5.429 -4.833 34.880 1.00 76.31 694 GLY A N 1
ATOM 5612 C CA . GLY A 1 694 ? 6.888 -4.874 34.798 1.00 76.31 694 GLY A CA 1
ATOM 5613 C C . GLY A 1 694 ? 7.552 -3.874 35.746 1.00 76.31 694 GLY A C 1
ATOM 5614 O O . GLY A 1 694 ? 8.423 -4.256 36.526 1.00 76.31 694 GLY A O 1
ATOM 5615 N N . GLU A 1 695 ? 7.087 -2.624 35.771 1.00 77.88 695 GLU A N 1
ATOM 5616 C CA . GLU A 1 695 ? 7.583 -1.593 36.690 1.00 77.88 695 GLU A CA 1
ATOM 5617 C C . GLU A 1 695 ? 7.396 -1.982 38.158 1.00 77.88 695 GLU A C 1
ATOM 5619 O O . GLU A 1 695 ? 8.310 -1.823 38.969 1.00 77.88 695 GLU A O 1
ATOM 5624 N N . LYS A 1 696 ? 6.240 -2.548 38.521 1.00 73.88 696 LYS A N 1
ATOM 5625 C CA . LYS A 1 696 ? 5.988 -3.020 39.892 1.00 73.88 696 LYS A CA 1
ATOM 5626 C C . LYS A 1 696 ? 6.885 -4.186 40.282 1.00 73.88 696 LYS A C 1
ATOM 5628 O O . LYS A 1 696 ? 7.358 -4.219 41.419 1.00 73.88 696 LYS A O 1
ATOM 5633 N N . ILE A 1 697 ? 7.135 -5.120 39.365 1.00 76.94 697 ILE A N 1
ATOM 5634 C CA . ILE A 1 697 ? 8.061 -6.237 39.580 1.00 76.94 697 ILE A CA 1
ATOM 5635 C C . ILE A 1 697 ? 9.479 -5.693 39.791 1.00 76.94 697 ILE A C 1
ATOM 5637 O O . ILE A 1 697 ? 10.126 -6.038 40.780 1.00 76.94 697 ILE A O 1
ATOM 5641 N N . ILE A 1 698 ? 9.932 -4.774 38.935 1.00 78.88 698 ILE A N 1
ATOM 5642 C CA . ILE A 1 698 ? 11.236 -4.110 39.061 1.00 78.88 698 ILE A CA 1
ATOM 5643 C C . ILE A 1 698 ? 11.335 -3.371 40.405 1.00 78.88 698 ILE A C 1
ATOM 5645 O O . ILE A 1 698 ? 12.292 -3.570 41.152 1.00 78.88 698 ILE A O 1
ATOM 5649 N N . MET A 1 699 ? 10.321 -2.589 40.781 1.00 73.44 699 MET A N 1
ATOM 5650 C CA . MET A 1 699 ? 10.266 -1.872 42.061 1.00 73.44 699 MET A CA 1
ATOM 5651 C C . MET A 1 699 ? 10.256 -2.809 43.274 1.00 73.44 699 MET A C 1
ATOM 5653 O O . MET A 1 699 ? 10.861 -2.494 44.303 1.00 73.44 699 MET A O 1
ATOM 5657 N N . TYR A 1 700 ? 9.602 -3.967 43.171 1.00 77.25 700 TYR A N 1
ATOM 5658 C CA . TYR A 1 700 ? 9.642 -5.009 44.194 1.00 77.25 700 TYR A CA 1
ATOM 5659 C C . TYR A 1 700 ? 11.059 -5.574 44.358 1.00 77.25 700 TYR A C 1
ATOM 5661 O O . TYR A 1 700 ? 11.563 -5.636 45.483 1.00 77.25 700 TYR A O 1
ATOM 5669 N N . PHE A 1 701 ? 11.741 -5.907 43.257 1.00 76.31 701 PHE A N 1
ATOM 5670 C CA . PHE A 1 701 ? 13.130 -6.373 43.294 1.00 76.31 701 PHE A CA 1
ATOM 5671 C C . PHE A 1 701 ? 14.089 -5.302 43.830 1.00 76.31 701 PHE A C 1
ATOM 5673 O O . PHE A 1 701 ? 14.925 -5.615 44.676 1.00 76.31 701 PHE A O 1
ATOM 5680 N N . ILE A 1 702 ? 13.923 -4.032 43.445 1.00 77.00 702 ILE A N 1
ATOM 5681 C CA . ILE A 1 702 ? 14.718 -2.908 43.966 1.00 77.00 702 ILE A CA 1
ATOM 5682 C C . ILE A 1 702 ? 14.500 -2.721 45.475 1.00 77.00 702 ILE A C 1
ATOM 5684 O O . ILE A 1 702 ? 15.466 -2.528 46.216 1.00 77.00 702 ILE A O 1
ATOM 5688 N N . LYS A 1 703 ? 13.256 -2.807 45.969 1.00 74.06 703 LYS A N 1
ATOM 5689 C CA . LYS A 1 703 ? 12.971 -2.755 47.416 1.00 74.06 703 LYS A CA 1
ATOM 5690 C C . LYS A 1 703 ? 13.590 -3.933 48.161 1.00 74.06 703 LYS A C 1
ATOM 5692 O O . LYS A 1 703 ? 14.157 -3.727 49.229 1.00 74.06 703 LYS A O 1
ATOM 5697 N N . LYS A 1 704 ? 13.522 -5.143 47.601 1.00 72.12 704 LYS A N 1
ATOM 5698 C CA . LYS A 1 704 ? 14.108 -6.349 48.201 1.00 72.12 704 LYS A CA 1
ATOM 5699 C C . LYS A 1 704 ? 15.641 -6.283 48.234 1.00 72.12 704 LYS A C 1
ATOM 5701 O O . LYS A 1 704 ? 16.234 -6.650 49.242 1.00 72.12 704 LYS A O 1
ATOM 5706 N N . LEU A 1 705 ? 16.268 -5.725 47.194 1.00 66.25 705 LEU A N 1
ATOM 5707 C CA . LEU A 1 705 ? 17.706 -5.429 47.146 1.00 66.25 705 LEU A CA 1
ATOM 5708 C C . LEU A 1 705 ? 18.113 -4.355 48.166 1.00 66.25 705 LEU A C 1
ATOM 5710 O O . LEU A 1 705 ? 19.119 -4.522 48.850 1.00 66.25 705 LEU A O 1
ATOM 5714 N N . LYS A 1 706 ? 17.320 -3.286 48.335 1.00 60.22 706 LYS A N 1
ATOM 5715 C CA . LYS A 1 706 ? 17.543 -2.282 49.396 1.00 60.22 706 LYS A CA 1
ATOM 5716 C C . LYS A 1 706 ? 17.393 -2.865 50.803 1.00 60.22 706 LYS A C 1
ATOM 5718 O O . LYS A 1 706 ? 18.145 -2.476 51.686 1.00 60.22 706 LYS A O 1
ATOM 5723 N N . TYR A 1 707 ? 16.462 -3.796 51.005 1.00 54.16 707 TYR A N 1
ATOM 5724 C CA . TYR A 1 707 ? 16.280 -4.485 52.286 1.00 54.16 707 TYR A CA 1
ATOM 5725 C C . TYR A 1 707 ? 17.464 -5.414 52.600 1.00 54.16 707 TYR A C 1
ATOM 5727 O O . TYR A 1 707 ? 17.950 -5.431 53.723 1.00 54.16 707 TYR A O 1
ATOM 5735 N N . PHE A 1 708 ? 18.000 -6.109 51.591 1.00 50.03 708 PHE A N 1
ATOM 5736 C CA . PHE A 1 708 ? 19.221 -6.915 51.728 1.00 50.03 708 PHE A CA 1
ATOM 5737 C C . PHE A 1 708 ? 20.465 -6.070 52.039 1.00 50.03 708 PHE A C 1
ATOM 5739 O O . PHE A 1 708 ? 21.304 -6.491 52.825 1.00 50.03 708 PHE A O 1
ATOM 5746 N N . LYS A 1 709 ? 20.549 -4.854 51.487 1.00 47.84 709 LYS A N 1
ATOM 5747 C CA . LYS A 1 709 ? 21.625 -3.884 51.761 1.00 47.84 709 LYS A CA 1
ATOM 5748 C C . LYS A 1 709 ? 21.492 -3.153 53.110 1.00 47.84 709 LYS A C 1
ATOM 5750 O O . LYS A 1 709 ? 22.313 -2.301 53.409 1.00 47.84 709 LYS A O 1
ATOM 5755 N N . SER A 1 710 ? 20.421 -3.418 53.861 1.00 48.97 710 SER A N 1
ATOM 5756 C CA . SER A 1 710 ? 20.176 -2.895 55.215 1.00 48.97 710 SER A CA 1
ATOM 5757 C C . SER A 1 710 ? 20.330 -3.978 56.294 1.00 48.97 710 SER A C 1
ATOM 5759 O O . SER A 1 710 ? 20.196 -3.669 57.476 1.00 48.97 710 SER A O 1
ATOM 5761 N N . ILE A 1 711 ? 20.531 -5.238 55.891 1.00 49.66 711 ILE A N 1
ATOM 5762 C CA . ILE A 1 711 ? 20.694 -6.411 56.768 1.00 49.66 711 ILE A CA 1
ATOM 5763 C C . ILE A 1 711 ? 22.159 -6.902 56.779 1.00 49.66 711 ILE A C 1
ATOM 5765 O O . ILE A 1 711 ? 22.552 -7.617 57.696 1.00 49.66 711 ILE A O 1
ATOM 5769 N N . PHE A 1 712 ? 22.964 -6.473 55.805 1.00 38.19 712 PHE A N 1
ATOM 5770 C CA . PHE A 1 712 ? 24.430 -6.471 55.831 1.00 38.19 712 PHE A CA 1
ATOM 5771 C C . PHE A 1 712 ? 24.909 -5.031 55.975 1.00 38.19 712 PHE A C 1
ATOM 5773 O O . PHE A 1 712 ? 25.969 -4.836 56.605 1.00 38.19 712 PHE A O 1
#

Radius of gyration: 44.33 Å; chains: 1; bounding box: 106×60×115 Å